Protein 7L3L (pdb70)

InterPro domains:
  IPR001293 Zinc finger, TRAF-type [PF02176] (183-241)
  IPR001293 Zinc finger, TRAF-type [PS50145] (128-181)
  IPR001293 Zinc finger, TRAF-type [PS50145] (183-239)
  IPR001841 Zinc finger, RING-type [PS50089] (45-85)
  IPR001841 Zinc finger, RING-type [SM00184] (45-84)
  IPR002083 MATH/TRAF domain [PS50144] (403-549)
  IPR002083 MATH/TRAF domain [SM00061] (408-530)
  IPR008974 TRAF-like [G3DSA:2.60.210.10] (358-551)
  IPR012227 TNF receptor-associated factor TRAF, metazoa [PIRSF015614] (14-555)
  IPR013083 Zinc finger, RING/FYVE/PHD-type [G3DSA:3.30.40.10] (27-131)
  IPR013083 Zinc finger, RING/FYVE/PHD-type [G3DSA:3.30.40.10] (132-187)
  IPR013083 Zinc finger, RING/FYVE/PHD-type [G3DSA:3.30.40.10] (188-248)
  IPR017907 Zinc finger, RING-type, conserved site [PS00518] (60-69)
  IPR027130 TNF receptor-associated factor 5, C3HC3D-type RING-HC finger [cd16642] (39-94)
  IPR049342 TRAF1-6, MATH domain [PF21355] (426-546)
  IPR049440 TNF receptor-associated factor 3/5, RING domain [PF21363] (45-72)

Organism: Homo sapiens (NCBI:txid9606)

CATH classification: 3.30.40.10

Radius of gyration: 29.02 Å; Cα contacts (8 Å, |Δi|>4): 834; chains: 4; bounding box: 65×57×94 Å

Secondary structure (DSSP, 8-state):
-----TTS---BSS---GGGB-TTT-SB-SS-EE-TTS-EE-HHHHHHHHHSSSS-B-TTT--B--GGG-EE-HHHHHHHHT-EEE-SSTTT---EEEGGGHHHHHTT-TTSB---SSSS-----BHHHHTTIIIIISS--/----B-S-BSSPPPGGGB-TTTSSB-SSEEE-TTS-EEEHHHHHHHHHHT-SB-TTT--B--GGG-EE-HHHHHHHHHSEEE--STT---EEEGGGHHHHHTT-S--/------TTS----SSPPPGGGB-TTT-SBPSS-EE-TTS-EE-HHHHHHHHHHSSS-B-TTT--B--GGG-EE-HHHHHHHHTSEEE-TTTTTS--EEEGGGHHHHHTT-TTSEE----S-EESTTSHHHHHSS--/--B-S--SSPPPGGGB-TTTSSB-SSEEE-TTS-EEEHHHHHHHHHHTBSS-TTT-----GGG-EE-HHHHHHHHSS--------GGGHHHH------

B-factor: mean 64.5, std 19.5, range [37.4, 172.4]

GO terms:
  GO:0061630 ubiquitin protein ligase activity (F, IDA)
  GO:0005737 cytoplasm (C, IDA)
  GO:0023035 CD40 signaling pathway (P, IDA)
  GO:0005813 centrosome (C, IDA)
  GO:0005829 cytosol (C, IDA)
  GO:0005515 protein binding (F, IPI)
  GO:0007165 signal transduction (P, TAS)
  GO:0042802 identical protein binding (F, IPI)
  GO:0043123 positive regulation of canonical NF-kappaB signal transduction (P, IMP)
  GO:0033209 tumor necrosis factor-mediated signaling pathway (P, IMP)
  GO:0043123 positive regulation of canonical NF-kappaB signal transduction (P, IEP)
  GO:0031625 ubiquitin protein ligase binding (F, IPI)
  GO:0031996 thioesterase binding (F, IPI)

Nearest PDB structures (foldseek):
  3hcs-assembly1_A  TM=9.985E-01  e=5.874E-21  Homo sapiens
  3hcu-assembly1_A  TM=9.598E-01  e=1.662E-19  Homo sapiens
  5vnz-assembly2_D  TM=9.870E-01  e=4.743E-19  Danio rerio
  5vo0-assembly1_A  TM=9.943E-01  e=4.702E-18  Danio rerio
  5vo0-assembly1_D  TM=9.909E-01  e=9.055E-18  Danio rerio

Structure (mmCIF, N/CA/C/O backbone):
data_7L3L
#
_entry.id   7L3L
#
_cell.length_a   41.597
_cell.length_b   106.062
_cell.length_c   94.427
_cell.angle_alpha   90.00
_cell.angle_beta   102.64
_cell.angle_gamma   90.00
#
_symmetry.space_group_name_H-M   'P 1 21 1'
#
loop_
_entity.id
_entity.type
_entity.pdbx_description
1 polymer 'TNF receptor-associated factor 5'
2 polymer 'TNF receptor-associated factor 6'
3 non-polymer 'ZINC ION'
#
loop_
_atom_site.group_PDB
_atom_site.id
_atom_site.type_symbol
_atom_site.label_atom_id
_atom_site.label_alt_id
_atom_site.label_comp_id
_atom_site.label_asym_id
_atom_site.label_entity_id
_atom_site.label_seq_id
_atom_site.pdbx_PDB_ins_code
_atom_site.Cartn_x
_atom_site.Cartn_y
_atom_site.Cartn_z
_atom_site.occupancy
_atom_site.B_iso_or_equiv
_atom_site.auth_seq_id
_atom_site.auth_comp_id
_atom_site.auth_asym_id
_atom_site.auth_atom_id
_atom_site.pdbx_PDB_model_num
ATOM 1 N N . SER A 1 2 ? -1.955 13.738 -70.582 1.00 68.42 24 SER A N 1
ATOM 2 C CA . SER A 1 2 ? -2.066 14.956 -71.373 1.00 69.92 24 SER A CA 1
ATOM 3 C C . SER A 1 2 ? -2.404 16.139 -70.477 1.00 67.92 24 SER A C 1
ATOM 4 O O . SER A 1 2 ? -1.707 16.404 -69.495 1.00 67.81 24 SER A O 1
ATOM 7 N N . LEU A 1 3 ? -3.471 16.854 -70.833 1.00 70.74 25 LEU A N 1
ATOM 8 C CA . LEU A 1 3 ? -4.022 17.927 -70.010 1.00 68.13 25 LEU A CA 1
ATOM 9 C C . LEU A 1 3 ? -2.955 18.988 -69.713 1.00 62.70 25 LEU A C 1
ATOM 10 O O . LEU A 1 3 ? -2.462 19.143 -68.597 1.00 58.48 25 LEU A O 1
ATOM 15 N N . ASP A 1 4 ? -2.571 19.674 -70.785 1.00 67.00 26 ASP A N 1
ATOM 16 C CA . ASP A 1 4 ? -1.677 20.817 -70.722 1.00 64.02 26 ASP A CA 1
ATOM 17 C C . ASP A 1 4 ? -2.341 21.986 -71.437 1.00 62.91 26 ASP A C 1
ATOM 18 O O . ASP A 1 4 ? -3.312 21.814 -72.178 1.00 59.09 26 ASP A O 1
ATOM 23 N N . PHE A 1 5 ? -1.820 23.188 -71.201 1.00 63.67 27 PHE A N 1
ATOM 24 C CA . PHE A 1 5 ? -2.328 24.371 -71.879 1.00 64.00 27 PHE A CA 1
ATOM 25 C C . PHE A 1 5 ? -1.174 25.300 -72.219 1.00 66.63 27 PHE A C 1
ATOM 26 O O . PHE A 1 5 ? -0.073 25.189 -71.673 1.00 68.73 27 PHE A O 1
ATOM 34 N N . GLU A 1 6 ? -1.440 26.219 -73.149 1.00 71.43 28 GLU A N 1
ATOM 35 C CA . GLU A 1 6 ? -0.447 27.198 -73.566 1.00 72.18 28 GLU A CA 1
ATOM 36 C C . GLU A 1 6 ? -0.635 28.461 -72.738 1.00 73.66 28 GLU A C 1
ATOM 37 O O . GLU A 1 6 ? -1.654 29.150 -72.904 1.00 72.71 28 GLU A O 1
ATOM 43 N N . PRO A 1 7 ? 0.305 28.813 -71.856 1.00 74.81 29 PRO A N 1
ATOM 44 C CA . PRO A 1 7 ? 0.051 29.899 -70.895 1.00 73.24 29 PRO A CA 1
ATOM 45 C C . PRO A 1 7 ? 0.015 31.286 -71.516 1.00 73.21 29 PRO A C 1
ATOM 46 O O . PRO A 1 7 ? -0.448 32.225 -70.853 1.00 70.82 29 PRO A O 1
ATOM 50 N N . SER A 1 8 ? 0.478 31.447 -72.758 1.00 76.26 30 SER A N 1
ATOM 51 C CA . SER A 1 8 ? 0.509 32.772 -73.368 1.00 76.88 30 SER A CA 1
ATOM 52 C C . SER A 1 8 ? -0.892 33.292 -73.672 1.00 77.25 30 SER A C 1
ATOM 53 O O . SER A 1 8 ? -1.111 34.508 -73.682 1.00 80.19 30 SER A O 1
ATOM 56 N N . ILE A 1 9 ? -1.847 32.394 -73.917 1.00 77.37 31 ILE A N 1
ATOM 57 C CA . ILE A 1 9 ? -3.185 32.808 -74.321 1.00 77.90 31 ILE A CA 1
ATOM 58 C C . ILE A 1 9 ? -3.950 33.350 -73.120 1.00 77.04 31 ILE A C 1
ATOM 59 O O . ILE A 1 9 ? -3.797 32.868 -71.988 1.00 77.84 31 ILE A O 1
ATOM 64 N N . GLU A 1 10 ? -4.760 34.381 -73.355 1.00 80.10 32 GLU A N 1
ATOM 65 C CA . GLU A 1 10 ? -5.694 34.882 -72.355 1.00 79.69 32 GLU A CA 1
ATOM 66 C C . GLU A 1 10 ? -7.028 34.179 -72.571 1.00 76.97 32 GLU A C 1
ATOM 67 O O . GLU A 1 10 ? -7.695 34.394 -73.588 1.00 77.91 32 GLU A O 1
ATOM 73 N N . TYR A 1 11 ? -7.412 33.336 -71.616 1.00 73.68 33 TYR A N 1
ATOM 74 C CA . TYR A 1 11 ? -8.652 32.575 -71.673 1.00 71.60 33 TYR A CA 1
ATOM 75 C C . TYR A 1 11 ? -9.773 33.321 -70.953 1.00 69.97 33 TYR A C 1
ATOM 76 O O . TYR A 1 11 ? -9.532 34.118 -70.041 1.00 70.42 33 TYR A O 1
ATOM 85 N N . GLN A 1 12 ? -11.008 33.059 -71.386 1.00 66.13 34 GLN A N 1
ATOM 86 C CA . GLN A 1 12 ? -12.220 33.612 -70.771 1.00 66.32 34 GLN A CA 1
ATOM 87 C C . GLN A 1 12 ? -12.925 32.493 -70.012 1.00 66.35 34 GLN A C 1
ATOM 88 O O . GLN A 1 12 ? -13.535 31.609 -70.616 1.00 72.58 34 GLN A O 1
ATOM 94 N N . PHE A 1 13 ? -12.842 32.543 -68.682 1.00 67.18 35 PHE A N 1
ATOM 95 C CA . PHE A 1 13 ? -13.291 31.435 -67.842 1.00 66.15 35 PHE A CA 1
ATOM 96 C C . PHE A 1 13 ? -14.798 31.486 -67.623 1.00 63.66 35 PHE A C 1
ATOM 97 O O . PHE A 1 13 ? -15.380 32.562 -67.470 1.00 63.86 35 PHE A O 1
ATOM 105 N N . VAL A 1 14 ? -15.422 30.308 -67.598 1.00 58.19 36 VAL A N 1
ATOM 106 C CA . VAL A 1 14 ? -16.863 30.221 -67.370 1.00 60.21 36 VAL A CA 1
ATOM 107 C C . VAL A 1 14 ? -17.223 30.882 -66.046 1.00 61.89 36 VAL A C 1
ATOM 108 O O . VAL A 1 14 ? -18.010 31.834 -65.997 1.00 64.02 36 VAL A O 1
ATOM 112 N N . GLU A 1 15 ? -16.657 30.385 -64.953 1.00 57.77 37 GLU A N 1
ATOM 113 C CA . GLU A 1 15 ? -16.754 31.041 -63.661 1.00 61.97 37 GLU A CA 1
ATOM 114 C C . GLU A 1 15 ? -15.498 31.865 -63.431 1.00 63.76 37 GLU A C 1
ATOM 115 O O . GLU A 1 15 ? -14.425 31.544 -63.946 1.00 64.57 37 GLU A O 1
ATOM 121 N N . ARG A 1 16 ? -15.637 32.941 -62.662 1.00 67.48 38 ARG A N 1
ATOM 122 C CA . ARG A 1 16 ? -14.518 33.856 -62.487 1.00 67.34 38 ARG A CA 1
ATOM 123 C C . ARG A 1 16 ? -13.376 33.172 -61.752 1.00 63.24 38 ARG A C 1
ATOM 124 O O . ARG A 1 16 ? -13.585 32.479 -60.753 1.00 59.38 38 ARG A O 1
ATOM 132 N N . LEU A 1 17 ? -12.160 33.396 -62.246 1.00 62.87 39 LEU A N 1
ATOM 133 C CA . LEU A 1 17 ? -10.964 32.725 -61.746 1.00 61.35 39 LEU A CA 1
ATOM 134 C C . LEU A 1 17 ? -10.693 33.051 -60.281 1.00 62.22 39 LEU A C 1
ATOM 135 O O . LEU A 1 17 ? -10.299 34.175 -59.956 1.00 64.89 39 LEU A O 1
ATOM 140 N N . GLU A 1 18 ? -10.901 32.078 -59.393 1.00 59.10 40 GLU A N 1
ATOM 141 C CA . GLU A 1 18 ? -10.604 32.281 -57.980 1.00 58.64 40 GLU A CA 1
ATOM 142 C C . GLU A 1 18 ? -9.116 32.545 -57.793 1.00 55.25 40 GLU A C 1
ATOM 143 O O . GLU A 1 18 ? -8.272 31.904 -58.425 1.00 51.11 40 GLU A O 1
ATOM 149 N N . GLU A 1 19 ? -8.795 33.498 -56.915 1.00 58.26 41 GLU A N 1
ATOM 150 C CA . GLU A 1 19 ? -7.409 33.909 -56.735 1.00 58.42 41 GLU A CA 1
ATOM 151 C C . GLU A 1 19 ? -6.528 32.785 -56.201 1.00 54.42 41 GLU A C 1
ATOM 152 O O . GLU A 1 19 ? -5.302 32.863 -56.336 1.00 52.18 41 GLU A O 1
ATOM 158 N N . ARG A 1 20 ? -7.116 31.735 -55.617 1.00 48.96 42 ARG A N 1
ATOM 159 C CA . ARG A 1 20 ? -6.308 30.615 -55.142 1.00 50.08 42 ARG A CA 1
ATOM 160 C C . ARG A 1 20 ? -5.645 29.853 -56.282 1.00 47.75 42 ARG A C 1
ATOM 161 O O . ARG A 1 20 ? -4.689 29.110 -56.039 1.00 48.88 42 ARG A O 1
ATOM 169 N N . TYR A 1 21 ? -6.121 30.025 -57.513 1.00 53.51 43 TYR A N 1
ATOM 170 C CA . TYR A 1 21 ? -5.537 29.384 -58.683 1.00 52.78 43 TYR A CA 1
ATOM 171 C C . TYR A 1 21 ? -4.627 30.317 -59.472 1.00 53.22 43 TYR A C 1
ATOM 172 O O . TYR A 1 21 ? -4.137 29.936 -60.540 1.00 54.94 43 TYR A O 1
ATOM 181 N N . LYS A 1 22 ? -4.391 31.525 -58.973 1.00 51.57 44 LYS A N 1
ATOM 182 C CA . LYS A 1 22 ? -3.492 32.473 -59.606 1.00 54.23 44 LYS A CA 1
ATOM 183 C C . LYS A 1 22 ? -2.126 32.419 -58.933 1.00 55.07 44 LYS A C 1
ATOM 184 O O . LYS A 1 22 ? -2.017 32.200 -57.725 1.00 60.54 44 LYS A O 1
ATOM 190 N N . CYS A 1 23 ? -1.082 32.618 -59.734 1.00 51.76 45 CYS A N 1
ATOM 191 C CA . CYS A 1 23 ? 0.284 32.607 -59.228 1.00 51.36 45 CYS A CA 1
ATOM 192 C C . CYS A 1 23 ? 0.532 33.809 -58.319 1.00 52.02 45 CYS A C 1
ATOM 193 O O . CYS A 1 23 ? 0.000 34.902 -58.535 1.00 54.27 45 CYS A O 1
ATOM 196 N N . ALA A 1 24 ? 1.350 33.600 -57.288 1.00 50.83 46 ALA A N 1
ATOM 197 C CA . ALA A 1 24 ? 1.632 34.663 -56.327 1.00 49.37 46 ALA A CA 1
ATOM 198 C C . ALA A 1 24 ? 2.647 35.678 -56.836 1.00 48.78 46 ALA A C 1
ATOM 199 O O . ALA A 1 24 ? 2.912 36.664 -56.139 1.00 51.45 46 ALA A O 1
ATOM 201 N N . PHE A 1 25 ? 3.230 35.457 -58.015 1.00 52.72 47 PHE A N 1
ATOM 202 C CA . PHE A 1 25 ? 4.185 36.391 -58.599 1.00 53.08 47 PHE A CA 1
ATOM 203 C C . PHE A 1 25 ? 3.719 36.961 -59.929 1.00 54.01 47 PHE A C 1
ATOM 204 O O . PHE A 1 25 ? 3.678 38.185 -60.093 1.00 54.97 47 PHE A O 1
ATOM 212 N N . CYS A 1 26 ? 3.369 36.109 -60.891 1.00 52.70 48 CYS A N 1
ATOM 213 C CA . CYS A 1 26 ? 2.940 36.575 -62.203 1.00 51.13 48 CYS A CA 1
ATOM 214 C C . CYS A 1 26 ? 1.460 36.915 -62.256 1.00 51.14 48 CYS A C 1
ATOM 215 O O . CYS A 1 26 ? 1.028 37.597 -63.191 1.00 52.00 48 CYS A O 1
ATOM 218 N N . HIS A 1 27 ? 0.679 36.431 -61.291 1.00 56.04 49 HIS A N 1
ATOM 219 C CA . HIS A 1 27 ? -0.753 36.666 -61.124 1.00 56.74 49 HIS A CA 1
ATOM 220 C C . HIS A 1 27 ? -1.594 36.013 -62.215 1.00 55.00 49 HIS A C 1
ATOM 221 O O . HIS A 1 27 ? -2.827 36.084 -62.146 1.00 56.51 49 HIS A O 1
ATOM 228 N N . SER A 1 28 ? -0.983 35.377 -63.211 1.00 51.31 50 SER A N 1
ATOM 229 C CA . SER A 1 28 ? -1.747 34.649 -64.209 1.00 52.53 50 SER A CA 1
ATOM 230 C C . SER A 1 28 ? -2.219 33.324 -63.622 1.00 53.64 50 SER A C 1
ATOM 231 O O . SER A 1 28 ? -1.945 32.992 -62.464 1.00 54.25 50 SER A O 1
ATOM 234 N N . VAL A 1 29 ? -2.938 32.546 -64.433 1.00 52.84 51 VAL A N 1
ATOM 235 C CA . VAL A 1 29 ? -3.359 31.226 -63.991 1.00 52.99 51 VAL A CA 1
ATOM 236 C C . VAL A 1 29 ? -2.145 30.310 -63.924 1.00 53.82 51 VAL A C 1
ATOM 237 O O . VAL A 1 29 ? -1.239 30.376 -64.769 1.00 52.15 51 VAL A O 1
ATOM 241 N N . LEU A 1 30 ? -2.109 29.468 -62.894 1.00 49.17 52 LEU A N 1
ATOM 242 C CA . LEU A 1 30 ? -0.931 28.655 -62.634 1.00 49.43 52 LEU A CA 1
ATOM 243 C C . LEU A 1 30 ? -0.668 27.707 -63.793 1.00 48.94 52 LEU A C 1
ATOM 244 O O . LEU A 1 30 ? -1.564 26.984 -64.238 1.00 54.97 52 LEU A O 1
ATOM 249 N N . HIS A 1 31 ? 0.563 27.723 -64.294 1.00 54.41 53 HIS A N 1
ATOM 250 C CA . HIS A 1 31 ? 1.019 26.745 -65.272 1.00 53.26 53 HIS A CA 1
ATOM 251 C C . HIS A 1 31 ? 2.119 25.911 -64.637 1.00 51.70 53 HIS A C 1
ATOM 252 O O . HIS A 1 31 ? 3.165 26.449 -64.254 1.00 49.83 53 HIS A O 1
ATOM 259 N N . ASN A 1 32 ? 1.886 24.604 -64.539 1.00 47.37 54 ASN A N 1
ATOM 260 C CA . ASN A 1 32 ? 2.757 23.692 -63.809 1.00 47.38 54 ASN A CA 1
ATOM 261 C C . ASN A 1 32 ? 3.022 24.230 -62.399 1.00 49.21 54 ASN A C 1
ATOM 262 O O . ASN A 1 32 ? 4.162 24.546 -62.053 1.00 47.13 54 ASN A O 1
ATOM 267 N N . PRO A 1 33 ? 1.986 24.346 -61.568 1.00 44.20 55 PRO A N 1
ATOM 268 C CA . PRO A 1 33 ? 2.157 25.020 -60.279 1.00 44.07 55 PRO A CA 1
ATOM 269 C C . PRO A 1 33 ? 3.097 24.254 -59.368 1.00 43.85 55 PRO A C 1
ATOM 270 O O . PRO A 1 33 ? 3.111 23.023 -59.348 1.00 50.50 55 PRO A O 1
ATOM 274 N N . HIS A 1 34 ? 3.902 25.003 -58.626 1.00 46.40 56 HIS A N 1
ATOM 275 C CA . HIS A 1 34 ? 4.691 24.468 -57.531 1.00 44.93 56 HIS A CA 1
ATOM 276 C C . HIS A 1 34 ? 4.298 25.196 -56.261 1.00 44.06 56 HIS A C 1
ATOM 277 O O . HIS A 1 34 ? 4.091 26.412 -56.272 1.00 46.25 56 HIS A O 1
ATOM 284 N N . GLN A 1 35 ? 4.191 24.453 -55.173 1.00 42.88 57 GLN A N 1
ATOM 285 C CA . GLN A 1 35 ? 3.977 25.051 -53.870 1.00 42.32 57 GLN A CA 1
ATOM 286 C C . GLN A 1 35 ? 5.298 25.104 -53.117 1.00 43.50 57 GLN A C 1
ATOM 287 O O . GLN A 1 35 ? 6.163 24.238 -53.276 1.00 43.45 57 GLN A O 1
ATOM 293 N N . THR A 1 36 ? 5.449 26.143 -52.310 1.00 43.74 58 THR A N 1
ATOM 294 C CA . THR A 1 36 ? 6.624 26.349 -51.486 1.00 44.26 58 THR A CA 1
ATOM 295 C C . THR A 1 36 ? 6.286 26.038 -50.034 1.00 46.61 58 THR A C 1
ATOM 296 O O . THR A 1 36 ? 5.123 25.848 -49.670 1.00 51.75 58 THR A O 1
ATOM 300 N N . GLY A 1 37 ? 7.324 25.981 -49.200 1.00 49.90 59 GLY A N 1
ATOM 301 C CA . GLY A 1 37 ? 7.118 25.717 -47.787 1.00 47.85 59 GLY A CA 1
ATOM 302 C C . GLY A 1 37 ? 6.267 26.757 -47.088 1.00 47.34 59 GLY A C 1
ATOM 303 O O . GLY A 1 37 ? 5.692 26.471 -46.033 1.00 49.65 59 GLY A O 1
ATOM 304 N N . CYS A 1 38 ? 6.172 27.960 -47.650 1.00 49.53 60 CYS A N 1
ATOM 305 C CA . CYS A 1 38 ? 5.340 29.001 -47.065 1.00 50.20 60 CYS A CA 1
ATOM 306 C C . CYS A 1 38 ? 3.859 28.810 -47.362 1.00 51.70 60 CYS A C 1
ATOM 307 O O . CYS A 1 38 ? 3.029 29.483 -46.743 1.00 53.53 60 CYS A O 1
ATOM 310 N N . GLY A 1 39 ? 3.511 27.911 -48.276 1.00 46.71 61 GLY A N 1
ATOM 311 C CA . GLY A 1 39 ? 2.123 27.683 -48.615 1.00 49.10 61 GLY A CA 1
ATOM 312 C C . GLY A 1 39 ? 1.639 28.573 -49.738 1.00 49.33 61 GLY A C 1
ATOM 313 O O . GLY A 1 39 ? 0.504 29.057 -49.712 1.00 46.02 61 GLY A O 1
ATOM 314 N N . HIS A 1 40 ? 2.489 28.801 -50.734 1.00 45.74 62 HIS A N 1
ATOM 315 C CA . HIS A 1 40 ? 2.153 29.669 -51.850 1.00 45.13 62 HIS A CA 1
ATOM 316 C C . HIS A 1 40 ? 2.534 28.996 -53.157 1.00 44.58 62 HIS A C 1
ATOM 317 O O . HIS A 1 40 ? 3.511 28.246 -53.228 1.00 42.80 62 HIS A O 1
ATOM 324 N N . ARG A 1 41 ? 1.744 29.276 -54.191 1.00 48.42 63 ARG A N 1
ATOM 325 C CA . ARG A 1 41 ? 1.847 28.608 -55.480 1.00 46.85 63 ARG A CA 1
ATOM 326 C C . ARG A 1 41 ? 2.401 29.560 -56.531 1.00 44.31 63 ARG A C 1
ATOM 327 O O . ARG A 1 41 ? 2.067 30.749 -56.549 1.00 42.11 63 ARG A O 1
ATOM 335 N N . PHE A 1 42 ? 3.250 29.031 -57.406 1.00 41.67 64 PHE A N 1
ATOM 336 C CA . PHE A 1 42 ? 3.834 29.804 -58.489 1.00 44.56 64 PHE A CA 1
ATOM 337 C C . PHE A 1 42 ? 3.892 28.935 -59.732 1.00 43.49 64 PHE A C 1
ATOM 338 O O . PHE A 1 42 ? 3.968 27.708 -59.640 1.00 44.36 64 PHE A O 1
ATOM 346 N N . CYS A 1 43 ? 3.855 29.579 -60.896 1.00 47.14 65 CYS A N 1
ATOM 347 C CA . CYS A 1 43 ? 4.198 28.878 -62.122 1.00 49.67 65 CYS A CA 1
ATOM 348 C C . CYS A 1 43 ? 5.602 28.296 -61.997 1.00 50.76 65 CYS A C 1
ATOM 349 O O . CYS A 1 43 ? 6.406 28.721 -61.165 1.00 51.99 65 CYS A O 1
ATOM 352 N N . GLN A 1 44 ? 5.901 27.305 -62.833 1.00 51.11 66 GLN A N 1
ATOM 353 C CA . GLN A 1 44 ? 7.226 26.702 -62.756 1.00 52.77 66 GLN A CA 1
ATOM 354 C C . GLN A 1 44 ? 8.302 27.664 -63.241 1.00 54.55 66 GLN A C 1
ATOM 355 O O . GLN A 1 44 ? 9.375 27.763 -62.635 1.00 54.23 66 GLN A O 1
ATOM 361 N N . HIS A 1 45 ? 8.036 28.380 -64.332 1.00 54.84 67 HIS A N 1
ATOM 362 C CA . HIS A 1 45 ? 8.999 29.335 -64.859 1.00 56.59 67 HIS A CA 1
ATOM 363 C C . HIS A 1 45 ? 9.115 30.585 -63.999 1.00 57.29 67 HIS A C 1
ATOM 364 O O . HIS A 1 45 ? 10.066 31.352 -64.183 1.00 58.52 67 HIS A O 1
ATOM 371 N N . CYS A 1 46 ? 8.173 30.807 -63.077 1.00 58.04 68 CYS A N 1
ATOM 372 C CA . CYS A 1 46 ? 8.234 31.930 -62.149 1.00 58.40 68 CYS A CA 1
ATOM 373 C C . CYS A 1 46 ? 8.972 31.597 -60.862 1.00 58.54 68 CYS A C 1
ATOM 374 O O . CYS A 1 46 ? 9.439 32.514 -60.179 1.00 58.79 68 CYS A O 1
ATOM 377 N N . ILE A 1 47 ? 9.076 30.317 -60.501 1.00 59.24 69 ILE A N 1
ATOM 378 C CA . ILE A 1 47 ? 9.917 29.943 -59.369 1.00 57.60 69 ILE A CA 1
ATOM 379 C C . ILE A 1 47 ? 11.382 30.063 -59.748 1.00 57.41 69 ILE A C 1
ATOM 380 O O . ILE A 1 47 ? 12.188 30.636 -59.007 1.00 54.61 69 ILE A O 1
ATOM 385 N N . LEU A 1 48 ? 11.753 29.511 -60.905 1.00 66.45 70 LEU A N 1
ATOM 386 C CA . LEU A 1 48 ? 13.125 29.663 -61.368 1.00 68.44 70 LEU A CA 1
ATOM 387 C C . LEU A 1 48 ? 13.461 31.133 -61.569 1.00 67.01 70 LEU A C 1
ATOM 388 O O . LEU A 1 48 ? 14.525 31.592 -61.145 1.00 65.80 70 LEU A O 1
ATOM 393 N N . SER A 1 49 ? 12.550 31.895 -62.177 1.00 71.57 71 SER A N 1
ATOM 394 C CA . SER A 1 49 ? 12.783 33.327 -62.349 1.00 71.06 71 SER A CA 1
ATOM 395 C C . SER A 1 49 ? 13.083 33.999 -61.012 1.00 70.43 71 SER A C 1
ATOM 396 O O . SER A 1 49 ? 14.023 34.794 -60.904 1.00 69.21 71 SER A O 1
ATOM 399 N N . LEU A 1 50 ? 12.303 33.673 -59.974 1.00 64.84 72 LEU A N 1
ATOM 400 C CA . LEU A 1 50 ? 12.611 34.157 -58.630 1.00 64.46 72 LEU A CA 1
ATOM 401 C C . LEU A 1 50 ? 13.963 33.646 -58.146 1.00 66.81 72 LEU A C 1
ATOM 402 O O . LEU A 1 50 ? 14.646 34.328 -57.374 1.00 66.37 72 LEU A O 1
ATOM 407 N N . ARG A 1 51 ? 14.355 32.445 -58.578 1.00 69.29 73 ARG A N 1
ATOM 408 C CA . ARG A 1 51 ? 15.612 31.854 -58.134 1.00 71.42 73 ARG A CA 1
ATOM 409 C C . ARG A 1 51 ? 16.811 32.574 -58.737 1.00 73.31 73 ARG A C 1
ATOM 410 O O . ARG A 1 51 ? 17.860 32.683 -58.089 1.00 74.18 73 ARG A O 1
ATOM 418 N N . GLU A 1 52 ? 16.671 33.082 -59.965 1.00 75.82 74 GLU A N 1
ATOM 419 C CA . GLU A 1 52 ? 17.741 33.843 -60.595 1.00 80.09 74 GLU A CA 1
ATOM 420 C C . GLU A 1 52 ? 18.022 35.161 -59.884 1.00 80.36 74 GLU A C 1
ATOM 421 O O . GLU A 1 52 ? 19.098 35.732 -60.083 1.00 80.67 74 GLU A O 1
ATOM 427 N N . LEU A 1 53 ? 17.108 35.642 -59.045 1.00 76.05 75 LEU A N 1
ATOM 428 C CA . LEU A 1 53 ? 17.212 36.977 -58.476 1.00 76.05 75 LEU A CA 1
ATOM 429 C C . LEU A 1 53 ? 17.353 36.934 -56.965 1.00 76.05 75 LEU A C 1
ATOM 430 O O . LEU A 1 53 ? 16.808 36.044 -56.299 1.00 76.05 75 LEU A O 1
ATOM 435 N N . ASN A 1 54 ? 18.057 37.956 -56.459 1.00 73.12 76 ASN A N 1
ATOM 436 C CA . ASN A 1 54 ? 18.316 38.206 -55.016 1.00 73.12 76 ASN A CA 1
ATOM 437 C C . ASN A 1 54 ? 18.931 36.972 -54.351 1.00 73.12 76 ASN A C 1
ATOM 438 O O . ASN A 1 54 ? 18.902 36.926 -53.109 1.00 73.12 76 ASN A O 1
ATOM 443 N N . THR A 1 55 ? 19.495 36.054 -55.147 1.00 74.93 77 THR A N 1
ATOM 444 C CA . THR A 1 55 ? 20.092 34.788 -54.634 1.00 74.93 77 THR A CA 1
ATOM 445 C C . THR A 1 55 ? 19.002 34.010 -53.885 1.00 74.93 77 THR A C 1
ATOM 446 O O . THR A 1 55 ? 18.468 33.045 -54.466 1.00 74.93 77 THR A O 1
ATOM 450 N N . VAL A 1 56 ? 18.689 34.417 -52.650 1.00 71.02 78 VAL A N 1
ATOM 451 C CA . VAL A 1 56 ? 17.623 33.777 -51.893 1.00 69.19 78 VAL A CA 1
ATOM 452 C C . VAL A 1 56 ? 16.271 34.098 -52.520 1.00 69.27 78 VAL A C 1
ATOM 453 O O . VAL A 1 56 ? 15.755 35.210 -52.308 1.00 72.59 78 VAL A O 1
ATOM 457 N N . PRO A 1 57 ? 15.629 33.184 -53.244 1.00 67.86 79 PRO A N 1
ATOM 458 C CA . PRO A 1 57 ? 14.329 33.573 -53.788 1.00 68.26 79 PRO A CA 1
ATOM 459 C C . PRO A 1 57 ? 13.321 33.687 -52.659 1.00 68.04 79 PRO A C 1
ATOM 460 O O . PRO A 1 57 ? 12.874 32.675 -52.119 1.00 67.43 79 PRO A O 1
ATOM 464 N N . ILE A 1 58 ? 13.013 34.913 -52.241 1.00 60.26 80 ILE A N 1
ATOM 465 C CA . ILE A 1 58 ? 12.031 35.121 -51.184 1.00 58.93 80 ILE A CA 1
ATOM 466 C C . ILE A 1 58 ? 10.635 35.101 -51.792 1.00 59.08 80 ILE A C 1
ATOM 467 O O . ILE A 1 58 ? 10.435 35.429 -52.967 1.00 60.54 80 ILE A O 1
ATOM 472 N N . CYS A 1 59 ? 9.659 34.719 -50.979 1.00 55.16 81 CYS A N 1
ATOM 473 C CA . CYS A 1 59 ? 8.266 34.657 -51.416 1.00 53.40 81 CYS A CA 1
ATOM 474 C C . CYS A 1 59 ? 7.689 36.065 -51.523 1.00 51.96 81 CYS A C 1
ATOM 475 O O . CYS A 1 59 ? 7.828 36.855 -50.587 1.00 53.20 81 CYS A O 1
ATOM 478 N N . PRO A 1 60 ? 7.033 36.413 -52.633 1.00 52.14 82 PRO A N 1
ATOM 479 C CA . PRO A 1 60 ? 6.494 37.777 -52.766 1.00 50.17 82 PRO A CA 1
ATOM 480 C C . PRO A 1 60 ? 5.454 38.146 -51.717 1.00 50.22 82 PRO A C 1
ATOM 481 O O . PRO A 1 60 ? 5.173 39.338 -51.546 1.00 49.46 82 PRO A O 1
ATOM 485 N N . VAL A 1 61 ? 4.876 37.178 -51.006 1.00 46.50 83 VAL A N 1
ATOM 486 C CA . VAL A 1 61 ? 3.793 37.486 -50.079 1.00 48.08 83 VAL A CA 1
ATOM 487 C C . VAL A 1 61 ? 4.303 37.492 -48.640 1.00 49.72 83 VAL A C 1
ATOM 488 O O . VAL A 1 61 ? 4.216 38.513 -47.951 1.00 52.20 83 VAL A O 1
ATOM 492 N N . ASP A 1 62 ? 4.836 36.362 -48.168 1.00 50.21 84 ASP A N 1
ATOM 493 C CA . ASP A 1 62 ? 5.365 36.327 -46.806 1.00 51.72 84 ASP A CA 1
ATOM 494 C C . ASP A 1 62 ? 6.663 37.105 -46.687 1.00 49.45 84 ASP A C 1
ATOM 495 O O . ASP A 1 62 ? 7.020 37.544 -45.588 1.00 47.39 84 ASP A O 1
ATOM 500 N N . LYS A 1 63 ? 7.393 37.248 -47.791 1.00 53.56 85 LYS A N 1
ATOM 501 C CA . LYS A 1 63 ? 8.819 37.557 -47.804 1.00 53.64 85 LYS A CA 1
ATOM 502 C C . LYS A 1 63 ? 9.638 36.485 -47.090 1.00 54.18 85 LYS A C 1
ATOM 503 O O . LYS A 1 63 ? 10.823 36.705 -46.800 1.00 52.73 85 LYS A O 1
ATOM 509 N N . GLU A 1 64 ? 9.035 35.323 -46.816 1.00 57.61 86 GLU A N 1
ATOM 510 C CA . GLU A 1 64 ? 9.747 34.188 -46.241 1.00 57.22 86 GLU A CA 1
ATOM 511 C C . GLU A 1 64 ? 10.715 33.597 -47.260 1.00 57.88 86 GLU A C 1
ATOM 512 O O . GLU A 1 64 ? 10.398 33.477 -48.447 1.00 61.93 86 GLU A O 1
ATOM 518 N N . VAL A 1 65 ? 11.914 33.239 -46.799 1.00 62.03 87 VAL A N 1
ATOM 519 C CA . VAL A 1 65 ? 12.928 32.732 -47.717 1.00 61.57 87 VAL A CA 1
ATOM 520 C C . VAL A 1 65 ? 12.520 31.343 -48.187 1.00 62.86 87 VAL A C 1
ATOM 521 O O . VAL A 1 65 ? 12.114 30.486 -47.390 1.00 61.19 87 VAL A O 1
ATOM 525 N N . ILE A 1 66 ? 12.584 31.125 -49.496 1.00 59.71 88 ILE A N 1
ATOM 526 C CA . ILE A 1 66 ? 12.102 29.879 -50.090 1.00 59.03 88 ILE A CA 1
ATOM 527 C C . ILE A 1 66 ? 13.232 28.856 -50.011 1.00 58.43 88 ILE A C 1
ATOM 528 O O . ILE A 1 66 ? 14.233 28.959 -50.724 1.00 60.98 88 ILE A O 1
ATOM 533 N N . LYS A 1 67 ? 13.089 27.884 -49.116 1.00 55.45 89 LYS A N 1
ATOM 534 C CA . LYS A 1 67 ? 14.074 26.823 -48.954 1.00 55.61 89 LYS A CA 1
ATOM 535 C C . LYS A 1 67 ? 13.766 25.733 -49.974 1.00 55.16 89 LYS A C 1
ATOM 536 O O . LYS A 1 67 ? 12.749 25.039 -49.867 1.00 55.23 89 LYS A O 1
ATOM 542 N N . SER A 1 68 ? 14.661 25.576 -50.956 1.00 54.44 90 SER A N 1
ATOM 543 C CA . SER A 1 68 ? 14.382 24.740 -52.122 1.00 55.47 90 SER A CA 1
ATOM 544 C C . SER A 1 68 ? 14.129 23.281 -51.763 1.00 56.89 90 SER A C 1
ATOM 545 O O . SER A 1 68 ? 13.549 22.550 -52.572 1.00 57.58 90 SER A O 1
ATOM 548 N N . GLN A 1 69 ? 14.550 22.837 -50.578 1.00 53.99 91 GLN A N 1
ATOM 549 C CA . GLN A 1 69 ? 14.216 21.486 -50.150 1.00 53.71 91 GLN A CA 1
ATOM 550 C C . GLN A 1 69 ? 12.723 21.319 -49.894 1.00 50.90 91 GLN A C 1
ATOM 551 O O . GLN A 1 69 ? 12.215 20.197 -49.981 1.00 48.90 91 GLN A O 1
ATOM 557 N N . GLU A 1 70 ? 12.010 22.406 -49.598 1.00 51.78 92 GLU A N 1
ATOM 558 C CA . GLU A 1 70 ? 10.603 22.347 -49.231 1.00 52.28 92 GLU A CA 1
ATOM 559 C C . GLU A 1 70 ? 9.673 22.748 -50.371 1.00 49.67 92 GLU A C 1
ATOM 560 O O . GLU A 1 70 ? 8.461 22.849 -50.158 1.00 47.59 92 GLU A O 1
ATOM 566 N N . VAL A 1 71 ? 10.207 22.972 -51.564 1.00 47.80 93 VAL A N 1
ATOM 567 C CA . VAL A 1 71 ? 9.413 23.276 -52.749 1.00 46.14 93 VAL A CA 1
ATOM 568 C C . VAL A 1 71 ? 9.001 21.969 -53.409 1.00 45.45 93 VAL A C 1
ATOM 569 O O . VAL A 1 71 ? 9.815 21.046 -53.531 1.00 44.37 93 VAL A O 1
ATOM 573 N N . PHE A 1 72 ? 7.742 21.876 -53.839 1.00 45.21 94 PHE A N 1
ATOM 574 C CA . PHE A 1 72 ? 7.293 20.669 -54.521 1.00 44.61 94 PHE A CA 1
ATOM 575 C C . PHE A 1 72 ? 6.281 21.017 -55.600 1.00 44.84 94 PHE A C 1
ATOM 576 O O . PHE A 1 72 ? 5.647 22.075 -55.572 1.00 50.20 94 PHE A O 1
ATOM 584 N N . LYS A 1 73 ? 6.148 20.105 -56.563 1.00 43.87 95 LYS A N 1
ATOM 585 C CA . LYS A 1 73 ? 5.160 20.254 -57.624 1.00 44.19 95 LYS A CA 1
ATOM 586 C C . LYS A 1 73 ? 3.757 20.077 -57.058 1.00 43.25 95 LYS A C 1
ATOM 587 O O . LYS A 1 73 ? 3.459 19.065 -56.416 1.00 42.81 95 LYS A O 1
ATOM 593 N N . ASP A 1 74 ? 2.894 21.065 -57.290 1.00 40.94 96 ASP A N 1
ATOM 594 C CA . ASP A 1 74 ? 1.506 20.982 -56.837 1.00 43.67 96 ASP A CA 1
ATOM 595 C C . ASP A 1 74 ? 0.668 20.307 -57.922 1.00 43.87 96 ASP A C 1
ATOM 596 O O . ASP A 1 74 ? -0.120 20.927 -58.637 1.00 44.10 96 ASP A O 1
ATOM 601 N N . ASN A 1 75 ? 0.869 18.989 -58.031 1.00 44.62 97 ASN A N 1
ATOM 602 C CA . ASN A 1 75 ? 0.202 18.205 -59.065 1.00 42.48 97 ASN A CA 1
ATOM 603 C C . ASN A 1 75 ? -1.301 18.114 -58.825 1.00 44.34 97 ASN A C 1
ATOM 604 O O . ASN A 1 75 ? -2.067 17.905 -59.775 1.00 45.44 97 ASN A O 1
ATOM 609 N N . CYS A 1 76 ? -1.737 18.252 -57.569 1.00 43.07 98 CYS A N 1
ATOM 610 C CA . CYS A 1 76 ? -3.165 18.279 -57.273 1.00 43.93 98 CYS A CA 1
ATOM 611 C C . CYS A 1 76 ? -3.778 19.610 -57.682 1.00 45.96 98 CYS A C 1
ATOM 612 O O . CYS A 1 76 ? -4.832 19.652 -58.327 1.00 49.40 98 CYS A O 1
ATOM 615 N N . CYS A 1 77 ? -3.135 20.713 -57.305 1.00 45.77 99 CYS A N 1
ATOM 616 C CA . CYS A 1 77 ? -3.560 22.014 -57.798 1.00 45.04 99 CYS A CA 1
ATOM 617 C C . CYS A 1 77 ? -3.444 22.090 -59.309 1.00 44.87 99 CYS A C 1
ATOM 618 O O . CYS A 1 77 ? -4.255 22.757 -59.960 1.00 47.81 99 CYS A O 1
ATOM 621 N N . LYS A 1 78 ? -2.450 21.411 -59.885 1.00 44.55 100 LYS A N 1
ATOM 622 C CA . LYS A 1 78 ? -2.331 21.376 -61.339 1.00 44.04 100 LYS A CA 1
ATOM 623 C C . LYS A 1 78 ? -3.569 20.761 -61.974 1.00 45.41 100 LYS A C 1
ATOM 624 O O . LYS A 1 78 ? -4.017 21.208 -63.034 1.00 45.59 100 LYS A O 1
ATOM 630 N N . ARG A 1 79 ? -4.150 19.748 -61.329 1.00 46.50 101 ARG A N 1
ATOM 631 C CA . ARG A 1 79 ? -5.321 19.095 -61.903 1.00 46.64 101 ARG A CA 1
ATOM 632 C C . ARG A 1 79 ? -6.575 19.943 -61.746 1.00 47.78 101 ARG A C 1
ATOM 633 O O . ARG A 1 79 ? -7.398 20.010 -62.665 1.00 46.26 101 ARG A O 1
ATOM 641 N N . GLU A 1 80 ? -6.742 20.593 -60.593 1.00 45.60 102 GLU A N 1
ATOM 642 C CA . GLU A 1 80 ? -7.909 21.448 -60.401 1.00 46.05 102 GLU A CA 1
ATOM 643 C C . GLU A 1 80 ? -7.928 22.587 -61.412 1.00 46.01 102 GLU A C 1
ATOM 644 O O . GLU A 1 80 ? -8.993 22.970 -61.910 1.00 43.09 102 GLU A O 1
ATOM 650 N N . VAL A 1 81 ? -6.753 23.129 -61.738 1.00 46.97 103 VAL A N 1
ATOM 651 C CA . VAL A 1 81 ? -6.672 24.205 -62.720 1.00 49.06 103 VAL A CA 1
ATOM 652 C C . VAL A 1 81 ? -7.049 23.693 -64.106 1.00 51.94 103 VAL A C 1
ATOM 653 O O . VAL A 1 81 ? -7.916 24.260 -64.782 1.00 49.80 103 VAL A O 1
ATOM 657 N N . LEU A 1 82 ? -6.410 22.611 -64.551 1.00 53.66 104 LEU A N 1
ATOM 658 C CA . LEU A 1 82 ? -6.674 22.094 -65.889 1.00 53.01 104 LEU A CA 1
ATOM 659 C C . LEU A 1 82 ? -8.100 21.580 -66.058 1.00 54.31 104 LEU A C 1
ATOM 660 O O . LEU A 1 82 ? -8.510 21.307 -67.192 1.00 53.29 104 LEU A O 1
ATOM 665 N N . ASN A 1 83 ? -8.860 21.448 -64.973 1.00 56.37 105 ASN A N 1
ATOM 666 C CA . ASN A 1 83 ? -10.267 21.082 -65.040 1.00 52.09 105 ASN A CA 1
ATOM 667 C C . ASN A 1 83 ? -11.190 22.293 -64.995 1.00 50.70 105 ASN A C 1
ATOM 668 O O . ASN A 1 83 ? -12.412 22.123 -64.942 1.00 49.32 105 ASN A O 1
ATOM 673 N N . LEU A 1 84 ? -10.637 23.503 -65.007 1.00 52.19 106 LEU A N 1
ATOM 674 C CA . LEU A 1 84 ? -11.460 24.702 -65.070 1.00 51.89 106 LEU A CA 1
ATOM 675 C C . LEU A 1 84 ? -12.035 24.880 -66.471 1.00 53.76 106 LEU A C 1
ATOM 676 O O . LEU A 1 84 ? -11.363 24.624 -67.476 1.00 58.87 106 LEU A O 1
ATOM 681 N N . TYR A 1 85 ? -13.286 25.330 -66.535 1.00 58.05 107 TYR A N 1
ATOM 682 C CA . TYR A 1 85 ? -13.988 25.481 -67.801 1.00 57.44 107 TYR A CA 1
ATOM 683 C C . TYR A 1 85 ? -13.799 26.882 -68.367 1.00 58.82 107 TYR A C 1
ATOM 684 O O . TYR A 1 85 ? -13.885 27.877 -67.642 1.00 58.28 107 TYR A O 1
ATOM 693 N N . VAL A 1 86 ? -13.541 26.951 -69.671 1.00 60.01 108 VAL A N 1
ATOM 694 C CA . VAL A 1 86 ? -13.364 28.212 -70.377 1.00 61.62 108 VAL A CA 1
ATOM 695 C C . VAL A 1 86 ? -14.236 28.206 -71.624 1.00 63.84 108 VAL A C 1
ATOM 696 O O . VAL A 1 86 ? -14.551 27.150 -72.183 1.00 65.90 108 VAL A O 1
ATOM 700 N N . TYR A 1 87 ? -14.625 29.400 -72.062 1.00 66.58 109 TYR A N 1
ATOM 701 C CA . TYR A 1 87 ? -15.388 29.524 -73.291 1.00 66.77 109 TYR A CA 1
ATOM 702 C C . TYR A 1 87 ? -14.474 29.356 -74.502 1.00 69.93 109 TYR A C 1
ATOM 703 O O . TYR A 1 87 ? -13.264 29.592 -74.439 1.00 70.67 109 TYR A O 1
ATOM 712 N N . CYS A 1 88 ? -15.072 28.946 -75.619 1.00 70.69 110 CYS A N 1
ATOM 713 C CA . CYS A 1 88 ? -14.301 28.640 -76.815 1.00 72.51 110 CYS A CA 1
ATOM 714 C C . CYS A 1 88 ? -13.819 29.909 -77.506 1.00 73.56 110 CYS A C 1
ATOM 715 O O . CYS A 1 88 ? -14.425 30.977 -77.393 1.00 74.50 110 CYS A O 1
ATOM 718 N N . SER A 1 89 ? -12.717 29.770 -78.247 1.00 78.83 111 SER A N 1
ATOM 719 C CA . SER A 1 89 ? -12.106 30.903 -78.934 1.00 77.34 111 SER A CA 1
ATOM 720 C C . SER A 1 89 ? -12.956 31.429 -80.085 1.00 77.22 111 SER A C 1
ATOM 721 O O . SER A 1 89 ? -12.721 32.553 -80.543 1.00 76.31 111 SER A O 1
ATOM 724 N N . ASN A 1 90 ? -13.922 30.650 -80.565 1.00 80.76 112 ASN A N 1
ATOM 725 C CA . ASN A 1 90 ? -14.781 31.048 -81.683 1.00 80.57 112 ASN A CA 1
ATOM 726 C C . ASN A 1 90 ? -15.950 31.891 -81.198 1.00 80.96 112 ASN A C 1
ATOM 727 O O . ASN A 1 90 ? -17.106 31.581 -81.471 1.00 80.34 112 ASN A O 1
ATOM 732 N N . ALA A 1 91 ? -15.638 33.017 -80.542 1.00 84.29 113 ALA A N 1
ATOM 733 C CA . ALA A 1 91 ? -16.375 33.462 -79.360 1.00 84.29 113 ALA A CA 1
ATOM 734 C C . ALA A 1 91 ? -17.891 33.273 -79.444 1.00 84.29 113 ALA A C 1
ATOM 735 O O . ALA A 1 91 ? -18.420 32.466 -78.674 1.00 84.29 113 ALA A O 1
ATOM 737 N N . PRO A 1 92 ? -18.644 33.937 -80.361 1.00 87.75 114 PRO A N 1
ATOM 738 C CA . PRO A 1 92 ? -20.108 33.801 -80.282 1.00 86.86 114 PRO A CA 1
ATOM 739 C C . PRO A 1 92 ? -20.651 32.523 -80.908 1.00 83.69 114 PRO A C 1
ATOM 740 O O . PRO A 1 92 ? -21.582 31.911 -80.371 1.00 81.62 114 PRO A O 1
ATOM 744 N N . GLY A 1 93 ? -20.075 32.111 -82.036 1.00 85.77 115 GLY A N 1
ATOM 745 C CA . GLY A 1 93 ? -20.575 30.971 -82.776 1.00 84.74 115 GLY A CA 1
ATOM 746 C C . GLY A 1 93 ? -20.615 29.701 -81.956 1.00 83.04 115 GLY A C 1
ATOM 747 O O . GLY A 1 93 ? -21.675 29.088 -81.796 1.00 83.65 115 GLY A O 1
ATOM 748 N N . CYS A 1 94 ? -19.460 29.288 -81.444 1.00 81.51 116 CYS A N 1
ATOM 749 C CA . CYS A 1 94 ? -19.366 28.045 -80.694 1.00 79.79 116 CYS A CA 1
ATOM 750 C C . CYS A 1 94 ? -19.861 28.248 -79.269 1.00 78.72 116 CYS A C 1
ATOM 751 O O . CYS A 1 94 ? -19.462 29.200 -78.591 1.00 80.77 116 CYS A O 1
ATOM 754 N N . ASN A 1 95 ? -20.729 27.346 -78.816 1.00 76.95 117 ASN A N 1
ATOM 755 C CA . ASN A 1 95 ? -21.292 27.400 -77.476 1.00 76.11 117 ASN A CA 1
ATOM 756 C C . ASN A 1 95 ? -20.592 26.455 -76.506 1.00 76.59 117 ASN A C 1
ATOM 757 O O . ASN A 1 95 ? -21.098 26.231 -75.402 1.00 75.21 117 ASN A O 1
ATOM 762 N N . ALA A 1 96 ? -19.438 25.910 -76.884 1.00 68.03 118 ALA A N 1
ATOM 763 C CA . ALA A 1 96 ? -18.806 24.857 -76.102 1.00 66.52 118 ALA A CA 1
ATOM 764 C C . ALA A 1 96 ? -18.099 25.425 -74.878 1.00 66.67 118 ALA A C 1
ATOM 765 O O . ALA A 1 96 ? -17.335 26.390 -74.980 1.00 70.29 118 ALA A O 1
ATOM 767 N N . LYS A 1 97 ? -18.360 24.817 -73.720 1.00 65.86 119 LYS A N 1
ATOM 768 C CA . LYS A 1 97 ? -17.613 25.071 -72.489 1.00 64.97 119 LYS A CA 1
ATOM 769 C C . LYS A 1 97 ? -16.643 23.908 -72.308 1.00 63.84 119 LYS A C 1
ATOM 770 O O . LYS A 1 97 ? -17.036 22.817 -71.889 1.00 65.03 119 LYS A O 1
ATOM 776 N N . VAL A 1 98 ? -15.376 24.141 -72.628 1.00 60.85 120 VAL A N 1
ATOM 777 C CA . VAL A 1 98 ? -14.363 23.103 -72.586 1.00 60.62 120 VAL A CA 1
ATOM 778 C C . VAL A 1 98 ? -13.511 23.292 -71.339 1.00 59.65 120 VAL A C 1
ATOM 779 O O . VAL A 1 98 ? -13.463 24.370 -70.744 1.00 59.45 120 VAL A O 1
ATOM 783 N N . ILE A 1 99 ? -12.826 22.225 -70.929 1.00 60.32 121 ILE A N 1
ATOM 784 C CA . ILE A 1 99 ? -11.864 22.336 -69.838 1.00 57.72 121 ILE A CA 1
ATOM 785 C C . ILE A 1 99 ? -10.546 22.850 -70.398 1.00 58.54 121 ILE A C 1
ATOM 786 O O . ILE A 1 99 ? -10.212 22.626 -71.569 1.00 57.28 121 ILE A O 1
ATOM 791 N N . LEU A 1 100 ? -9.787 23.553 -69.551 1.00 58.32 122 LEU A N 1
ATOM 792 C CA . LEU A 1 100 ? -8.571 24.212 -70.017 1.00 59.50 122 LEU A CA 1
ATOM 793 C C . LEU A 1 100 ? -7.516 23.209 -70.467 1.00 60.03 122 LEU A C 1
ATOM 794 O O . LEU A 1 100 ? -6.749 23.495 -71.395 1.00 57.88 122 LEU A O 1
ATOM 799 N N . GLY A 1 101 ? -7.467 22.034 -69.836 1.00 57.85 123 GLY A N 1
ATOM 800 C CA . GLY A 1 101 ? -6.472 21.035 -70.190 1.00 58.89 123 GLY A CA 1
ATOM 801 C C . GLY A 1 101 ? -6.651 20.437 -71.570 1.00 59.33 123 GLY A C 1
ATOM 802 O O . GLY A 1 101 ? -5.698 19.872 -72.115 1.00 62.79 123 GLY A O 1
ATOM 803 N N . ARG A 1 102 ? -7.851 20.540 -72.143 1.00 63.54 124 ARG A N 1
ATOM 804 C CA . ARG A 1 102 ? -8.123 20.055 -73.491 1.00 63.60 124 ARG A CA 1
ATOM 805 C C . ARG A 1 102 ? -8.650 21.166 -74.392 1.00 61.46 124 ARG A C 1
ATOM 806 O O . ARG A 1 102 ? -9.348 20.892 -75.372 1.00 58.87 124 ARG A O 1
ATOM 814 N N . TYR A 1 103 ? -8.328 22.419 -74.067 1.00 68.11 125 TYR A N 1
ATOM 815 C CA . TYR A 1 103 ? -8.726 23.545 -74.904 1.00 68.71 125 TYR A CA 1
ATOM 816 C C . TYR A 1 103 ? -8.155 23.410 -76.310 1.00 70.20 125 TYR A C 1
ATOM 817 O O . TYR A 1 103 ? -8.868 23.591 -77.304 1.00 75.49 125 TYR A O 1
ATOM 826 N N . GLN A 1 104 ? -6.863 23.092 -76.413 1.00 72.77 126 GLN A N 1
ATOM 827 C CA . GLN A 1 104 ? -6.230 22.991 -77.723 1.00 74.39 126 GLN A CA 1
ATOM 828 C C . GLN A 1 104 ? -6.764 21.806 -78.517 1.00 74.01 126 GLN A C 1
ATOM 829 O O . GLN A 1 104 ? -6.754 21.838 -79.754 1.00 74.70 126 GLN A O 1
ATOM 835 N N . ASP A 1 105 ? -7.239 20.761 -77.836 1.00 69.10 127 ASP A N 1
ATOM 836 C CA . ASP A 1 105 ? -7.810 19.624 -78.549 1.00 69.91 127 ASP A CA 1
ATOM 837 C C . ASP A 1 105 ? -9.209 19.924 -79.071 1.00 70.39 127 ASP A C 1
ATOM 838 O O . ASP A 1 105 ? -9.639 19.316 -80.056 1.00 74.84 127 ASP A O 1
ATOM 843 N N . HIS A 1 106 ? -9.930 20.850 -78.435 1.00 71.06 128 HIS A N 1
ATOM 844 C CA . HIS A 1 106 ? -11.260 21.197 -78.925 1.00 71.50 128 HIS A CA 1
ATOM 845 C C . HIS A 1 106 ? -11.183 21.965 -80.236 1.00 74.07 128 HIS A C 1
ATOM 846 O O . HIS A 1 106 ? -11.951 21.694 -81.164 1.00 75.45 128 HIS A O 1
ATOM 853 N N . LEU A 1 107 ? -10.271 22.938 -80.323 1.00 74.82 129 LEU A N 1
ATOM 854 C CA . LEU A 1 107 ? -10.139 23.723 -81.547 1.00 73.90 129 LEU A CA 1
ATOM 855 C C . LEU A 1 107 ? -9.777 22.848 -82.737 1.00 74.30 129 LEU A C 1
ATOM 856 O O . LEU A 1 107 ? -10.146 23.163 -83.874 1.00 76.38 129 LEU A O 1
ATOM 861 N N . GLN A 1 108 ? -9.063 21.745 -82.499 1.00 75.79 130 GLN A N 1
ATOM 862 C CA . GLN A 1 108 ? -8.723 20.826 -83.579 1.00 77.71 130 GLN A CA 1
ATOM 863 C C . GLN A 1 108 ? -9.950 20.146 -84.172 1.00 78.02 130 GLN A C 1
ATOM 864 O O . GLN A 1 108 ? -9.861 19.576 -85.265 1.00 76.16 130 GLN A O 1
ATOM 870 N N . GLN A 1 109 ? -11.091 20.195 -83.484 1.00 77.30 131 GLN A N 1
ATOM 871 C CA . GLN A 1 109 ? -12.329 19.621 -83.988 1.00 80.19 131 GLN A CA 1
ATOM 872 C C . GLN A 1 109 ? -13.486 20.613 -84.009 1.00 80.05 131 GLN A C 1
ATOM 873 O O . GLN A 1 109 ? -14.561 20.272 -84.516 1.00 78.85 131 GLN A O 1
ATOM 879 N N . CYS A 1 110 ? -13.299 21.823 -83.486 1.00 82.40 132 CYS A N 1
ATOM 880 C CA . CYS A 1 110 ? -14.415 22.744 -83.325 1.00 80.47 132 CYS A CA 1
ATOM 881 C C . CYS A 1 110 ? -14.899 23.257 -84.671 1.00 82.00 132 CYS A C 1
ATOM 882 O O . CYS A 1 110 ? -14.101 23.713 -85.494 1.00 82.44 132 CYS A O 1
ATOM 885 N N . LEU A 1 111 ? -16.222 23.221 -84.867 1.00 88.56 133 LEU A N 1
ATOM 886 C CA . LEU A 1 111 ? -16.813 23.523 -86.169 1.00 86.90 133 LEU A CA 1
ATOM 887 C C . LEU A 1 111 ? -16.419 24.904 -86.669 1.00 86.62 133 LEU A C 1
ATOM 888 O O . LEU A 1 111 ? -16.178 25.093 -87.867 1.00 89.26 133 LEU A O 1
ATOM 893 N N . PHE A 1 112 ? -16.363 25.885 -85.772 1.00 83.62 134 PHE A N 1
ATOM 894 C CA . PHE A 1 112 ? -16.366 27.283 -86.175 1.00 85.58 134 PHE A CA 1
ATOM 895 C C . PHE A 1 112 ? -14.977 27.903 -86.174 1.00 85.92 134 PHE A C 1
ATOM 896 O O . PHE A 1 112 ? -14.852 29.117 -86.364 1.00 85.83 134 PHE A O 1
ATOM 904 N N . GLN A 1 113 ? -13.941 27.108 -85.985 1.00 88.04 135 GLN A N 1
ATOM 905 C CA . GLN A 1 113 ? -12.604 27.674 -86.107 1.00 89.75 135 GLN A CA 1
ATOM 906 C C . GLN A 1 113 ? -12.161 27.624 -87.563 1.00 90.47 135 GLN A C 1
ATOM 907 O O . GLN A 1 113 ? -12.266 26.567 -88.200 1.00 90.29 135 GLN A O 1
ATOM 913 N N . PRO A 1 114 ? -11.685 28.739 -88.116 1.00 91.33 136 PRO A N 1
ATOM 914 C CA . PRO A 1 114 ? -11.423 28.808 -89.561 1.00 91.98 136 PRO A CA 1
ATOM 915 C C . PRO A 1 114 ? -10.406 27.776 -90.021 1.00 94.21 136 PRO A C 1
ATOM 916 O O . PRO A 1 114 ? -9.256 27.767 -89.581 1.00 95.42 136 PRO A O 1
ATOM 920 N N . VAL A 1 115 ? -10.845 26.899 -90.915 1.00 95.80 137 VAL A N 1
ATOM 921 C CA . VAL A 1 115 ? -9.971 25.950 -91.590 1.00 98.48 137 VAL A CA 1
ATOM 922 C C . VAL A 1 115 ? -9.711 26.493 -92.985 1.00 100.79 137 VAL A C 1
ATOM 923 O O . VAL A 1 115 ? -10.609 26.511 -93.835 1.00 102.55 137 VAL A O 1
ATOM 927 N N . GLN A 1 116 ? -8.491 26.964 -93.221 1.00 105.16 138 GLN A N 1
ATOM 928 C CA . GLN A 1 116 ? -8.115 27.367 -94.566 1.00 107.54 138 GLN A CA 1
ATOM 929 C C . GLN A 1 116 ? -8.149 26.156 -95.491 1.00 107.01 138 GLN A C 1
ATOM 930 O O . GLN A 1 116 ? -7.907 25.019 -95.076 1.00 105.67 138 GLN A O 1
ATOM 936 N N . CYS A 1 117 ? -8.448 26.412 -96.757 1.00 111.40 139 CYS A N 1
ATOM 937 C CA . CYS A 1 117 ? -9.040 25.400 -97.617 1.00 111.54 139 CYS A CA 1
ATOM 938 C C . CYS A 1 117 ? -8.030 24.354 -98.067 1.00 110.76 139 CYS A C 1
ATOM 939 O O . CYS A 1 117 ? -6.847 24.639 -98.268 1.00 108.17 139 CYS A O 1
ATOM 942 N N . SER A 1 118 ? -8.532 23.132 -98.251 1.00 112.39 140 SER A N 1
ATOM 943 C CA . SER A 1 118 ? -7.760 22.027 -98.815 1.00 114.23 140 SER A CA 1
ATOM 944 C C . SER A 1 118 ? -7.680 22.201 -100.330 1.00 114.64 140 SER A C 1
ATOM 945 O O . SER A 1 118 ? -8.276 21.463 -101.118 1.00 113.41 140 SER A O 1
ATOM 948 N N . ASN A 1 119 ? -6.926 23.216 -100.733 1.00 119.62 141 ASN A N 1
ATOM 949 C CA . ASN A 1 119 ? -6.792 23.542 -102.140 1.00 116.24 141 ASN A CA 1
ATOM 950 C C . ASN A 1 119 ? -5.361 23.945 -102.438 1.00 112.87 141 ASN A C 1
ATOM 951 O O . ASN A 1 119 ? -4.541 24.162 -101.541 1.00 108.57 141 ASN A O 1
ATOM 956 N N . GLU A 1 120 ? -5.080 24.013 -103.737 1.00 120.27 142 GLU A N 1
ATOM 957 C CA . GLU A 1 120 ? -3.909 24.715 -104.234 1.00 118.41 142 GLU A CA 1
ATOM 958 C C . GLU A 1 120 ? -3.768 26.075 -103.561 1.00 118.24 142 GLU A C 1
ATOM 959 O O . GLU A 1 120 ? -2.822 26.325 -102.813 1.00 115.81 142 GLU A O 1
ATOM 965 N N . LYS A 1 121 ? -4.730 26.962 -103.814 1.00 121.09 143 LYS A N 1
ATOM 966 C CA . LYS A 1 121 ? -4.615 28.369 -103.440 1.00 118.85 143 LYS A CA 1
ATOM 967 C C . LYS A 1 121 ? -5.685 28.828 -102.456 1.00 120.18 143 LYS A C 1
ATOM 968 O O . LYS A 1 121 ? -5.368 29.094 -101.289 1.00 119.80 143 LYS A O 1
ATOM 974 N N . CYS A 1 122 ? -6.942 28.931 -102.901 1.00 125.56 144 CYS A N 1
ATOM 975 C CA . CYS A 1 122 ? -8.135 29.210 -102.103 1.00 126.19 144 CYS A CA 1
ATOM 976 C C . CYS A 1 122 ? -7.929 30.130 -100.905 1.00 126.34 144 CYS A C 1
ATOM 977 O O . CYS A 1 122 ? -8.033 29.693 -99.757 1.00 123.93 144 CYS A O 1
ATOM 980 N N . ARG A 1 123 ? -7.611 31.400 -101.148 1.00 172.40 145 ARG A N 1
ATOM 981 C CA . ARG A 1 123 ? -7.498 32.351 -100.044 1.00 171.91 145 ARG A CA 1
ATOM 982 C C . ARG A 1 123 ? -8.882 32.699 -99.503 1.00 171.75 145 ARG A C 1
ATOM 983 O O . ARG A 1 123 ? -9.066 33.727 -98.844 1.00 172.40 145 ARG A O 1
ATOM 991 N N . GLU A 1 124 ? -9.860 31.852 -99.818 1.00 131.54 146 GLU A N 1
ATOM 992 C CA . GLU A 1 124 ? -11.186 31.945 -99.237 1.00 132.54 146 GLU A CA 1
ATOM 993 C C . GLU A 1 124 ? -11.133 31.724 -97.727 1.00 135.08 146 GLU A C 1
ATOM 994 O O . GLU A 1 124 ? -10.446 30.814 -97.253 1.00 133.18 146 GLU A O 1
ATOM 1000 N N . PRO A 1 125 ? -11.850 32.537 -96.947 1.00 126.85 147 PRO A N 1
ATOM 1001 C CA . PRO A 1 125 ? -11.983 32.289 -95.502 1.00 127.59 147 PRO A CA 1
ATOM 1002 C C . PRO A 1 125 ? -13.110 31.301 -95.235 1.00 126.98 147 PRO A C 1
ATOM 1003 O O . PRO A 1 125 ? -14.271 31.565 -95.555 1.00 124.03 147 PRO A O 1
ATOM 1007 N N . VAL A 1 126 ? -12.767 30.155 -94.652 1.00 107.52 148 VAL A N 1
ATOM 1008 C CA . VAL A 1 126 ? -13.714 29.063 -94.479 1.00 107.05 148 VAL A CA 1
ATOM 1009 C C . VAL A 1 126 ? -13.735 28.612 -93.027 1.00 108.05 148 VAL A C 1
ATOM 1010 O O . VAL A 1 126 ? -12.733 28.691 -92.311 1.00 113.10 148 VAL A O 1
ATOM 1014 N N . LEU A 1 127 ? -14.897 28.142 -92.596 1.00 101.39 149 LEU A N 1
ATOM 1015 C CA . LEU A 1 127 ? -15.061 27.471 -91.319 1.00 96.06 149 LEU A CA 1
ATOM 1016 C C . LEU A 1 127 ? -14.976 25.958 -91.515 1.00 94.60 149 LEU A C 1
ATOM 1017 O O . LEU A 1 127 ? -15.163 25.436 -92.618 1.00 95.52 149 LEU A O 1
ATOM 1022 N N . ARG A 1 128 ? -14.676 25.250 -90.423 1.00 91.63 150 ARG A N 1
ATOM 1023 C CA . ARG A 1 128 ? -14.585 23.794 -90.502 1.00 90.66 150 ARG A CA 1
ATOM 1024 C C . ARG A 1 128 ? -15.918 23.184 -90.908 1.00 88.46 150 ARG A C 1
ATOM 1025 O O . ARG A 1 128 ? -15.963 22.232 -91.696 1.00 86.60 150 ARG A O 1
ATOM 1033 N N . LYS A 1 129 ? -17.014 23.728 -90.383 1.00 91.00 151 LYS A N 1
ATOM 1034 C CA . LYS A 1 129 ? -18.337 23.210 -90.704 1.00 90.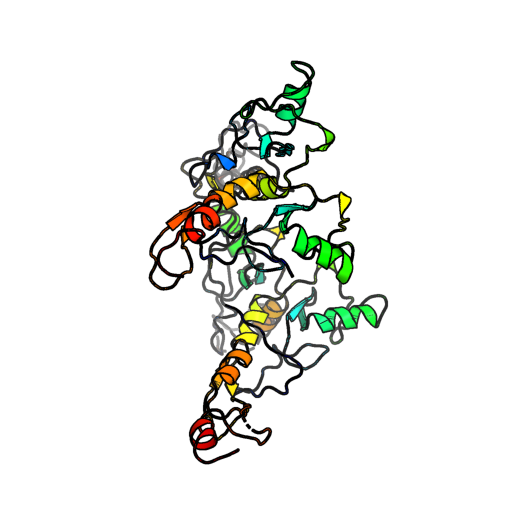70 151 LYS A CA 1
ATOM 1035 C C . LYS A 1 129 ? -18.601 23.251 -92.204 1.00 91.32 151 LYS A C 1
ATOM 1036 O O . LYS A 1 129 ? -19.223 22.338 -92.759 1.00 93.24 151 LYS A O 1
ATOM 1042 N N . ASP A 1 130 ? -18.112 24.289 -92.881 1.00 92.78 152 ASP A N 1
ATOM 1043 C CA . ASP A 1 130 ? -18.509 24.580 -94.248 1.00 94.27 152 ASP A CA 1
ATOM 1044 C C . ASP A 1 130 ? -17.449 24.252 -95.286 1.00 94.79 152 ASP A C 1
ATOM 1045 O O . ASP A 1 130 ? -17.665 24.540 -96.465 1.00 97.38 152 ASP A O 1
ATOM 1050 N N . LEU A 1 131 ? -16.308 23.677 -94.900 1.00 101.61 153 LEU A N 1
ATOM 1051 C CA . LEU A 1 131 ? -15.288 23.422 -95.915 1.00 102.50 153 LEU A CA 1
ATOM 1052 C C . LEU A 1 131 ? -15.657 22.238 -96.802 1.00 105.01 153 LEU A C 1
ATOM 1053 O O . LEU A 1 131 ? -15.398 22.267 -98.013 1.00 105.54 153 LEU A O 1
ATOM 1058 N N . LYS A 1 132 ? -16.257 21.190 -96.224 1.00 107.27 154 LYS A N 1
ATOM 1059 C CA . LYS A 1 132 ? -16.884 20.176 -97.062 1.00 107.19 154 LYS A CA 1
ATOM 1060 C C . LYS A 1 132 ? -17.959 20.809 -97.936 1.00 107.52 154 LYS A C 1
ATOM 1061 O O . LYS A 1 132 ? -18.252 20.317 -99.032 1.00 108.82 154 LYS A O 1
ATOM 1067 N N . GLU A 1 133 ? -18.542 21.910 -97.473 1.00 106.63 155 GLU A N 1
ATOM 1068 C CA . GLU A 1 133 ? -19.488 22.696 -98.250 1.00 107.13 155 GLU A CA 1
ATOM 1069 C C . GLU A 1 133 ? -18.811 23.740 -99.131 1.00 107.64 155 GLU A C 1
ATOM 1070 O O . GLU A 1 133 ? -19.505 24.569 -99.726 1.00 104.46 155 GLU A O 1
ATOM 1076 N N . HIS A 1 134 ? -17.481 23.744 -99.208 1.00 109.20 156 HIS A N 1
ATOM 1077 C CA . HIS A 1 134 ? -16.797 24.463 -100.276 1.00 108.59 156 HIS A CA 1
ATOM 1078 C C . HIS A 1 134 ? -16.270 23.520 -101.342 1.00 107.77 156 HIS A C 1
ATOM 1079 O O . HIS A 1 134 ? -16.428 23.790 -102.534 1.00 111.06 156 HIS A O 1
ATOM 1086 N N . LEU A 1 135 ? -15.718 22.379 -100.943 1.00 111.06 157 LEU A N 1
ATOM 1087 C CA . LEU A 1 135 ? -15.647 21.261 -101.864 1.00 108.38 157 LEU A CA 1
ATOM 1088 C C . LEU A 1 135 ? -17.009 20.945 -102.479 1.00 106.79 157 LEU A C 1
ATOM 1089 O O . LEU A 1 135 ? -17.077 20.232 -103.483 1.00 107.17 157 LEU A O 1
ATOM 1094 N N . SER A 1 136 ? -18.102 21.420 -101.886 1.00 109.83 158 SER A N 1
ATOM 1095 C CA . SER A 1 136 ? -19.454 21.142 -102.375 1.00 108.69 158 SER A CA 1
ATOM 1096 C C . SER A 1 136 ? -19.813 21.694 -103.733 1.00 105.57 158 SER A C 1
ATOM 1097 O O . SER A 1 136 ? -19.856 20.951 -104.707 1.00 103.94 158 SER A O 1
ATOM 1100 N N . ALA A 1 137 ? -20.053 23.001 -103.789 1.00 105.91 159 ALA A N 1
ATOM 1101 C CA . ALA A 1 137 ? -20.124 23.755 -105.044 1.00 105.87 159 ALA A CA 1
ATOM 1102 C C . ALA A 1 137 ? -19.539 25.140 -104.914 1.00 105.28 159 ALA A C 1
ATOM 1103 O O . ALA A 1 137 ? -19.302 25.794 -105.933 1.00 105.92 159 ALA A O 1
ATOM 1105 N N . SER A 1 138 ? -19.302 25.611 -103.692 1.00 109.28 160 SER A N 1
ATOM 1106 C CA . SER A 1 138 ? -19.008 27.020 -103.454 1.00 109.18 160 SER A CA 1
ATOM 1107 C C . SER A 1 138 ? -17.540 27.368 -103.690 1.00 108.61 160 SER A C 1
ATOM 1108 O O . SER A 1 138 ? -17.236 28.502 -104.086 1.00 108.04 160 SER A O 1
ATOM 1111 N N . CYS A 1 139 ? -16.622 26.434 -103.453 1.00 108.80 161 CYS A N 1
ATOM 1112 C CA . CYS A 1 139 ? -15.256 26.674 -103.882 1.00 109.66 161 CYS A CA 1
ATOM 1113 C C . CYS A 1 139 ? -15.161 26.512 -105.399 1.00 106.96 161 CYS A C 1
ATOM 1114 O O . CYS A 1 139 ? -16.065 25.985 -106.055 1.00 106.85 161 CYS A O 1
ATOM 1117 N N . GLN A 1 140 ? -14.045 26.973 -105.958 1.00 111.63 162 GLN A N 1
ATOM 1118 C CA . GLN A 1 140 ? -13.891 27.086 -107.399 1.00 110.02 162 GLN A CA 1
ATOM 1119 C C . GLN A 1 140 ? -13.431 25.787 -108.046 1.00 110.66 162 GLN A C 1
ATOM 1120 O O . GLN A 1 140 ? -12.868 25.817 -109.147 1.00 110.43 162 GLN A O 1
ATOM 1126 N N . PHE A 1 141 ? -13.648 24.651 -107.388 1.00 112.60 163 PHE A N 1
ATOM 1127 C CA . PHE A 1 141 ? -13.353 23.344 -107.966 1.00 113.78 163 PHE A CA 1
ATOM 1128 C C . PHE A 1 141 ? -14.539 22.435 -107.678 1.00 114.42 163 PHE A C 1
ATOM 1129 O O . PHE A 1 141 ? -14.578 21.756 -106.645 1.00 116.27 163 PHE A O 1
ATOM 1137 N N . ARG A 1 142 ? -15.487 22.438 -108.613 1.00 110.52 164 ARG A N 1
ATOM 1138 C CA . ARG A 1 142 ? -16.698 21.637 -108.536 1.00 110.51 164 ARG A CA 1
ATOM 1139 C C . ARG A 1 142 ? -17.522 22.025 -107.315 1.00 108.87 164 ARG A C 1
ATOM 1140 O O . ARG A 1 142 ? -17.876 23.193 -107.143 1.00 106.79 164 ARG A O 1
ATOM 1148 N N . GLU B 2 1 ? -7.412 6.624 -32.763 1.00 84.76 52 GLU B N 1
ATOM 1149 C CA . GLU B 2 1 ? -6.310 7.280 -33.455 1.00 85.19 52 GLU B CA 1
ATOM 1150 C C . GLU B 2 1 ? -6.732 8.689 -33.847 1.00 84.45 52 GLU B C 1
ATOM 1151 O O . GLU B 2 1 ? -7.784 9.168 -33.428 1.00 90.39 52 GLU B O 1
ATOM 1157 N N . ILE B 2 2 ? -5.914 9.333 -34.673 1.00 81.23 53 ILE B N 1
ATOM 1158 C CA . ILE B 2 2 ? -6.126 10.709 -35.103 1.00 77.15 53 ILE B CA 1
ATOM 1159 C C . ILE B 2 2 ? -6.472 10.680 -36.584 1.00 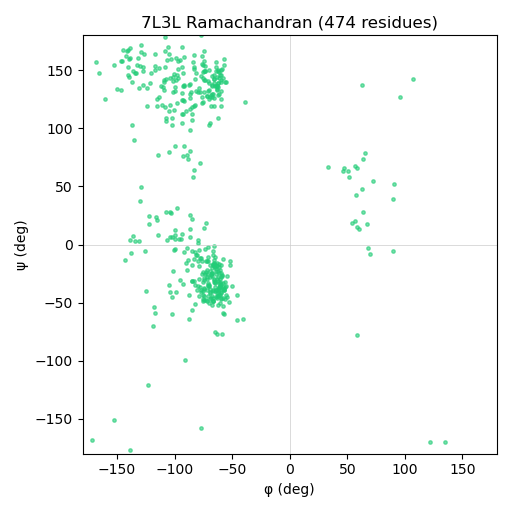73.62 53 ILE B C 1
ATOM 1160 O O . ILE B 2 2 ? -5.685 10.185 -37.399 1.00 65.18 53 ILE B O 1
ATOM 1165 N N . GLN B 2 3 ? -7.656 11.182 -36.935 1.00 65.23 54 GLN B N 1
ATOM 1166 C CA . GLN B 2 3 ? -8.130 11.084 -38.310 1.00 65.47 54 GLN B CA 1
ATOM 1167 C C . GLN B 2 3 ? -8.327 12.437 -38.983 1.00 65.51 54 GLN B C 1
ATOM 1168 O O . GLN B 2 3 ? -7.679 12.703 -39.997 1.00 72.85 54 GLN B O 1
ATOM 1174 N N . GLY B 2 4 ? -9.172 13.307 -38.447 1.00 63.32 55 GLY B N 1
ATOM 1175 C CA . GLY B 2 4 ? -9.494 14.534 -39.146 1.00 56.71 55 GLY B CA 1
ATOM 1176 C C . GLY B 2 4 ? -10.312 15.457 -38.273 1.00 51.83 55 GLY B C 1
ATOM 1177 O O . GLY B 2 4 ? -10.441 15.246 -37.066 1.00 50.75 55 GLY B O 1
ATOM 1178 N N . TYR B 2 5 ? -10.868 16.493 -38.899 1.00 52.58 56 TYR B N 1
ATOM 1179 C CA . TYR B 2 5 ? -11.676 17.477 -38.184 1.00 50.81 56 TYR B CA 1
ATOM 1180 C C . TYR B 2 5 ? -13.151 17.078 -38.204 1.00 51.45 56 TYR B C 1
ATOM 1181 O O . TYR B 2 5 ? -13.735 16.884 -39.275 1.00 49.55 56 TYR B O 1
ATOM 1190 N N . ASP B 2 6 ? -13.744 16.960 -37.016 1.00 56.27 57 ASP B N 1
ATOM 1191 C CA . ASP B 2 6 ? -15.149 16.585 -36.832 1.00 59.45 57 ASP B CA 1
ATOM 1192 C C . ASP B 2 6 ? -15.905 17.765 -36.219 1.00 59.26 57 ASP B C 1
ATOM 1193 O O . ASP B 2 6 ? -16.225 17.760 -35.032 1.00 58.80 57 ASP B O 1
ATOM 1198 N N . VAL B 2 7 ? -16.228 18.771 -37.039 1.00 58.19 58 VAL B N 1
ATOM 1199 C CA . VAL B 2 7 ? -16.737 20.032 -36.486 1.00 60.99 58 VAL B CA 1
ATOM 1200 C C . VAL B 2 7 ? -17.905 20.688 -37.224 1.00 63.19 58 VAL B C 1
ATOM 1201 O O . VAL B 2 7 ? -18.421 21.699 -36.740 1.00 71.84 58 VAL B O 1
ATOM 1205 N N . GLU B 2 8 ? -18.301 20.180 -38.396 1.00 68.16 59 GLU B N 1
ATOM 1206 C CA . GLU B 2 8 ? -19.425 20.759 -39.144 1.00 68.65 59 GLU B CA 1
ATOM 1207 C C . GLU B 2 8 ? -19.199 22.184 -39.669 1.00 68.06 59 GLU B C 1
ATOM 1208 O O . GLU B 2 8 ? -19.631 23.163 -39.050 1.00 66.36 59 GLU B O 1
ATOM 1214 N N . PHE B 2 9 ? -18.453 22.303 -40.772 1.00 65.24 60 PHE B N 1
ATOM 1215 C CA . PHE B 2 9 ? -18.100 23.593 -41.370 1.00 62.49 60 PHE B CA 1
ATOM 1216 C C . PHE B 2 9 ? -19.309 24.435 -41.788 1.00 62.02 60 PHE B C 1
ATOM 1217 O O . PHE B 2 9 ? -20.291 23.925 -42.335 1.00 61.36 60 PHE B O 1
ATOM 1225 N N . ASP B 2 10 ? -19.190 25.758 -41.574 1.00 70.76 61 ASP B N 1
ATOM 1226 C CA . ASP B 2 10 ? -20.321 26.679 -41.718 1.00 69.71 61 ASP B CA 1
ATOM 1227 C C . ASP B 2 10 ? -20.944 26.652 -43.110 1.00 68.48 61 ASP B C 1
ATOM 1228 O O . ASP B 2 10 ? -22.175 26.498 -43.201 1.00 69.29 61 ASP B O 1
ATOM 1233 N N . PRO B 2 11 ? -20.207 26.813 -44.209 1.00 62.96 62 PRO B N 1
ATOM 1234 C CA . PRO B 2 11 ? -20.657 26.221 -45.465 1.00 63.15 62 PRO B CA 1
ATOM 1235 C C . PRO B 2 11 ? -20.052 24.837 -45.612 1.00 62.78 62 PRO B C 1
ATOM 1236 O O . PRO B 2 11 ? -19.082 24.508 -44.912 1.00 61.08 62 PRO B O 1
ATOM 1240 N N . PRO B 2 12 ? -20.608 23.982 -46.469 1.00 60.62 63 PRO B N 1
ATOM 1241 C CA . PRO B 2 12 ? -20.066 22.624 -46.588 1.00 60.46 63 PRO B CA 1
ATOM 1242 C C . PRO B 2 12 ? -18.608 22.653 -47.013 1.00 61.68 63 PRO B C 1
ATOM 1243 O O . PRO B 2 12 ? -18.197 23.471 -47.839 1.00 63.00 63 PRO B O 1
ATOM 1247 N N . LEU B 2 13 ? -17.821 21.763 -46.417 1.00 52.10 64 LEU B N 1
ATOM 1248 C CA . LEU B 2 13 ? -16.447 21.572 -46.852 1.00 52.77 64 LEU B CA 1
ATOM 1249 C C . LEU B 2 13 ? -16.428 21.062 -48.288 1.00 51.98 64 LEU B C 1
ATOM 1250 O O . LEU B 2 13 ? -17.183 20.153 -48.647 1.00 51.15 64 LEU B O 1
ATOM 1255 N N . GLU B 2 14 ? -15.580 21.666 -49.116 1.00 54.02 65 GLU B N 1
ATOM 1256 C CA . GLU B 2 14 ? -15.465 21.227 -50.499 1.00 54.75 65 GLU B CA 1
ATOM 1257 C C . GLU B 2 14 ? -14.725 19.896 -50.576 1.00 54.83 65 GLU B C 1
ATOM 1258 O O . GLU B 2 14 ? -13.911 19.564 -49.711 1.00 53.17 65 GLU B O 1
ATOM 1264 N N . SER B 2 15 ? -15.021 19.132 -51.634 1.00 51.97 66 SER B N 1
ATOM 1265 C CA . SER B 2 15 ? -14.418 17.810 -51.791 1.00 54.00 66 SER B CA 1
ATOM 1266 C C . SER B 2 15 ? -12.899 17.882 -51.752 1.00 52.24 66 SER B C 1
ATOM 1267 O O . SER B 2 15 ? -12.250 17.067 -51.088 1.00 51.79 66 SER B O 1
ATOM 1270 N N . LYS B 2 16 ? -12.317 18.866 -52.442 1.00 50.80 67 LYS B N 1
ATOM 1271 C CA . LYS B 2 16 ? -10.869 18.988 -52.570 1.00 50.63 67 LYS B CA 1
ATOM 1272 C C . LYS B 2 16 ? -10.146 19.104 -51.232 1.00 50.65 67 LYS B C 1
ATOM 1273 O O . LYS B 2 16 ? -8.915 18.976 -51.206 1.00 48.83 67 LYS B O 1
ATOM 1279 N N . TYR B 2 17 ? -10.863 19.343 -50.129 1.00 49.05 68 TYR B N 1
ATOM 1280 C CA . TYR B 2 17 ? -10.254 19.428 -48.807 1.00 47.72 68 TYR B CA 1
ATOM 1281 C C . TYR B 2 17 ? -10.744 18.321 -47.880 1.00 46.24 68 TYR B C 1
ATOM 1282 O O . TYR B 2 17 ? -10.698 18.472 -46.655 1.00 46.15 68 TYR B O 1
ATOM 1291 N N . GLU B 2 18 ? -11.208 17.211 -48.442 1.00 48.61 69 GLU B N 1
ATOM 1292 C CA . GLU B 2 18 ? -11.685 16.070 -47.675 1.00 49.25 69 GLU B CA 1
ATOM 1293 C C . GLU B 2 18 ? -10.698 14.921 -47.820 1.00 48.44 69 GLU B C 1
ATOM 1294 O O . GLU B 2 18 ? -10.276 14.599 -48.935 1.00 47.76 69 GLU B O 1
ATOM 1300 N N . CYS B 2 19 ? -10.338 14.308 -46.698 1.00 43.93 70 CYS B N 1
ATOM 1301 C CA . CYS B 2 19 ? -9.379 13.210 -46.715 1.00 45.10 70 CYS B CA 1
ATOM 1302 C C . CYS B 2 19 ? -10.040 11.945 -47.247 1.00 44.11 70 CYS B C 1
ATOM 1303 O O . CYS B 2 19 ? -11.049 11.505 -46.688 1.00 44.01 70 CYS B O 1
ATOM 1306 N N . PRO B 2 20 ? -9.515 11.333 -48.312 1.00 46.10 71 PRO B N 1
ATOM 1307 C CA . PRO B 2 20 ? -10.125 10.099 -48.826 1.00 46.58 71 PRO B CA 1
ATOM 1308 C C . PRO B 2 20 ? -10.035 8.918 -47.873 1.00 46.98 71 PRO B C 1
ATOM 1309 O O . PRO B 2 20 ? -10.725 7.916 -48.106 1.00 50.89 71 PRO B O 1
ATOM 1313 N N . ILE B 2 21 ? -9.222 8.986 -46.819 1.00 47.48 72 ILE B N 1
ATOM 1314 C CA . ILE B 2 21 ? -9.121 7.870 -45.884 1.00 47.26 72 ILE B CA 1
ATOM 1315 C C . ILE B 2 21 ? -10.183 8.005 -44.803 1.00 47.31 72 ILE B C 1
ATOM 1316 O O . ILE B 2 21 ? -11.098 7.179 -44.711 1.00 47.40 72 ILE B O 1
ATOM 1321 N N . CYS B 2 22 ? -10.087 9.057 -43.994 1.00 49.35 73 CYS B N 1
ATOM 1322 C CA . CYS B 2 22 ? -10.966 9.225 -42.845 1.00 50.24 73 CYS B CA 1
ATOM 1323 C C . CYS B 2 22 ? -12.244 9.979 -43.179 1.00 50.10 73 CYS B C 1
ATOM 1324 O O . CYS B 2 22 ? -13.097 10.135 -42.300 1.00 53.22 73 CYS B O 1
ATOM 1327 N N . LEU B 2 23 ? -12.391 10.447 -44.419 1.00 51.52 74 LEU B N 1
ATOM 1328 C CA . LEU B 2 23 ? -13.592 11.152 -44.867 1.00 51.07 74 LEU B CA 1
ATOM 1329 C C . LEU B 2 23 ? -13.871 12.388 -44.012 1.00 50.86 74 LEU B C 1
ATOM 1330 O O . LEU B 2 23 ? -15.014 12.665 -43.640 1.00 51.92 74 LEU B O 1
ATOM 1335 N N . MET B 2 24 ? -12.818 13.140 -43.703 1.00 47.92 75 MET B N 1
ATOM 1336 C CA . MET B 2 24 ? -12.940 14.343 -42.895 1.00 49.02 75 MET B CA 1
ATOM 1337 C C . MET B 2 24 ? -11.941 15.378 -43.393 1.00 46.57 75 MET B C 1
ATOM 1338 O O . MET B 2 24 ? -11.053 15.079 -44.196 1.00 46.23 75 MET B O 1
ATOM 1343 N N . ALA B 2 25 ? -12.108 16.613 -42.922 1.00 45.38 76 ALA B N 1
ATOM 1344 C CA . ALA B 2 25 ? -11.238 17.698 -43.352 1.00 45.88 76 ALA B CA 1
ATOM 1345 C C . ALA B 2 25 ? -9.802 17.417 -42.937 1.00 45.55 76 ALA B C 1
ATOM 1346 O O . ALA B 2 25 ? -9.534 17.003 -41.805 1.00 48.20 76 ALA B O 1
ATOM 1348 N N . LEU B 2 26 ? -8.879 17.655 -43.867 1.00 42.02 77 LEU B N 1
ATOM 1349 C CA . LEU B 2 26 ? -7.496 17.234 -43.694 1.00 42.32 77 LEU B CA 1
ATOM 1350 C C . LEU B 2 26 ? -6.877 17.872 -42.459 1.00 44.04 77 LEU B C 1
ATOM 1351 O O . LEU B 2 26 ? -6.995 19.082 -42.241 1.00 44.19 77 LEU B O 1
ATOM 1356 N N . ARG B 2 27 ? -6.214 17.052 -41.650 1.00 47.01 78 ARG B N 1
ATOM 1357 C CA . ARG B 2 27 ? -5.504 17.511 -40.465 1.00 48.09 78 ARG B CA 1
ATOM 1358 C C . ARG B 2 27 ? -4.009 17.406 -40.731 1.00 48.92 78 ARG B C 1
ATOM 1359 O O . ARG B 2 27 ? -3.493 16.305 -40.954 1.00 54.40 78 ARG B O 1
ATOM 1367 N N . GLU B 2 28 ? -3.319 18.546 -40.694 1.00 44.96 79 GLU B N 1
ATOM 1368 C CA . GLU B 2 28 ? -1.929 18.650 -41.135 1.00 46.33 79 GLU B CA 1
ATOM 1369 C C . GLU B 2 28 ? -1.761 17.967 -42.496 1.00 45.09 79 GLU B C 1
ATOM 1370 O O . GLU B 2 28 ? -1.103 16.939 -42.648 1.00 46.51 79 GLU B O 1
ATOM 1376 N N . ALA B 2 29 ? -2.424 18.570 -43.478 1.00 40.92 80 ALA B N 1
ATOM 1377 C CA . ALA B 2 29 ? -2.552 17.966 -44.796 1.00 41.86 80 ALA B CA 1
ATOM 1378 C C . ALA B 2 29 ? -1.198 17.792 -45.473 1.00 43.01 80 ALA B C 1
ATOM 1379 O O . ALA B 2 29 ? -0.294 18.619 -45.326 1.00 44.19 80 ALA B O 1
ATOM 1381 N N . VAL B 2 30 ? -1.073 16.698 -46.224 1.00 39.85 81 VAL B N 1
ATOM 1382 C CA . VAL B 2 30 ? 0.096 16.403 -47.040 1.00 39.97 81 VAL B CA 1
ATOM 1383 C C . VAL B 2 30 ? -0.383 15.992 -48.425 1.00 39.68 81 VAL B C 1
ATOM 1384 O O . VAL B 2 30 ? -1.503 15.504 -48.594 1.00 37.94 81 VAL B O 1
ATOM 1388 N N . GLN B 2 31 ? 0.473 16.193 -49.423 1.00 41.23 82 GLN B N 1
ATOM 1389 C CA . GLN B 2 31 ? 0.148 15.887 -50.808 1.00 40.63 82 GLN B CA 1
ATOM 1390 C C . GLN B 2 31 ? 1.131 14.862 -51.356 1.00 43.14 82 GLN B C 1
ATOM 1391 O O . GLN B 2 31 ? 2.304 14.837 -50.972 1.00 44.91 82 GLN B O 1
ATOM 1397 N N . THR B 2 32 ? 0.643 14.010 -52.261 1.00 44.61 83 THR B N 1
ATOM 1398 C CA . THR B 2 32 ? 1.443 12.960 -52.870 1.00 42.45 83 THR B CA 1
ATOM 1399 C C . THR B 2 32 ? 1.933 13.384 -54.246 1.00 40.99 83 THR B C 1
ATOM 1400 O O . THR B 2 32 ? 1.389 14.309 -54.856 1.00 41.56 83 THR B O 1
ATOM 1404 N N . PRO B 2 33 ? 2.983 12.737 -54.762 1.00 40.87 84 PRO B N 1
ATOM 1405 C CA . PRO B 2 33 ? 3.434 13.052 -56.127 1.00 41.65 84 PRO B CA 1
ATOM 1406 C C . PRO B 2 33 ? 2.378 12.842 -57.200 1.00 43.44 84 PRO B C 1
ATOM 1407 O O . PRO B 2 33 ? 2.452 13.495 -58.247 1.00 47.05 84 PRO B O 1
ATOM 1411 N N . CYS B 2 34 ? 1.404 11.950 -56.988 1.00 44.31 85 CYS B N 1
ATOM 1412 C CA . CYS B 2 34 ? 0.328 11.790 -57.961 1.00 44.43 85 CYS B CA 1
ATOM 1413 C C . CYS B 2 34 ? -0.774 12.828 -57.787 1.00 45.60 85 CYS B C 1
ATOM 1414 O O . CYS B 2 34 ? -1.692 12.880 -58.612 1.00 49.94 85 CYS B O 1
ATOM 1417 N N . GLY B 2 35 ? -0.712 13.651 -56.742 1.00 41.36 86 GLY B N 1
ATOM 1418 C CA . GLY B 2 35 ? -1.624 14.772 -56.615 1.00 43.76 86 GLY B CA 1
ATOM 1419 C C . GLY B 2 35 ? -2.894 14.452 -55.860 1.00 45.38 86 GLY B C 1
ATOM 1420 O O . GLY B 2 35 ? -3.992 14.719 -56.352 1.00 46.95 86 GLY B O 1
ATOM 1421 N N . HIS B 2 36 ? -2.760 13.883 -54.665 1.00 40.50 87 HIS B N 1
ATOM 1422 C CA . HIS B 2 36 ? -3.900 13.595 -53.810 1.00 39.84 87 HIS B CA 1
ATOM 1423 C C . HIS B 2 36 ? -3.539 13.989 -52.390 1.00 38.41 87 HIS B C 1
ATOM 1424 O O . HIS B 2 36 ? -2.404 13.782 -51.956 1.00 43.35 87 HIS B O 1
ATOM 1431 N N . ARG B 2 37 ? -4.493 14.577 -51.680 1.00 40.28 88 ARG B N 1
ATOM 1432 C CA . ARG B 2 37 ? -4.265 15.085 -50.336 1.00 40.56 88 ARG B CA 1
ATOM 1433 C C . ARG B 2 37 ? -4.819 14.110 -49.306 1.00 40.58 88 ARG B C 1
ATOM 1434 O O . ARG B 2 37 ? -5.883 13.522 -49.504 1.00 41.54 88 ARG B O 1
ATOM 1442 N N . PHE B 2 38 ? -4.082 13.936 -48.211 1.00 41.28 89 PHE B N 1
ATOM 1443 C CA . PHE B 2 38 ? -4.511 13.123 -47.083 1.00 42.06 89 PHE B CA 1
ATOM 1444 C C . PHE B 2 38 ? -4.136 13.855 -45.804 1.00 44.29 89 PHE B C 1
ATOM 1445 O O . PHE B 2 38 ? -3.409 14.849 -45.825 1.00 45.62 89 PHE B O 1
ATOM 1453 N N . CYS B 2 39 ? -4.643 13.363 -44.680 1.00 49.76 90 CYS B N 1
ATOM 1454 C CA . CYS B 2 39 ? -4.081 13.766 -43.402 1.00 47.47 90 CYS B CA 1
ATOM 1455 C C . CYS B 2 39 ? -2.729 13.094 -43.217 1.00 49.02 90 CYS B C 1
ATOM 1456 O O . CYS B 2 39 ? -2.491 11.995 -43.719 1.00 47.75 90 CYS B O 1
ATOM 1459 N N . LYS B 2 40 ? -1.832 13.769 -42.497 1.00 50.89 91 LYS B N 1
ATOM 1460 C CA . LYS B 2 40 ? -0.514 13.187 -42.269 1.00 49.66 91 LYS B CA 1
ATOM 1461 C C . LYS B 2 40 ? -0.622 11.871 -41.512 1.00 46.23 91 LYS B C 1
ATOM 1462 O O . LYS B 2 40 ? 0.042 10.889 -41.863 1.00 45.43 91 LYS B O 1
ATOM 1468 N N . ALA B 2 41 ? -1.468 11.827 -40.480 1.00 46.54 92 ALA B N 1
ATOM 1469 C CA . ALA B 2 41 ? -1.612 10.606 -39.694 1.00 47.44 92 ALA B CA 1
ATOM 1470 C C . ALA B 2 41 ? -2.261 9.492 -40.507 1.00 49.44 92 ALA B C 1
ATOM 1471 O O . ALA B 2 41 ? -1.806 8.344 -40.467 1.00 51.95 92 ALA B O 1
ATOM 1473 N N . CYS B 2 42 ? -3.321 9.811 -41.253 1.00 47.19 93 CYS B N 1
ATOM 1474 C CA . CYS B 2 42 ? -4.058 8.780 -41.977 1.00 48.08 93 CYS B CA 1
ATOM 1475 C C . CYS B 2 42 ? -3.182 8.094 -43.017 1.00 46.24 93 CYS B C 1
ATOM 1476 O O . CYS B 2 42 ? -3.190 6.863 -43.136 1.00 48.71 93 CYS B O 1
ATOM 1479 N N . ILE B 2 43 ? -2.414 8.874 -43.779 1.00 44.07 94 ILE B N 1
ATOM 1480 C CA . ILE B 2 43 ? -1.706 8.302 -44.921 1.00 44.00 94 ILE B CA 1
ATOM 1481 C C . ILE B 2 43 ? -0.515 7.468 -44.462 1.00 44.71 94 ILE B C 1
ATOM 1482 O O . ILE B 2 43 ? -0.231 6.412 -45.035 1.00 48.16 94 ILE B O 1
ATOM 1487 N N . ILE B 2 44 ? 0.194 7.904 -43.418 1.00 46.19 95 ILE B N 1
ATOM 1488 C CA . ILE B 2 44 ? 1.339 7.106 -42.998 1.00 46.15 95 ILE B CA 1
ATOM 1489 C C . ILE B 2 44 ? 0.875 5.816 -42.324 1.00 46.88 95 ILE B C 1
ATOM 1490 O O . ILE B 2 44 ? 1.557 4.790 -42.405 1.00 49.18 95 ILE B O 1
ATOM 1495 N N . LYS B 2 45 ? -0.293 5.822 -41.673 1.00 47.08 96 LYS B N 1
ATOM 1496 C CA . LYS B 2 45 ? -0.836 4.567 -41.160 1.00 45.58 96 LYS B CA 1
ATOM 1497 C C . LYS B 2 45 ? -1.138 3.604 -42.298 1.00 46.27 96 LYS B C 1
ATOM 1498 O O . LYS B 2 45 ? -0.870 2.403 -42.191 1.00 45.94 96 LYS B O 1
ATOM 1504 N N . SER B 2 46 ? -1.699 4.114 -43.397 1.00 46.19 97 SER B N 1
ATOM 1505 C CA . SER B 2 46 ? -1.974 3.261 -44.548 1.00 46.30 97 SER B CA 1
ATOM 1506 C C . SER B 2 46 ? -0.684 2.770 -45.190 1.00 45.86 97 SER B C 1
ATOM 1507 O O . SER B 2 46 ? -0.605 1.617 -45.626 1.00 44.17 97 SER B O 1
ATOM 1510 N N . ILE B 2 47 ? 0.331 3.633 -45.272 1.00 47.77 98 ILE B N 1
ATOM 1511 C CA . ILE B 2 47 ? 1.639 3.196 -45.761 1.00 48.53 98 ILE B CA 1
ATOM 1512 C C . ILE B 2 47 ? 2.155 2.039 -44.915 1.00 48.13 98 ILE B C 1
ATOM 1513 O O . ILE B 2 47 ? 2.743 1.078 -45.431 1.00 47.75 98 ILE B O 1
ATOM 1518 N N . ARG B 2 48 ? 1.926 2.108 -43.602 1.00 48.97 99 ARG B N 1
ATOM 1519 C CA . ARG B 2 48 ? 2.401 1.077 -42.689 1.00 49.31 99 ARG B CA 1
ATOM 1520 C C . ARG B 2 48 ? 1.560 -0.193 -42.761 1.00 48.76 99 ARG B C 1
ATOM 1521 O O . ARG B 2 48 ? 2.094 -1.295 -42.581 1.00 48.48 99 ARG B O 1
ATOM 1529 N N . ASP B 2 49 ? 0.259 -0.066 -43.030 1.00 47.39 100 ASP B N 1
ATOM 1530 C CA . ASP B 2 49 ? -0.663 -1.197 -43.029 1.00 46.86 100 ASP B CA 1
ATOM 1531 C C . ASP B 2 49 ? -0.945 -1.747 -44.419 1.00 47.06 100 ASP B C 1
ATOM 1532 O O . ASP B 2 49 ? -1.012 -2.968 -44.593 1.00 47.42 100 ASP B O 1
ATOM 1537 N N . ALA B 2 50 ? -1.118 -0.878 -45.413 1.00 45.66 101 ALA B N 1
ATOM 1538 C CA . ALA B 2 50 ? -1.448 -1.322 -46.761 1.00 46.54 101 ALA B CA 1
ATOM 1539 C C . ALA B 2 50 ? -0.226 -1.458 -47.657 1.00 46.44 101 ALA B C 1
ATOM 1540 O O . ALA B 2 50 ? -0.222 -2.305 -48.558 1.00 47.89 101 ALA B O 1
ATOM 1542 N N . GLY B 2 51 ? 0.802 -0.650 -47.438 1.00 46.84 102 GLY B N 1
ATOM 1543 C CA . GLY B 2 51 ? 2.018 -0.705 -48.223 1.00 47.09 102 GLY B CA 1
ATOM 1544 C C . GLY B 2 51 ? 2.318 0.620 -48.894 1.00 47.75 102 GLY B C 1
ATOM 1545 O O . GLY B 2 51 ? 1.693 1.650 -48.622 1.00 48.92 102 GLY B O 1
ATOM 1546 N N . HIS B 2 52 ? 3.295 0.580 -49.800 1.00 42.02 103 HIS B N 1
ATOM 1547 C CA . HIS B 2 52 ? 3.814 1.785 -50.445 1.00 42.98 103 HIS B CA 1
ATOM 1548 C C . HIS B 2 52 ? 2.995 2.073 -51.699 1.00 45.61 103 HIS B C 1
ATOM 1549 O O . HIS B 2 52 ? 3.417 1.824 -52.830 1.00 48.17 103 HIS B O 1
ATOM 1556 N N . LYS B 2 53 ? 1.796 2.612 -51.486 1.00 43.50 104 LYS B N 1
ATOM 1557 C CA . LYS B 2 53 ? 0.910 2.944 -52.591 1.00 45.78 104 LYS B CA 1
ATOM 1558 C C . LYS B 2 53 ? -0.002 4.091 -52.183 1.00 44.61 104 LYS B C 1
ATOM 1559 O O . LYS B 2 53 ? -0.277 4.302 -50.999 1.00 42.11 104 LYS B O 1
ATOM 1565 N N . CYS B 2 54 ? -0.472 4.829 -53.188 1.00 42.84 105 CYS B N 1
ATOM 1566 C CA . CYS B 2 54 ? -1.497 5.839 -52.970 1.00 43.17 105 CYS B CA 1
ATOM 1567 C C . CYS B 2 54 ? -2.866 5.180 -53.056 1.00 42.48 105 CYS B C 1
ATOM 1568 O O . CYS B 2 54 ? -3.221 4.657 -54.121 1.00 42.78 105 CYS B O 1
ATOM 1571 N N . PRO B 2 55 ? -3.655 5.171 -51.977 1.00 42.35 106 PRO B N 1
ATOM 1572 C CA . PRO B 2 55 ? -4.894 4.375 -51.981 1.00 41.81 106 PRO B CA 1
ATOM 1573 C C . PRO B 2 55 ? -5.916 4.827 -53.011 1.00 42.47 106 PRO B C 1
ATOM 1574 O O . PRO B 2 55 ? -6.843 4.066 -53.314 1.00 43.89 106 PRO B O 1
ATOM 1578 N N . VAL B 2 56 ? -5.774 6.025 -53.568 1.00 40.14 107 VAL B N 1
ATOM 1579 C CA . VAL B 2 56 ? -6.737 6.501 -54.550 1.00 40.08 107 VAL B CA 1
ATOM 1580 C C . VAL B 2 56 ? -6.407 6.014 -55.962 1.00 40.10 107 VAL B C 1
ATOM 1581 O O . VAL B 2 56 ? -7.319 5.789 -56.764 1.00 43.74 107 VAL B O 1
ATOM 1585 N N . ASP B 2 57 ? -5.124 5.820 -56.289 1.00 37.85 108 ASP B N 1
ATOM 1586 C CA . ASP B 2 57 ? -4.744 5.412 -57.637 1.00 40.44 108 ASP B CA 1
ATOM 1587 C C . ASP B 2 57 ? -3.693 4.306 -57.672 1.00 41.01 108 ASP B C 1
ATOM 1588 O O . ASP B 2 57 ? -3.200 3.979 -58.758 1.00 44.22 108 ASP B O 1
ATOM 1593 N N . ASN B 2 58 ? -3.333 3.726 -56.529 1.00 44.04 109 ASN B N 1
ATOM 1594 C CA . ASN B 2 58 ? -2.355 2.637 -56.451 1.00 45.03 109 ASN B CA 1
ATOM 1595 C C . ASN B 2 58 ? -1.007 3.008 -57.065 1.00 44.57 109 ASN B C 1
ATOM 1596 O O . ASN B 2 58 ? -0.225 2.123 -57.433 1.00 46.81 109 ASN B O 1
ATOM 1601 N N . GLU B 2 59 ? -0.720 4.300 -57.195 1.00 44.50 110 GLU B N 1
ATOM 1602 C CA . GLU B 2 59 ? 0.599 4.722 -57.633 1.00 43.93 110 GLU B CA 1
ATOM 1603 C C . GLU B 2 59 ? 1.607 4.530 -56.505 1.00 42.55 110 GLU B C 1
ATOM 1604 O O . GLU B 2 59 ? 1.267 4.609 -55.322 1.00 40.37 110 GLU B O 1
ATOM 1610 N N . ILE B 2 60 ? 2.860 4.262 -56.886 1.00 42.32 111 ILE B N 1
ATOM 1611 C CA . ILE B 2 60 ? 3.912 4.064 -55.897 1.00 41.80 111 ILE B CA 1
ATOM 1612 C C . ILE B 2 60 ? 4.017 5.299 -55.013 1.00 43.73 111 ILE B C 1
ATOM 1613 O O . ILE B 2 60 ? 3.848 6.435 -55.475 1.00 41.48 111 ILE B O 1
ATOM 1618 N N . LEU B 2 61 ? 4.285 5.084 -53.727 1.00 42.24 112 LEU B N 1
ATOM 1619 C CA . LEU B 2 61 ? 4.308 6.190 -52.775 1.00 41.94 112 LEU B CA 1
ATOM 1620 C C . LEU B 2 61 ? 5.094 5.777 -51.542 1.00 42.32 112 LEU B C 1
ATOM 1621 O O . LEU B 2 61 ? 4.766 4.768 -50.914 1.00 41.40 112 LEU B O 1
ATOM 1626 N N . LEU B 2 62 ? 6.111 6.562 -51.190 1.00 45.33 113 LEU B N 1
ATOM 1627 C CA . LEU B 2 62 ? 6.910 6.350 -49.993 1.00 43.87 113 LEU B CA 1
ATOM 1628 C C . LEU B 2 62 ? 6.755 7.541 -49.056 1.00 45.40 113 LEU B C 1
ATOM 1629 O O . LEU B 2 62 ? 6.484 8.663 -49.496 1.00 47.41 113 LEU B O 1
ATOM 1634 N N . GLU B 2 63 ? 6.951 7.285 -47.759 1.00 43.35 114 GLU B N 1
ATOM 1635 C CA . GLU B 2 63 ? 6.651 8.285 -46.736 1.00 45.92 114 GLU B CA 1
ATOM 1636 C C . GLU B 2 63 ? 7.419 9.583 -46.964 1.00 44.98 114 GLU B C 1
ATOM 1637 O O . GLU B 2 63 ? 6.883 10.676 -46.744 1.00 48.37 114 GLU B O 1
ATOM 1643 N N . ASN B 2 64 ? 8.674 9.488 -47.404 1.00 45.98 115 ASN B N 1
ATOM 1644 C CA . ASN B 2 64 ? 9.480 10.687 -47.599 1.00 48.70 115 ASN B CA 1
ATOM 1645 C C . ASN B 2 64 ? 8.994 11.539 -48.764 1.00 49.03 115 ASN B C 1
ATOM 1646 O O . ASN B 2 64 ? 9.292 12.738 -48.799 1.00 52.88 115 ASN B O 1
ATOM 1651 N N . GLN B 2 65 ? 8.267 10.951 -49.720 1.00 46.57 116 GLN B N 1
ATOM 1652 C CA . GLN B 2 65 ? 7.795 11.709 -50.875 1.00 44.34 116 GLN B CA 1
ATOM 1653 C C . GLN B 2 65 ? 6.674 12.676 -50.516 1.00 44.27 116 GLN B C 1
ATOM 1654 O O . GLN B 2 65 ? 6.354 13.560 -51.317 1.00 48.57 116 GLN B O 1
ATOM 1660 N N . LEU B 2 66 ? 6.071 12.525 -49.342 1.00 46.79 117 LEU B N 1
ATOM 1661 C CA . LEU B 2 66 ? 4.981 13.400 -48.939 1.00 43.26 117 LEU B CA 1
ATOM 1662 C C . LEU B 2 66 ? 5.506 14.789 -48.604 1.00 43.68 117 LEU B C 1
ATOM 1663 O O . LEU B 2 66 ? 6.440 14.942 -47.812 1.00 49.78 117 LEU B O 1
ATOM 1668 N N . PHE B 2 67 ? 4.913 15.791 -49.214 1.00 47.44 118 PHE B N 1
ATOM 1669 C CA . PHE B 2 67 ? 5.194 17.159 -48.841 1.00 46.02 118 PHE B CA 1
ATOM 1670 C C . PHE B 2 67 ? 4.006 17.744 -48.092 1.00 45.95 118 PHE B C 1
ATOM 1671 O O . PHE B 2 67 ? 2.858 17.429 -48.422 1.00 45.84 118 PHE B O 1
ATOM 1679 N N . PRO B 2 68 ? 4.235 18.572 -47.077 1.00 44.45 119 PRO B N 1
ATOM 1680 C CA . PRO B 2 68 ? 3.105 19.221 -46.405 1.00 44.54 119 PRO B CA 1
ATOM 1681 C C . PRO B 2 68 ? 2.426 20.208 -47.340 1.00 45.20 119 PRO B C 1
ATOM 1682 O O . PRO B 2 68 ? 3.084 20.961 -48.063 1.00 44.44 119 PRO B O 1
ATOM 1686 N N . ASP B 2 69 ? 1.094 20.181 -47.341 1.00 43.81 120 ASP B N 1
ATOM 1687 C CA . ASP B 2 69 ? 0.302 21.069 -48.191 1.00 44.80 120 ASP B CA 1
ATOM 1688 C C . ASP B 2 69 ? -0.178 22.227 -47.324 1.00 42.86 120 ASP B C 1
ATOM 1689 O O . ASP B 2 69 ? -1.286 22.228 -46.787 1.00 41.55 120 ASP B O 1
ATOM 1694 N N . ASN B 2 70 ? 0.685 23.231 -47.188 1.00 47.30 121 ASN B N 1
ATOM 1695 C CA . ASN B 2 70 ? 0.383 24.354 -46.315 1.00 46.07 121 ASN B CA 1
ATOM 1696 C C . ASN B 2 70 ? -0.546 25.375 -46.958 1.00 45.70 121 ASN B C 1
ATOM 1697 O O . ASN B 2 70 ? -1.008 26.286 -46.262 1.00 47.94 121 ASN B O 1
ATOM 1702 N N . PHE B 2 71 ? -0.836 25.248 -48.255 1.00 47.28 122 PHE B N 1
ATOM 1703 C CA . PHE B 2 71 ? -1.863 26.086 -48.865 1.00 48.03 122 PHE B CA 1
ATOM 1704 C C . PHE B 2 71 ? -3.252 25.615 -48.465 1.00 46.49 122 PHE B C 1
ATOM 1705 O O . PHE B 2 71 ? -4.111 26.427 -48.107 1.00 45.38 122 PHE B O 1
ATOM 1713 N N . ALA B 2 72 ? -3.496 24.307 -48.543 1.00 44.84 123 ALA B N 1
ATOM 1714 C CA . ALA B 2 72 ? -4.773 23.770 -48.092 1.00 46.13 123 ALA B CA 1
ATOM 1715 C C . ALA B 2 72 ? -4.909 23.874 -46.578 1.00 48.46 123 ALA B C 1
ATOM 1716 O O . ALA B 2 72 ? -5.987 24.209 -46.071 1.00 50.11 123 ALA B O 1
ATOM 1718 N N . LYS B 2 73 ? -3.830 23.594 -45.839 1.00 45.29 124 LYS B N 1
ATOM 1719 C CA . LYS B 2 73 ? -3.885 23.690 -44.384 1.00 44.46 124 LYS B CA 1
ATOM 1720 C C . LYS B 2 73 ? -4.317 25.082 -43.939 1.00 44.74 124 LYS B C 1
ATOM 1721 O O . LYS B 2 73 ? -5.049 25.228 -42.953 1.00 44.59 124 LYS B O 1
ATOM 1727 N N . ARG B 2 74 ? -3.887 26.117 -44.661 1.00 44.12 125 ARG B N 1
ATOM 1728 C CA . ARG B 2 74 ? -4.321 27.469 -44.331 1.00 46.25 125 ARG B CA 1
ATOM 1729 C C . ARG B 2 74 ? -5.792 27.671 -44.670 1.00 47.19 125 ARG B C 1
ATOM 1730 O O . ARG B 2 74 ? -6.570 28.147 -43.836 1.00 49.24 125 ARG B O 1
ATOM 1738 N N . GLU B 2 75 ? -6.191 27.318 -45.895 1.00 49.10 126 GLU B N 1
ATOM 1739 C CA . GLU B 2 75 ? -7.581 27.502 -46.301 1.00 48.94 126 GLU B CA 1
ATOM 1740 C C . GLU B 2 75 ? -8.528 26.728 -45.394 1.00 49.17 126 GLU B C 1
ATOM 1741 O O . GLU B 2 75 ? -9.593 27.235 -45.027 1.00 51.49 126 GLU B O 1
ATOM 1747 N N . ILE B 2 76 ? -8.153 25.502 -45.018 1.00 47.87 127 ILE B N 1
ATOM 1748 C CA . ILE B 2 76 ? -9.002 24.693 -44.146 1.00 45.60 127 ILE B CA 1
ATOM 1749 C C . ILE B 2 76 ? -9.173 25.376 -42.796 1.00 45.44 127 ILE B C 1
ATOM 1750 O O . ILE B 2 76 ? -10.294 25.565 -42.312 1.00 44.04 127 ILE B O 1
ATOM 1755 N N . LEU B 2 77 ? -8.062 25.758 -42.167 1.00 48.41 128 LEU B N 1
ATOM 1756 C CA . LEU B 2 77 ? -8.145 26.456 -40.890 1.00 48.86 128 LEU B CA 1
ATOM 1757 C C . LEU B 2 77 ? -8.877 27.784 -41.011 1.00 48.79 128 LEU B C 1
ATOM 1758 O O . LEU B 2 77 ? -9.431 28.267 -40.018 1.00 48.34 128 LEU B O 1
ATOM 1763 N N . SER B 2 78 ? -8.893 28.381 -42.201 1.00 51.12 129 SER B N 1
ATOM 1764 C CA . SER B 2 78 ? -9.674 29.589 -42.418 1.00 53.25 129 SER B CA 1
ATOM 1765 C C . SER B 2 78 ? -11.153 29.294 -42.613 1.00 51.81 129 SER B C 1
ATOM 1766 O O . SER B 2 78 ? -11.975 30.205 -42.461 1.00 53.68 129 SER B O 1
ATOM 1769 N N . LEU B 2 79 ? -11.506 28.052 -42.945 1.00 54.29 130 LEU B N 1
ATOM 1770 C CA . LEU B 2 79 ? -12.908 27.689 -43.100 1.00 52.41 130 LEU B CA 1
ATOM 1771 C C . LEU B 2 79 ? -13.646 27.878 -41.784 1.00 52.93 130 LEU B C 1
ATOM 1772 O O . LEU B 2 79 ? -13.105 27.626 -40.705 1.00 50.52 130 LEU B O 1
ATOM 1777 N N . MET B 2 80 ? -14.890 28.327 -41.878 1.00 55.74 131 MET B N 1
ATOM 1778 C CA . MET B 2 80 ? -15.681 28.627 -40.698 1.00 57.64 131 MET B CA 1
ATOM 1779 C C . MET B 2 80 ? -16.483 27.406 -40.277 1.00 57.95 131 MET B C 1
ATOM 1780 O O . MET B 2 80 ? -17.047 26.696 -41.114 1.00 57.22 131 MET B O 1
ATOM 1785 N N . VAL B 2 81 ? -16.515 27.161 -38.968 1.00 59.81 132 VAL B N 1
ATOM 1786 C CA . VAL B 2 81 ? -17.137 25.979 -38.396 1.00 59.54 132 VAL B CA 1
ATOM 1787 C C . VAL B 2 81 ? -18.080 26.418 -37.285 1.00 59.54 132 VAL B C 1
ATOM 1788 O O . VAL B 2 81 ? -18.044 27.557 -36.819 1.00 57.34 132 VAL B O 1
ATOM 1792 N N . LYS B 2 82 ? -18.934 25.490 -36.866 1.00 64.48 133 LYS B N 1
ATOM 1793 C CA . LYS B 2 82 ? -19.802 25.680 -35.714 1.00 65.62 133 LYS B CA 1
ATOM 1794 C C . LYS B 2 82 ? -19.205 24.954 -34.517 1.00 66.79 133 LYS B C 1
ATOM 1795 O O . LYS B 2 82 ? -18.598 23.889 -34.664 1.00 69.44 133 LYS B O 1
ATOM 1801 N N . CYS B 2 83 ? -19.357 25.544 -33.340 1.00 70.16 134 CYS B N 1
ATOM 1802 C CA . CYS B 2 83 ? -18.929 24.887 -32.111 1.00 71.14 134 CYS B CA 1
ATOM 1803 C C . CYS B 2 83 ? -19.944 23.811 -31.746 1.00 72.38 134 CYS B C 1
ATOM 1804 O O . CYS B 2 83 ? -21.120 24.132 -31.538 1.00 71.95 134 CYS B O 1
ATOM 1807 N N . PRO B 2 84 ? -19.540 22.542 -31.631 1.00 74.33 135 PRO B N 1
ATOM 1808 C CA . PRO B 2 84 ? -20.524 21.450 -31.558 1.00 74.31 135 PRO B CA 1
ATOM 1809 C C . PRO B 2 84 ? -21.312 21.396 -30.261 1.00 75.91 135 PRO B C 1
ATOM 1810 O O . PRO B 2 84 ? -22.193 20.539 -30.139 1.00 76.12 135 PRO B O 1
ATOM 1814 N N . ASN B 2 85 ? -21.031 22.275 -29.302 1.00 74.73 136 ASN B N 1
ATOM 1815 C CA . ASN B 2 85 ? -21.680 22.209 -28.000 1.00 76.84 136 ASN B CA 1
ATOM 1816 C C . ASN B 2 85 ? -23.189 22.398 -28.128 1.00 78.46 136 ASN B C 1
ATOM 1817 O O . ASN B 2 85 ? -23.680 23.088 -29.025 1.00 81.48 136 ASN B O 1
ATOM 1822 N N . GLU B 2 86 ? -23.925 21.769 -27.211 1.00 81.38 137 GLU B N 1
ATOM 1823 C CA . GLU B 2 86 ? -25.382 21.804 -27.241 1.00 82.98 137 GLU B CA 1
ATOM 1824 C C . GLU B 2 86 ? -25.887 23.208 -26.928 1.00 81.12 137 GLU B C 1
ATOM 1825 O O . GLU B 2 86 ? -25.629 23.743 -25.844 1.00 80.61 137 GLU B O 1
ATOM 1831 N N . GLY B 2 87 ? -26.608 23.803 -27.876 1.00 82.60 138 GLY B N 1
ATOM 1832 C CA . GLY B 2 87 ? -27.236 25.089 -27.668 1.00 81.30 138 GLY B CA 1
ATOM 1833 C C . GLY B 2 87 ? -26.400 26.295 -28.037 1.00 80.50 138 GLY B C 1
ATOM 1834 O O . GLY B 2 87 ? -26.911 27.422 -27.975 1.00 79.36 138 GLY B O 1
ATOM 1835 N N . CYS B 2 88 ? -25.139 26.109 -28.417 1.00 75.41 139 CYS B N 1
ATOM 1836 C CA . CYS B 2 88 ? -24.286 27.226 -28.794 1.00 74.22 139 CYS B CA 1
ATOM 1837 C C . CYS B 2 88 ? -24.348 27.437 -30.297 1.00 73.62 139 CYS B C 1
ATOM 1838 O O . CYS B 2 88 ? -24.183 26.487 -31.072 1.00 71.83 139 CYS B O 1
ATOM 1841 N N . LEU B 2 89 ? -24.574 28.687 -30.701 1.00 74.00 140 LEU B N 1
ATOM 1842 C CA . LEU B 2 89 ? -24.686 29.055 -32.106 1.00 73.69 140 LEU B CA 1
ATOM 1843 C C . LEU B 2 89 ? -23.468 29.836 -32.586 1.00 72.44 140 LEU B C 1
ATOM 1844 O O . LEU B 2 89 ? -23.565 30.634 -33.520 1.00 72.38 140 LEU B O 1
ATOM 1849 N N . HIS B 2 90 ? -22.315 29.609 -31.965 1.00 68.93 141 HIS B N 1
ATOM 1850 C CA . HIS B 2 90 ? -21.113 30.357 -32.308 1.00 68.95 141 HIS B CA 1
ATOM 1851 C C . HIS B 2 90 ? -20.437 29.737 -33.522 1.00 70.57 141 HIS B C 1
ATOM 1852 O O . HIS B 2 90 ? -20.032 28.571 -33.492 1.00 70.76 141 HIS B O 1
ATOM 1859 N N . LYS B 2 91 ? -20.324 30.520 -34.587 1.00 67.75 142 LYS B N 1
ATOM 1860 C CA . LYS B 2 91 ? -19.525 30.162 -35.745 1.00 68.56 142 LYS B CA 1
ATOM 1861 C C . LYS B 2 91 ? -18.209 30.922 -35.675 1.00 67.17 142 LYS B C 1
ATOM 1862 O O . LYS B 2 91 ? -18.200 32.134 -35.433 1.00 65.19 142 LYS B O 1
ATOM 1868 N N . MET B 2 92 ? -17.101 30.207 -35.859 1.00 63.94 143 MET B N 1
ATOM 1869 C CA . MET B 2 92 ? -15.785 30.824 -35.912 1.00 62.85 143 MET B CA 1
ATOM 1870 C C . MET B 2 92 ? -14.953 30.120 -36.971 1.00 61.58 143 MET B C 1
ATOM 1871 O O . MET B 2 92 ? -15.319 29.057 -37.479 1.00 61.27 143 MET B O 1
ATOM 1876 N N . GLU B 2 93 ? -13.831 30.740 -37.322 1.00 59.15 144 GLU B N 1
ATOM 1877 C CA . GLU B 2 93 ? -12.863 30.064 -38.170 1.00 57.43 144 GLU B CA 1
ATOM 1878 C C . GLU B 2 93 ? -12.283 28.870 -37.424 1.00 56.25 144 GLU B C 1
ATOM 1879 O O . GLU B 2 93 ? -12.115 28.897 -36.201 1.00 57.24 144 GLU B O 1
ATOM 1885 N N . LEU B 2 94 ? -11.981 27.811 -38.180 1.00 55.60 145 LEU B N 1
ATOM 1886 C CA . LEU B 2 94 ? -11.584 26.546 -37.570 1.00 52.34 145 LEU B CA 1
ATOM 1887 C C . LEU B 2 94 ? -10.364 26.697 -36.671 1.00 52.55 145 LEU B C 1
ATOM 1888 O O . LEU B 2 94 ? -10.250 25.988 -35.664 1.00 52.16 145 LEU B O 1
ATOM 1893 N N . ARG B 2 95 ? -9.446 27.609 -37.005 1.00 51.42 146 ARG B N 1
ATOM 1894 C CA . ARG B 2 95 ? -8.257 27.784 -36.178 1.00 51.22 146 ARG B CA 1
ATOM 1895 C C . ARG B 2 95 ? -8.583 28.349 -34.800 1.00 51.99 146 ARG B C 1
ATOM 1896 O O . ARG B 2 95 ? -7.813 28.129 -33.858 1.00 51.26 146 ARG B O 1
ATOM 1904 N N . HIS B 2 96 ? -9.701 29.058 -34.656 1.00 54.02 147 HIS B N 1
ATOM 1905 C CA . HIS B 2 96 ? -10.097 29.641 -33.381 1.00 56.35 147 HIS B CA 1
ATOM 1906 C C . HIS B 2 96 ? -11.047 28.758 -32.588 1.00 57.26 147 HIS B C 1
ATOM 1907 O O . HIS B 2 96 ? -11.515 29.178 -31.525 1.00 57.86 147 HIS B O 1
ATOM 1914 N N . LEU B 2 97 ? -11.335 27.548 -33.072 1.00 62.54 148 LEU B N 1
ATOM 1915 C CA . LEU B 2 97 ? -12.364 26.722 -32.451 1.00 62.82 148 LEU B CA 1
ATOM 1916 C C . LEU B 2 97 ? -11.994 26.347 -31.019 1.00 61.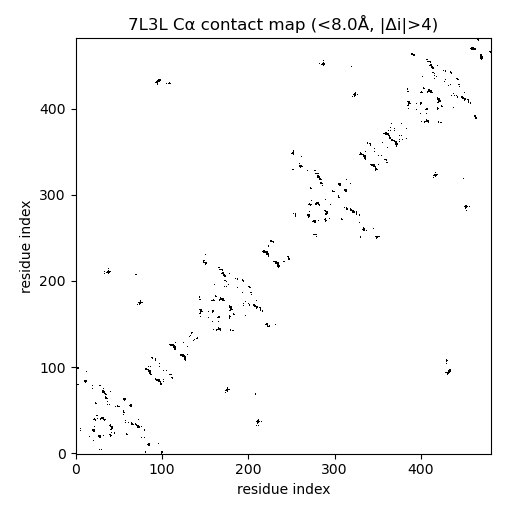99 148 LEU B C 1
ATOM 1917 O O . LEU B 2 97 ? -12.835 26.422 -30.117 1.00 60.62 148 LEU B O 1
ATOM 1922 N N . GLU B 2 98 ? -10.746 25.941 -30.780 1.00 66.93 149 GLU B N 1
ATOM 1923 C CA . GLU B 2 98 ? -10.388 25.627 -29.401 1.00 66.35 149 GLU B CA 1
ATOM 1924 C C . GLU B 2 98 ? -10.253 26.890 -28.557 1.00 65.20 149 GLU B C 1
ATOM 1925 O O . GLU B 2 98 ? -10.415 26.833 -27.335 1.00 62.92 149 GLU B O 1
ATOM 1931 N N . ASP B 2 99 ? -9.982 28.039 -29.182 1.00 62.25 150 ASP B N 1
ATOM 1932 C CA . ASP B 2 99 ? -9.994 29.297 -28.439 1.00 63.46 150 ASP B CA 1
ATOM 1933 C C . ASP B 2 99 ? -11.381 29.588 -27.887 1.00 63.03 150 ASP B C 1
ATOM 1934 O O . ASP B 2 99 ? -11.521 30.076 -26.760 1.00 63.88 150 ASP B O 1
ATOM 1939 N N . HIS B 2 100 ? -12.421 29.299 -28.671 1.00 65.48 151 HIS B N 1
ATOM 1940 C CA . HIS B 2 100 ? -13.782 29.551 -28.211 1.00 66.22 151 HIS B CA 1
ATOM 1941 C C . HIS B 2 100 ? -14.234 28.510 -27.193 1.00 67.06 151 HIS B C 1
ATOM 1942 O O . HIS B 2 100 ? -14.853 28.855 -26.180 1.00 67.80 151 HIS B O 1
ATOM 1949 N N . GLN B 2 101 ? -13.950 27.230 -27.453 1.00 68.37 152 GLN B N 1
ATOM 1950 C CA . GLN B 2 101 ? -14.412 26.171 -26.561 1.00 69.24 152 GLN B CA 1
ATOM 1951 C C . GLN B 2 101 ? -13.827 26.308 -25.161 1.00 67.04 152 GLN B C 1
ATOM 1952 O O . GLN B 2 101 ? -14.450 25.872 -24.185 1.00 67.27 152 GLN B O 1
ATOM 1958 N N . ALA B 2 102 ? -12.639 26.908 -25.041 1.00 66.61 153 ALA B N 1
ATOM 1959 C CA . ALA B 2 102 ? -12.005 27.038 -23.734 1.00 66.02 153 ALA B CA 1
ATOM 1960 C C . ALA B 2 102 ? -12.864 27.841 -22.770 1.00 65.13 153 ALA B C 1
ATOM 1961 O O . ALA B 2 102 ? -12.853 27.580 -21.562 1.00 65.59 153 ALA B O 1
ATOM 1963 N N . HIS B 2 103 ? -13.616 28.811 -23.278 1.00 65.45 154 HIS B N 1
ATOM 1964 C CA . HIS B 2 103 ? -14.520 29.606 -22.460 1.00 64.82 154 HIS B CA 1
ATOM 1965 C C . HIS B 2 103 ? -15.900 29.662 -23.093 1.00 65.41 154 HIS B C 1
ATOM 1966 O O . HIS B 2 103 ? -16.579 30.692 -23.058 1.00 65.70 154 HIS B O 1
ATOM 1973 N N . CYS B 2 104 ? -16.332 28.558 -23.696 1.00 66.39 155 CYS B N 1
ATOM 1974 C CA . CYS B 2 104 ? -17.680 28.483 -24.235 1.00 67.44 155 CYS B CA 1
ATOM 1975 C C . CYS B 2 104 ? -18.679 28.273 -23.108 1.00 66.79 155 CYS B C 1
ATOM 1976 O O . CYS B 2 104 ? -18.394 27.584 -22.123 1.00 67.08 155 CYS B O 1
ATOM 1979 N N . GLU B 2 105 ? -19.858 28.872 -23.262 1.00 76.27 156 GLU B N 1
ATOM 1980 C CA . GLU B 2 105 ? -20.838 28.866 -22.181 1.00 78.69 156 GLU B CA 1
ATOM 1981 C C . GLU B 2 105 ? -21.410 27.473 -21.957 1.00 79.22 156 GLU B C 1
ATOM 1982 O O . GLU B 2 105 ? -21.502 27.005 -20.816 1.00 78.93 156 GLU B O 1
ATOM 1988 N N . PHE B 2 106 ? -21.801 26.796 -23.033 1.00 79.20 157 PHE B N 1
ATOM 1989 C CA . PHE B 2 106 ? -22.467 25.501 -22.940 1.00 81.03 157 PHE B CA 1
ATOM 1990 C C . PHE B 2 106 ? -21.424 24.394 -23.050 1.00 81.62 157 PHE B C 1
ATOM 1991 O O . PHE B 2 106 ? -20.919 24.114 -24.139 1.00 82.11 157 PHE B O 1
ATOM 1999 N N . ALA B 2 107 ? -21.103 23.767 -21.924 1.00 84.24 158 ALA B N 1
ATOM 2000 C CA . ALA B 2 107 ? -20.135 22.677 -21.911 1.00 84.26 158 ALA B CA 1
ATOM 2001 C C . ALA B 2 107 ? -20.369 21.756 -20.715 1.00 84.84 158 ALA B C 1
ATOM 2002 O O . ALA B 2 107 ? -21.152 22.072 -19.818 1.00 84.08 158 ALA B O 1
ATOM 2004 N N . ILE C 1 1 ? -24.808 8.814 -51.436 1.00 58.89 23 ILE C N 1
ATOM 2005 C CA . ILE C 1 1 ? -25.701 7.668 -51.584 1.00 63.34 23 ILE C CA 1
ATOM 2006 C C . ILE C 1 1 ? -25.416 6.624 -50.512 1.00 58.08 23 ILE C C 1
ATOM 2007 O O . ILE C 1 1 ? -26.295 6.307 -49.716 1.00 56.69 23 ILE C O 1
ATOM 2012 N N . SER C 1 2 ? -24.174 6.126 -50.478 1.00 62.31 24 SER C N 1
ATOM 2013 C CA . SER C 1 2 ? -23.759 4.937 -49.722 1.00 63.58 24 SER C CA 1
ATOM 2014 C C . SER C 1 2 ? -24.564 3.701 -50.148 1.00 60.29 24 SER C C 1
ATOM 2015 O O . SER C 1 2 ? -25.344 3.112 -49.385 1.00 57.52 24 SER C O 1
ATOM 2018 N N . LEU C 1 3 ? -24.342 3.320 -51.407 1.00 56.08 25 LEU C N 1
ATOM 2019 C CA . LEU C 1 3 ? -24.911 2.109 -51.986 1.00 55.88 25 LEU C CA 1
ATOM 2020 C C . LEU C 1 3 ? -23.828 1.038 -52.074 1.00 57.00 25 LEU C C 1
ATOM 2021 O O . LEU C 1 3 ? -22.811 1.230 -52.756 1.00 58.76 25 LEU C O 1
ATOM 2026 N N . ASP C 1 4 ? -24.057 -0.085 -51.395 1.00 55.93 26 ASP C N 1
ATOM 2027 C CA . ASP C 1 4 ? -23.200 -1.262 -51.477 1.00 54.24 26 ASP C CA 1
ATOM 2028 C C . ASP C 1 4 ? -23.920 -2.431 -50.817 1.00 51.89 26 ASP C C 1
ATOM 2029 O O . ASP C 1 4 ? -24.805 -2.240 -49.979 1.00 54.79 26 ASP C O 1
ATOM 2034 N N . PHE C 1 5 ? -23.525 -3.648 -51.200 1.00 50.16 27 PHE C N 1
ATOM 2035 C CA . PHE C 1 5 ? -24.128 -4.852 -50.644 1.00 48.54 27 PHE C CA 1
ATOM 2036 C C . PHE C 1 5 ? -23.066 -5.912 -50.386 1.00 48.17 27 PHE C C 1
ATOM 2037 O O . PHE C 1 5 ? -21.974 -5.891 -50.960 1.00 47.34 27 PHE C O 1
ATOM 2045 N N . GLU C 1 6 ? -23.417 -6.852 -49.506 1.00 49.85 28 GLU C N 1
ATOM 2046 C CA . GLU C 1 6 ? -22.558 -7.982 -49.180 1.00 51.34 28 GLU C CA 1
ATOM 2047 C C . GLU C 1 6 ? -22.872 -9.142 -50.116 1.00 50.51 28 GLU C C 1
ATOM 2048 O O . GLU C 1 6 ? -23.980 -9.694 -50.049 1.00 46.91 28 GLU C O 1
ATOM 2054 N N . PRO C 1 7 ? -21.944 -9.558 -50.982 1.00 49.43 29 PRO C N 1
ATOM 2055 C CA . PRO C 1 7 ? -22.269 -10.591 -51.975 1.00 50.20 29 PRO C CA 1
ATOM 2056 C C . PRO C 1 7 ? -22.316 -12.008 -51.428 1.00 52.09 29 PRO C C 1
ATOM 2057 O O . PRO C 1 7 ? -22.791 -12.904 -52.139 1.00 55.22 29 PRO C O 1
ATOM 2061 N N . SER C 1 8 ? -21.843 -12.250 -50.204 1.00 55.12 30 SER C N 1
ATOM 2062 C CA . SER C 1 8 ? -21.882 -13.603 -49.661 1.00 52.89 30 SER C CA 1
ATOM 2063 C C . SER C 1 8 ? -23.289 -14.009 -49.246 1.00 53.47 30 SER C C 1
ATOM 2064 O O . SER C 1 8 ? -23.623 -15.198 -49.286 1.00 56.79 30 SER C O 1
ATOM 2067 N N . ILE C 1 9 ? -24.119 -13.039 -48.854 1.00 51.19 31 ILE C N 1
ATOM 2068 C CA . ILE C 1 9 ? -25.480 -13.325 -48.421 1.00 52.19 31 ILE C CA 1
ATOM 2069 C C . ILE C 1 9 ? -26.297 -13.869 -49.588 1.00 50.36 31 ILE C C 1
ATOM 2070 O O . ILE C 1 9 ? -26.044 -13.553 -50.759 1.00 50.19 31 ILE C O 1
ATOM 2075 N N . GLU C 1 10 ? -27.175 -14.841 -49.302 1.00 59.91 32 GLU C N 1
ATOM 2076 C CA . GLU C 1 10 ? -28.069 -15.424 -50.338 1.00 61.82 32 GLU C CA 1
ATOM 2077 C C . GLU C 1 10 ? -29.294 -14.511 -50.476 1.00 59.57 32 GLU C C 1
ATOM 2078 O O . GLU C 1 10 ? -30.413 -14.967 -50.168 1.00 59.37 32 GLU C O 1
ATOM 2084 N N . TYR C 1 11 ? -29.072 -13.270 -50.923 1.00 70.63 33 TYR C N 1
ATOM 2085 C CA . TYR C 1 11 ? -30.150 -12.257 -51.080 1.00 70.61 33 TYR C CA 1
ATOM 2086 C C . TYR C 1 11 ? -31.267 -12.786 -51.988 1.00 68.80 33 TYR C C 1
ATOM 2087 O O . TYR C 1 11 ? -30.968 -13.441 -53.007 1.00 66.27 33 TYR C O 1
ATOM 2096 N N . GLN C 1 12 ? -32.518 -12.490 -51.620 1.00 58.42 34 GLN C N 1
ATOM 2097 C CA . GLN C 1 12 ? -33.707 -12.909 -52.411 1.00 58.00 34 GLN C CA 1
ATOM 2098 C C . GLN C 1 12 ? -34.130 -11.740 -53.308 1.00 53.93 34 GLN C C 1
ATOM 2099 O O . GLN C 1 12 ? -33.774 -10.591 -52.981 1.00 54.43 34 GLN C O 1
ATOM 2105 N N . PHE C 1 13 ? -34.860 -12.026 -54.391 1.00 50.63 35 PHE C N 1
ATOM 2106 C CA . PHE C 1 13 ? -35.291 -10.984 -55.310 1.00 49.78 35 PHE C CA 1
ATOM 2107 C C . PHE C 1 13 ? -36.780 -11.105 -55.614 1.00 49.01 35 PHE C C 1
ATOM 2108 O O . PHE C 1 13 ? -37.292 -12.196 -55.875 1.00 50.36 35 PHE C O 1
ATOM 2116 N N . VAL C 1 14 ? -37.475 -9.965 -55.582 1.00 46.57 36 VAL C N 1
ATOM 2117 C CA . VAL C 1 14 ? -38.910 -9.965 -55.844 1.00 48.95 36 VAL C CA 1
ATOM 2118 C C . VAL C 1 14 ? -39.195 -10.357 -57.288 1.00 51.67 36 VAL C C 1
ATOM 2119 O O . VAL C 1 14 ? -40.241 -10.947 -57.584 1.00 50.67 36 VAL C O 1
ATOM 2123 N N . GLU C 1 15 ? -38.286 -10.042 -58.203 1.00 52.03 37 GLU C N 1
ATOM 2124 C CA . GLU C 1 15 ? -38.348 -10.505 -59.578 1.00 54.28 37 GLU C CA 1
ATOM 2125 C C . GLU C 1 15 ? -37.252 -11.536 -59.792 1.00 55.10 37 GLU C C 1
ATOM 2126 O O . GLU C 1 15 ? -36.224 -11.518 -59.110 1.00 55.45 37 GLU C O 1
ATOM 2132 N N . ARG C 1 16 ? -37.483 -12.448 -60.729 1.00 56.60 38 ARG C N 1
ATOM 2133 C CA . ARG C 1 16 ? -36.449 -13.411 -61.079 1.00 60.01 38 ARG C CA 1
ATOM 2134 C C . ARG C 1 16 ? -35.211 -12.673 -61.567 1.00 56.37 38 ARG C C 1
ATOM 2135 O O . ARG C 1 16 ? -35.285 -11.858 -62.492 1.00 59.86 38 ARG C O 1
ATOM 2143 N N . LEU C 1 17 ? -34.074 -12.950 -60.934 1.00 55.95 39 LEU C N 1
ATOM 2144 C CA . LEU C 1 17 ? -32.838 -12.257 -61.275 1.00 57.94 39 LEU C CA 1
ATOM 2145 C C . LEU C 1 17 ? -32.417 -12.611 -62.696 1.00 57.10 39 LEU C C 1
ATOM 2146 O O . LEU C 1 17 ? -32.172 -13.782 -63.007 1.00 60.17 39 LEU C O 1
ATOM 2151 N N . GLU C 1 18 ? -32.337 -11.598 -63.557 1.00 64.05 40 GLU C N 1
ATOM 2152 C CA . GLU C 1 18 ? -31.988 -11.829 -64.950 1.00 60.87 40 GLU C CA 1
ATOM 2153 C C . GLU C 1 18 ? -30.569 -12.371 -65.063 1.00 57.96 40 GLU C C 1
ATOM 2154 O O . GLU C 1 18 ? -29.714 -12.120 -64.210 1.00 58.54 40 GLU C O 1
ATOM 2160 N N . GLU C 1 19 ? -30.326 -13.131 -66.134 1.00 60.24 41 GLU C N 1
ATOM 2161 C CA . GLU C 1 19 ? -28.984 -13.643 -66.386 1.00 60.45 41 GLU C CA 1
ATOM 2162 C C . GLU C 1 19 ? -27.992 -12.513 -66.627 1.00 60.11 41 GLU C C 1
ATOM 2163 O O . GLU C 1 19 ? -26.805 -12.651 -66.309 1.00 60.52 41 GLU C O 1
ATOM 2169 N N . ARG C 1 20 ? -28.460 -11.384 -67.166 1.00 55.00 42 ARG C N 1
ATOM 2170 C CA . ARG C 1 20 ? -27.577 -10.269 -67.488 1.00 54.08 42 ARG C CA 1
ATOM 2171 C C . ARG C 1 20 ? -26.968 -9.611 -66.255 1.00 52.72 42 ARG C C 1
ATOM 2172 O O . ARG C 1 20 ? -26.124 -8.723 -66.406 1.00 53.11 42 ARG C O 1
ATOM 2180 N N . TYR C 1 21 ? -27.365 -10.019 -65.050 1.00 52.42 43 TYR C N 1
ATOM 2181 C CA . TYR C 1 21 ? -26.817 -9.474 -63.816 1.00 51.92 43 TYR C CA 1
ATOM 2182 C C . TYR C 1 21 ? -26.031 -10.508 -63.017 1.00 53.03 43 TYR C C 1
ATOM 2183 O O . TYR C 1 21 ? -25.651 -10.236 -61.873 1.00 51.46 43 TYR C O 1
ATOM 2192 N N . LYS C 1 22 ? -25.787 -11.685 -63.587 1.00 53.40 44 LYS C N 1
ATOM 2193 C CA . LYS C 1 22 ? -24.977 -12.718 -62.957 1.00 51.18 44 LYS C CA 1
ATOM 2194 C C . LYS C 1 22 ? -23.569 -12.681 -63.533 1.00 50.48 44 LYS C C 1
ATOM 2195 O O . LYS C 1 22 ? -23.386 -12.562 -64.747 1.00 51.33 44 LYS C O 1
ATOM 2201 N N . CYS C 1 23 ? -22.575 -12.774 -62.657 1.00 46.94 45 CYS C N 1
ATOM 2202 C CA . CYS C 1 23 ? -21.190 -12.730 -63.104 1.00 46.70 45 CYS C CA 1
ATOM 2203 C C . CYS C 1 23 ? -20.852 -13.971 -63.922 1.00 49.57 45 CYS C C 1
ATOM 2204 O O . CYS C 1 23 ? -21.098 -15.099 -63.483 1.00 50.73 45 CYS C O 1
ATOM 2207 N N . ALA C 1 24 ? -20.265 -13.760 -65.107 1.00 48.71 46 ALA C N 1
ATOM 2208 C CA . ALA C 1 24 ? -20.028 -14.830 -66.075 1.00 47.48 46 ALA C CA 1
ATOM 2209 C C . ALA C 1 24 ? -19.026 -15.867 -65.597 1.00 48.88 46 ALA C C 1
ATOM 2210 O O . ALA C 1 24 ? -18.752 -16.824 -66.332 1.00 54.83 46 ALA C O 1
ATOM 2212 N N . PHE C 1 25 ? -18.464 -15.693 -64.408 1.00 52.32 47 PHE C N 1
ATOM 2213 C CA . PHE C 1 25 ? -17.595 -16.652 -63.752 1.00 51.69 47 PHE C CA 1
ATOM 2214 C C . PHE C 1 25 ? -18.087 -17.019 -62.361 1.00 50.10 47 PHE C C 1
ATOM 2215 O O . PHE C 1 25 ? -18.018 -18.183 -61.957 1.00 48.44 47 PHE C O 1
ATOM 2223 N N . CYS C 1 26 ? -18.590 -16.049 -61.607 1.00 51.75 48 CYS C N 1
ATOM 2224 C CA . CYS C 1 26 ? -19.139 -16.295 -60.277 1.00 54.19 48 CYS C CA 1
ATOM 2225 C C . CYS C 1 26 ? -20.545 -16.863 -60.312 1.00 58.69 48 CYS C C 1
ATOM 2226 O O . CYS C 1 26 ? -20.895 -17.651 -59.430 1.00 62.81 48 CYS C O 1
ATOM 2229 N N . HIS C 1 27 ? -21.319 -16.522 -61.337 1.00 53.91 49 HIS C N 1
ATOM 2230 C CA . HIS C 1 27 ? -22.698 -16.968 -61.511 1.00 54.91 49 HIS C CA 1
ATOM 2231 C C . HIS C 1 27 ? -23.619 -16.326 -60.473 1.00 54.64 49 HIS C C 1
ATOM 2232 O O . HIS C 1 27 ? -24.849 -16.437 -60.564 1.00 56.41 49 HIS C O 1
ATOM 2239 N N . SER C 1 28 ? -23.039 -15.632 -59.500 1.00 55.78 50 SER C N 1
ATOM 2240 C CA . SER C 1 28 ? -23.824 -14.890 -58.531 1.00 54.14 50 SER C CA 1
ATOM 2241 C C . SER C 1 28 ? -23.989 -13.444 -58.987 1.00 50.90 50 SER C C 1
ATOM 2242 O O . SER C 1 28 ? -23.365 -12.989 -59.950 1.00 49.86 50 SER C O 1
ATOM 2245 N N . VAL C 1 29 ? -24.858 -12.718 -58.280 1.00 50.57 51 VAL C N 1
ATOM 2246 C CA . VAL C 1 29 ? -25.183 -11.355 -58.679 1.00 48.26 51 VAL C CA 1
ATOM 2247 C C . VAL C 1 29 ? -23.927 -10.497 -58.609 1.00 46.18 51 VAL C C 1
ATOM 2248 O O . VAL C 1 29 ? -23.109 -10.626 -57.688 1.00 50.24 51 VAL C O 1
ATOM 2252 N N . LEU C 1 30 ? -23.763 -9.626 -59.605 1.00 47.01 52 LEU C N 1
ATOM 2253 C CA . LEU C 1 30 ? -22.522 -8.880 -59.773 1.00 46.02 52 LEU C CA 1
ATOM 2254 C C . LEU C 1 30 ? -22.256 -7.962 -58.586 1.00 47.56 52 LEU C C 1
ATOM 2255 O O . LEU C 1 30 ? -23.155 -7.275 -58.094 1.00 50.25 52 LEU C O 1
ATOM 2260 N N . HIS C 1 31 ? -21.004 -7.956 -58.130 1.00 44.79 53 HIS C N 1
ATOM 2261 C CA . HIS C 1 31 ? -20.541 -7.065 -57.073 1.00 43.74 53 HIS C CA 1
ATOM 2262 C C . HIS C 1 31 ? -19.356 -6.276 -57.606 1.00 43.50 53 HIS C C 1
ATOM 2263 O O . HIS C 1 31 ? -18.325 -6.862 -57.951 1.00 44.74 53 HIS C O 1
ATOM 2270 N N . ASN C 1 32 ? -19.498 -4.953 -57.647 1.00 44.98 54 ASN C N 1
ATOM 2271 C CA . ASN C 1 32 ? -18.581 -4.074 -58.362 1.00 43.40 54 ASN C CA 1
ATOM 2272 C C . ASN C 1 32 ? -18.290 -4.635 -59.750 1.00 43.92 54 ASN C C 1
ATOM 2273 O O . ASN C 1 32 ? -17.138 -4.995 -60.055 1.00 47.83 54 ASN C O 1
ATOM 2278 N N . PRO C 1 33 ? -19.296 -4.749 -60.613 1.00 43.91 55 PRO C N 1
ATOM 2279 C CA . PRO C 1 33 ? -19.083 -5.389 -61.912 1.00 43.10 55 PRO C CA 1
ATOM 2280 C C . PRO C 1 33 ? -18.036 -4.660 -62.737 1.00 42.27 55 PRO C C 1
ATOM 2281 O O . PRO C 1 33 ? -17.894 -3.437 -62.666 1.00 41.92 55 PRO C O 1
ATOM 2285 N N . HIS C 1 34 ? -17.282 -5.442 -63.504 1.00 45.14 56 HIS C N 1
ATOM 2286 C CA . HIS C 1 34 ? -16.373 -4.944 -64.525 1.00 45.93 56 HIS C CA 1
ATOM 2287 C C . HIS C 1 34 ? -16.743 -5.591 -65.847 1.00 46.71 56 HIS C C 1
ATOM 2288 O O . HIS C 1 34 ? -16.976 -6.802 -65.906 1.00 48.12 56 HIS C O 1
ATOM 2295 N N . GLN C 1 35 ? -16.801 -4.790 -66.903 1.00 48.49 57 GLN C N 1
ATOM 2296 C CA . GLN C 1 35 ? -17.040 -5.310 -68.238 1.00 48.76 57 GLN C CA 1
ATOM 2297 C C . GLN C 1 35 ? -15.736 -5.312 -69.020 1.00 49.66 57 GLN C C 1
ATOM 2298 O O . GLN C 1 35 ? -14.912 -4.402 -68.875 1.00 52.53 57 GLN C O 1
ATOM 2304 N N . THR C 1 36 ? -15.550 -6.336 -69.845 1.00 49.03 58 THR C N 1
ATOM 2305 C CA . THR C 1 36 ? -14.326 -6.520 -70.605 1.00 52.36 58 THR C CA 1
ATOM 2306 C C . THR C 1 36 ? -14.573 -6.242 -72.085 1.00 51.85 58 THR C C 1
ATOM 2307 O O . THR C 1 36 ? -15.690 -5.943 -72.513 1.00 51.81 58 THR C O 1
ATOM 2311 N N . GLY C 1 37 ? -13.500 -6.349 -72.872 1.00 57.06 59 GLY C N 1
ATOM 2312 C CA . GLY C 1 37 ? -13.552 -6.027 -74.287 1.00 57.25 59 GLY C CA 1
ATOM 2313 C C . GLY C 1 37 ? -14.469 -6.915 -75.101 1.00 57.67 59 GLY C C 1
ATOM 2314 O O . GLY C 1 37 ? -14.950 -6.486 -76.154 1.00 59.29 59 GLY C O 1
ATOM 2315 N N . CYS C 1 38 ? -14.716 -8.143 -74.647 1.00 57.56 60 CYS C N 1
ATOM 2316 C CA . CYS C 1 38 ? -15.699 -9.016 -75.270 1.00 57.25 60 CYS C CA 1
ATOM 2317 C C . CYS C 1 38 ? -17.098 -8.780 -74.726 1.00 57.94 60 CYS C C 1
ATOM 2318 O O . CYS C 1 38 ? -17.993 -9.600 -74.959 1.00 58.32 60 CYS C O 1
ATOM 2321 N N . GLY C 1 39 ? -17.299 -7.682 -74.003 1.00 56.85 61 GLY C N 1
ATOM 2322 C CA . GLY C 1 39 ? -18.607 -7.308 -73.508 1.00 57.84 61 GLY C CA 1
ATOM 2323 C C . GLY C 1 39 ? -19.220 -8.286 -72.530 1.00 56.73 61 GLY C C 1
ATOM 2324 O O . GLY C 1 39 ? -20.390 -8.653 -72.671 1.00 57.41 61 GLY C O 1
ATOM 2325 N N . HIS C 1 40 ? -18.452 -8.720 -71.537 1.00 52.92 62 HIS C N 1
ATOM 2326 C CA . HIS C 1 40 ? -18.954 -9.626 -70.519 1.00 52.95 62 HIS C CA 1
ATOM 2327 C C . HIS C 1 40 ? -18.657 -9.038 -69.151 1.00 49.85 62 HIS C C 1
ATOM 2328 O O . HIS C 1 40 ? -17.706 -8.273 -68.986 1.00 46.01 62 HIS C O 1
ATOM 2335 N N . ARG C 1 41 ? -19.484 -9.397 -68.173 1.00 47.53 63 ARG C N 1
ATOM 2336 C CA . ARG C 1 41 ? -19.467 -8.771 -66.859 1.00 48.29 63 ARG C CA 1
ATOM 2337 C C . ARG C 1 41 ? -18.983 -9.745 -65.793 1.00 46.26 63 ARG C C 1
ATOM 2338 O O . ARG C 1 41 ? -19.394 -10.910 -65.763 1.00 45.77 63 ARG C O 1
ATOM 2346 N N . PHE C 1 42 ? -18.111 -9.251 -64.915 1.00 47.77 64 PHE C N 1
ATOM 2347 C CA . PHE C 1 42 ? -17.552 -10.031 -63.823 1.00 47.66 64 PHE C CA 1
ATOM 2348 C C . PHE C 1 42 ? -17.488 -9.157 -62.580 1.00 48.14 64 PHE C C 1
ATOM 2349 O O . PHE C 1 42 ? -17.243 -7.952 -62.678 1.00 46.85 64 PHE C O 1
ATOM 2357 N N . CYS C 1 43 ? -17.724 -9.760 -61.417 1.00 49.07 65 CYS C N 1
ATOM 2358 C CA . CYS C 1 43 ? -17.459 -9.057 -60.171 1.00 48.91 65 CYS C CA 1
ATOM 2359 C C . CYS C 1 43 ? -16.001 -8.624 -60.129 1.00 48.38 65 CYS C C 1
ATOM 2360 O O . CYS C 1 43 ? -15.133 -9.228 -60.764 1.00 48.49 65 CYS C O 1
ATOM 2363 N N . GLN C 1 44 ? -15.733 -7.570 -59.359 1.00 49.21 66 GLN C N 1
ATOM 2364 C CA . GLN C 1 44 ? -14.376 -7.042 -59.272 1.00 49.25 66 GLN C CA 1
ATOM 2365 C C . GLN C 1 44 ? -13.395 -8.108 -58.797 1.00 50.81 66 GLN C C 1
ATOM 2366 O O . GLN C 1 44 ? -12.310 -8.268 -59.365 1.00 53.57 66 GLN C O 1
ATOM 2372 N N . HIS C 1 45 ? -13.764 -8.850 -57.754 1.00 53.86 67 HIS C N 1
ATOM 2373 C CA . HIS C 1 45 ? -12.887 -9.877 -57.210 1.00 54.70 67 HIS C CA 1
ATOM 2374 C C . HIS C 1 45 ? -12.850 -11.138 -58.063 1.00 55.50 67 HIS C C 1
ATOM 2375 O O . HIS C 1 45 ? -11.969 -11.978 -57.853 1.00 60.19 67 HIS C O 1
ATOM 2382 N N . CYS C 1 46 ? -13.782 -11.303 -59.003 1.00 53.72 68 CYS C N 1
ATOM 2383 C CA . CYS C 1 46 ? -13.675 -12.404 -59.957 1.00 53.04 68 CYS C CA 1
ATOM 2384 C C . CYS C 1 46 ? -12.671 -12.085 -61.052 1.00 53.83 68 CYS C C 1
ATOM 2385 O O . CYS C 1 46 ? -11.862 -12.945 -61.424 1.00 55.01 68 CYS C O 1
ATOM 2388 N N . ILE C 1 47 ? -12.729 -10.860 -61.575 1.00 56.78 69 ILE C N 1
ATOM 2389 C CA . ILE C 1 47 ? -11.720 -10.314 -62.471 1.00 54.13 69 ILE C CA 1
ATOM 2390 C C . ILE C 1 47 ? -10.330 -10.604 -61.919 1.00 51.56 69 ILE C C 1
ATOM 2391 O O . ILE C 1 47 ? -9.430 -11.010 -62.660 1.00 50.68 69 ILE C O 1
ATOM 2396 N N . LEU C 1 48 ? -10.158 -10.418 -60.608 1.00 56.84 70 LEU C N 1
ATOM 2397 C CA . LEU C 1 48 ? -8.857 -10.643 -59.986 1.00 57.34 70 LEU C CA 1
ATOM 2398 C C . LEU C 1 48 ? -8.527 -12.130 -59.908 1.00 58.25 70 LEU C C 1
ATOM 2399 O O . LEU C 1 48 ? -7.424 -12.553 -60.279 1.00 55.61 70 LEU C O 1
ATOM 2404 N N . SER C 1 49 ? -9.469 -12.940 -59.418 1.00 56.09 71 SER C N 1
ATOM 2405 C CA . SER C 1 49 ? -9.221 -14.374 -59.331 1.00 57.41 71 SER C CA 1
ATOM 2406 C C . SER C 1 49 ? -8.974 -14.969 -60.710 1.00 59.10 71 SER C C 1
ATOM 2407 O O . SER C 1 49 ? -8.137 -15.864 -60.862 1.00 60.52 71 SER C O 1
ATOM 2410 N N . LEU C 1 50 ? -9.681 -14.473 -61.730 1.00 55.40 72 LEU C N 1
ATOM 2411 C CA . LEU C 1 50 ? -9.435 -14.932 -63.095 1.00 55.37 72 LEU C CA 1
ATOM 2412 C C . LEU C 1 50 ? -8.006 -14.637 -63.525 1.00 55.43 72 LEU C C 1
ATOM 2413 O O . LEU C 1 50 ? -7.397 -15.421 -64.262 1.00 52.73 72 LEU C O 1
ATOM 2418 N N . ARG C 1 51 ? -7.456 -13.503 -63.081 1.00 59.05 73 ARG C N 1
ATOM 2419 C CA . ARG C 1 51 ? -6.070 -13.186 -63.402 1.00 59.25 73 ARG C CA 1
ATOM 2420 C C . ARG C 1 51 ? -5.106 -14.089 -62.643 1.00 56.42 73 ARG C C 1
ATOM 2421 O O . ARG C 1 51 ? -4.059 -14.465 -63.179 1.00 54.56 73 ARG C O 1
ATOM 2429 N N . GLU C 1 52 ? -5.453 -14.469 -61.412 1.00 56.02 74 GLU C N 1
ATOM 2430 C CA . GLU C 1 52 ? -4.569 -15.291 -60.595 1.00 58.13 74 GLU C CA 1
ATOM 2431 C C . GLU C 1 52 ? -4.539 -16.757 -61.023 1.00 58.02 74 GLU C C 1
ATOM 2432 O O . GLU C 1 52 ? -3.551 -17.446 -60.744 1.00 57.12 74 GLU C O 1
ATOM 2438 N N . LEU C 1 53 ? -5.581 -17.246 -61.698 1.00 59.28 75 LEU C N 1
ATOM 2439 C CA . LEU C 1 53 ? -5.697 -18.680 -61.949 1.00 60.31 75 LEU C CA 1
ATOM 2440 C C . LEU C 1 53 ? -4.924 -19.127 -63.186 1.00 61.53 75 LEU C C 1
ATOM 2441 O O . LEU C 1 53 ? -4.453 -20.270 -63.233 1.00 60.68 75 LEU C O 1
ATOM 2446 N N . ASN C 1 54 ? -4.806 -18.268 -64.197 1.00 65.56 76 ASN C N 1
ATOM 2447 C CA . ASN C 1 54 ? -4.056 -18.578 -65.405 1.00 65.56 76 ASN C CA 1
ATOM 2448 C C . ASN C 1 54 ? -3.184 -17.384 -65.765 1.00 65.56 76 ASN C C 1
ATOM 2449 O O . ASN C 1 54 ? -3.561 -16.232 -65.534 1.00 65.56 76 ASN C O 1
ATOM 2454 N N . THR C 1 55 ? -2.015 -17.672 -66.347 1.00 68.49 77 THR C N 1
ATOM 2455 C CA . THR C 1 55 ? -0.992 -16.641 -66.515 1.00 68.49 77 THR C CA 1
ATOM 2456 C C . THR C 1 55 ? -1.499 -15.475 -67.354 1.00 68.49 77 THR C C 1
ATOM 2457 O O . THR C 1 55 ? -1.231 -14.311 -67.033 1.00 68.49 77 THR C O 1
ATOM 2461 N N . VAL C 1 56 ? -2.223 -15.759 -68.430 1.00 68.64 78 VAL C N 1
ATOM 2462 C CA . VAL C 1 56 ? -2.970 -14.744 -69.160 1.00 68.64 78 VAL C CA 1
ATOM 2463 C C . VAL C 1 56 ? -4.451 -15.083 -69.012 1.00 68.64 78 VAL C C 1
ATOM 2464 O O . VAL C 1 56 ? -4.850 -16.227 -69.246 1.00 68.64 78 VAL C O 1
ATOM 2468 N N . PRO C 1 57 ? -5.287 -14.158 -68.543 1.00 65.28 79 PRO C N 1
ATOM 2469 C CA . PRO C 1 57 ? -6.678 -14.511 -68.230 1.00 65.72 79 PRO C CA 1
ATOM 2470 C C . PRO C 1 57 ? -7.510 -14.797 -69.472 1.00 64.47 79 PRO C C 1
ATOM 2471 O O . PRO C 1 57 ? -7.284 -14.245 -70.553 1.00 66.49 79 PRO C O 1
ATOM 2475 N N . ILE C 1 58 ? -8.494 -15.679 -69.295 1.00 62.00 80 ILE C N 1
ATOM 2476 C CA . ILE C 1 58 ? -9.350 -16.158 -70.372 1.00 62.42 80 ILE C CA 1
ATOM 2477 C C . ILE C 1 58 ? -10.804 -15.967 -69.964 1.00 61.05 80 ILE C C 1
ATOM 2478 O O . ILE C 1 58 ? -11.174 -16.241 -68.816 1.00 59.92 80 ILE C O 1
ATOM 2483 N N . CYS C 1 59 ? -11.627 -15.500 -70.900 1.00 56.54 81 CYS C N 1
ATOM 2484 C CA . CYS C 1 59 ? -13.048 -15.317 -70.619 1.00 57.02 81 CYS C CA 1
ATOM 2485 C C . CYS C 1 59 ? -13.758 -16.668 -70.618 1.00 54.71 81 CYS C C 1
ATOM 2486 O O . CYS C 1 59 ? -13.648 -17.420 -71.590 1.00 54.87 81 CYS C O 1
ATOM 2489 N N . PRO C 1 60 ? -14.503 -17.007 -69.564 1.00 55.53 82 PRO C N 1
ATOM 2490 C CA . PRO C 1 60 ? -15.030 -18.376 -69.448 1.00 55.70 82 PRO C CA 1
ATOM 2491 C C . PRO C 1 60 ? -16.038 -18.762 -70.518 1.00 56.81 82 PRO C C 1
ATOM 2492 O O . PRO C 1 60 ? -16.261 -19.962 -70.714 1.00 56.11 82 PRO C O 1
ATOM 2496 N N . VAL C 1 61 ? -16.657 -17.814 -71.214 1.00 55.02 83 VAL C N 1
ATOM 2497 C CA . VAL C 1 61 ? -17.732 -18.140 -72.142 1.00 56.61 83 VAL C CA 1
ATOM 2498 C C . VAL C 1 61 ? -17.264 -18.117 -73.595 1.00 57.50 83 VAL C C 1
ATOM 2499 O O . VAL C 1 61 ? -17.570 -19.039 -74.350 1.00 58.09 83 VAL C O 1
ATOM 2503 N N . ASP C 1 62 ? -16.501 -17.108 -74.017 1.00 58.22 84 ASP C N 1
ATOM 2504 C CA . ASP C 1 62 ? -15.972 -17.094 -75.375 1.00 57.79 84 ASP C CA 1
ATOM 2505 C C . ASP C 1 62 ? -14.525 -17.553 -75.438 1.00 57.91 84 ASP C C 1
ATOM 2506 O O . ASP C 1 62 ? -13.971 -17.664 -76.538 1.00 57.14 84 ASP C O 1
ATOM 2511 N N . LYS C 1 63 ? -13.906 -17.824 -74.291 1.00 57.67 85 LYS C N 1
ATOM 2512 C CA . LYS C 1 63 ? -12.533 -18.309 -74.180 1.00 58.32 85 LYS C CA 1
ATOM 2513 C C . LYS C 1 63 ? -11.518 -17.364 -74.814 1.00 58.78 85 LYS C C 1
ATOM 2514 O O . LYS C 1 63 ? -10.365 -17.755 -75.029 1.00 58.01 85 LYS C O 1
ATOM 2520 N N . GLU C 1 64 ? -11.910 -16.126 -75.103 1.00 57.48 86 GLU C N 1
ATOM 2521 C CA . GLU C 1 64 ? -10.981 -15.135 -75.619 1.00 60.48 86 GLU C CA 1
ATOM 2522 C C . GLU C 1 64 ? -10.090 -14.604 -74.499 1.00 61.80 86 GLU C C 1
ATOM 2523 O O . GLU C 1 64 ? -10.383 -14.746 -73.307 1.00 64.03 86 GLU C O 1
ATOM 2529 N N . VAL C 1 65 ? -8.983 -13.989 -74.900 1.00 65.90 87 VAL C N 1
ATOM 2530 C CA . VAL C 1 65 ? -8.019 -13.452 -73.946 1.00 62.92 87 VAL C CA 1
ATOM 2531 C C . VAL C 1 65 ? -8.540 -12.123 -73.415 1.00 62.39 87 VAL C C 1
ATOM 2532 O O . VAL C 1 65 ? -9.017 -11.276 -74.181 1.00 61.84 87 VAL C O 1
ATOM 2536 N N . ILE C 1 66 ? -8.463 -11.941 -72.099 1.00 61.71 88 ILE C N 1
ATOM 2537 C CA . ILE C 1 66 ? -8.976 -10.741 -71.445 1.00 60.60 88 ILE C CA 1
ATOM 2538 C C . ILE C 1 66 ? -7.867 -9.692 -71.473 1.00 60.72 88 ILE C C 1
ATOM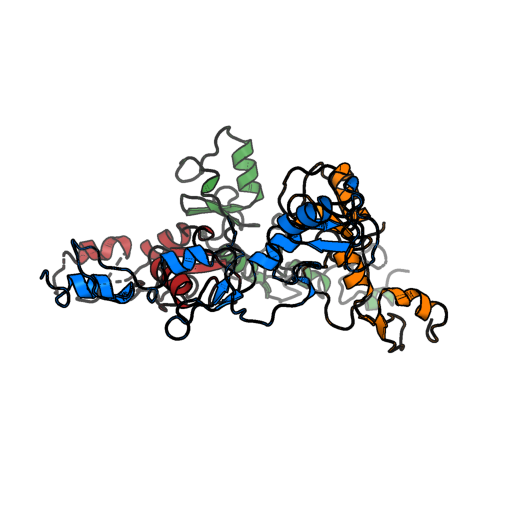 2539 O O . ILE C 1 66 ? -6.955 -9.703 -70.643 1.00 64.06 88 ILE C O 1
ATOM 2544 N N . LYS C 1 67 ? -7.949 -8.778 -72.439 1.00 60.35 89 LYS C N 1
ATOM 2545 C CA . LYS C 1 67 ? -6.956 -7.719 -72.562 1.00 60.24 89 LYS C CA 1
ATOM 2546 C C . LYS C 1 67 ? -7.139 -6.704 -71.441 1.00 61.16 89 LYS C C 1
ATOM 2547 O O . LYS C 1 67 ? -8.244 -6.198 -71.222 1.00 63.49 89 LYS C O 1
ATOM 2553 N N . SER C 1 68 ? -6.047 -6.414 -70.727 1.00 60.23 90 SER C N 1
ATOM 2554 C CA . SER C 1 68 ? -6.120 -5.557 -69.546 1.00 61.65 90 SER C CA 1
ATOM 2555 C C . SER C 1 68 ? -6.658 -4.172 -69.889 1.00 59.49 90 SER C C 1
ATOM 2556 O O . SER C 1 68 ? -7.367 -3.554 -69.084 1.00 54.86 90 SER C O 1
ATOM 2559 N N . GLN C 1 69 ? -6.333 -3.671 -71.082 1.00 60.80 91 GLN C N 1
ATOM 2560 C CA . GLN C 1 69 ? -6.656 -2.293 -71.437 1.00 60.10 91 GLN C CA 1
ATOM 2561 C C . GLN C 1 69 ? -8.141 -2.107 -71.722 1.00 57.55 91 GLN C C 1
ATOM 2562 O O . GLN C 1 69 ? -8.663 -0.996 -71.580 1.00 60.59 91 GLN C O 1
ATOM 2568 N N . GLU C 1 70 ? -8.834 -3.170 -72.127 1.00 57.43 92 GLU C N 1
ATOM 2569 C CA . GLU C 1 70 ? -10.233 -3.072 -72.517 1.00 56.29 92 GLU C CA 1
ATOM 2570 C C . GLU C 1 70 ? -11.194 -3.321 -71.366 1.00 55.12 92 GLU C C 1
ATOM 2571 O O . GLU C 1 70 ? -12.405 -3.143 -71.543 1.00 60.52 92 GLU C O 1
ATOM 2577 N N . VAL C 1 71 ? -10.690 -3.723 -70.205 1.00 52.81 93 VAL C N 1
ATOM 2578 C CA . VAL C 1 71 ? -11.532 -3.969 -69.040 1.00 51.64 93 VAL C CA 1
ATOM 2579 C C . VAL C 1 71 ? -11.822 -2.643 -68.356 1.00 52.37 93 VAL C C 1
ATOM 2580 O O . VAL C 1 71 ? -10.910 -1.841 -68.124 1.00 50.79 93 VAL C O 1
ATOM 2584 N N . PHE C 1 72 ? -13.090 -2.403 -68.033 1.00 44.93 94 PHE C N 1
ATOM 2585 C CA . PHE C 1 72 ? -13.472 -1.141 -67.415 1.00 47.69 94 PHE C CA 1
ATOM 2586 C C . PHE C 1 72 ? -14.617 -1.370 -66.440 1.00 48.96 94 PHE C C 1
ATOM 2587 O O . PHE C 1 72 ? -15.345 -2.363 -66.525 1.00 54.19 94 PHE C O 1
ATOM 2595 N N . LYS C 1 73 ? -14.756 -0.438 -65.499 1.00 47.86 95 LYS C N 1
ATOM 2596 C CA . LYS C 1 73 ? -15.839 -0.503 -64.527 1.00 49.41 95 LYS C CA 1
ATOM 2597 C C . LYS C 1 73 ? -17.179 -0.281 -65.216 1.00 47.40 95 LYS C C 1
ATOM 2598 O O . LYS C 1 73 ? -17.366 0.710 -65.930 1.00 45.07 95 LYS C O 1
ATOM 2604 N N . ASP C 1 74 ? -18.117 -1.205 -65.002 1.00 49.70 96 ASP C N 1
ATOM 2605 C CA . ASP C 1 74 ? -19.462 -1.076 -65.562 1.00 48.21 96 ASP C CA 1
ATOM 2606 C C . ASP C 1 74 ? -20.343 -0.388 -64.524 1.00 46.28 96 ASP C C 1
ATOM 2607 O O . ASP C 1 74 ? -21.163 -1.006 -63.841 1.00 45.27 96 ASP C O 1
ATOM 2612 N N . ASN C 1 75 ? -20.160 0.933 -64.414 1.00 44.57 97 ASN C N 1
ATOM 2613 C CA . ASN C 1 75 ? -20.859 1.707 -63.394 1.00 44.49 97 ASN C CA 1
ATOM 2614 C C . ASN C 1 75 ? -22.340 1.872 -63.700 1.00 44.96 97 ASN C C 1
ATOM 2615 O O . ASN C 1 75 ? -23.122 2.139 -62.780 1.00 45.73 97 ASN C O 1
ATOM 2620 N N . CYS C 1 76 ? -22.739 1.731 -64.968 1.00 49.05 98 CYS C N 1
ATOM 2621 C CA . CYS C 1 76 ? -24.157 1.752 -65.310 1.00 52.05 98 CYS C CA 1
ATOM 2622 C C . CYS C 1 76 ? -24.825 0.428 -64.964 1.00 51.51 98 CYS C C 1
ATOM 2623 O O . CYS C 1 76 ? -25.969 0.406 -64.497 1.00 50.83 98 CYS C O 1
ATOM 2626 N N . CYS C 1 77 ? -24.128 -0.685 -65.194 1.00 49.66 99 CYS C N 1
ATOM 2627 C CA . CYS C 1 77 ? -24.657 -1.978 -64.782 1.00 48.74 99 CYS C CA 1
ATOM 2628 C C . CYS C 1 77 ? -24.641 -2.117 -63.266 1.00 49.06 99 CYS C C 1
ATOM 2629 O O . CYS C 1 77 ? -25.548 -2.721 -62.685 1.00 48.59 99 CYS C O 1
ATOM 2632 N N . LYS C 1 78 ? -23.624 -1.561 -62.606 1.00 44.11 100 LYS C N 1
ATOM 2633 C CA . LYS C 1 78 ? -23.598 -1.580 -61.146 1.00 42.96 100 LYS C CA 1
ATOM 2634 C C . LYS C 1 78 ? -24.794 -0.837 -60.565 1.00 44.52 100 LYS C C 1
ATOM 2635 O O . LYS C 1 78 ? -25.355 -1.250 -59.543 1.00 44.53 100 LYS C O 1
ATOM 2641 N N . ARG C 1 79 ? -25.201 0.262 -61.205 1.00 42.50 101 ARG C N 1
ATOM 2642 C CA . ARG C 1 79 ? -26.351 1.019 -60.721 1.00 43.42 101 ARG C CA 1
ATOM 2643 C C . ARG C 1 79 ? -27.636 0.216 -60.868 1.00 44.65 101 ARG C C 1
ATOM 2644 O O . ARG C 1 79 ? -28.493 0.233 -59.976 1.00 47.61 101 ARG C O 1
ATOM 2652 N N . GLU C 1 80 ? -27.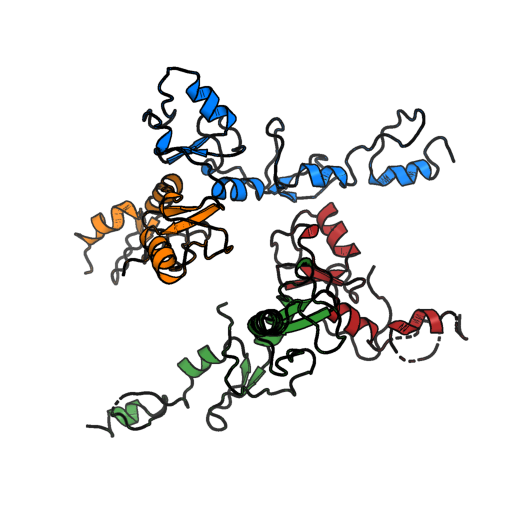782 -0.498 -61.986 1.00 47.53 102 GLU C N 1
ATOM 2653 C CA . GLU C 1 80 ? -28.961 -1.333 -62.185 1.00 46.63 102 GLU C CA 1
ATOM 2654 C C . GLU C 1 80 ? -29.020 -2.472 -61.176 1.00 45.69 102 GLU C C 1
ATOM 2655 O O . GLU C 1 80 ? -30.111 -2.873 -60.753 1.00 48.09 102 GLU C O 1
ATOM 2661 N N . VAL C 1 81 ? -27.861 -2.990 -60.763 1.00 43.20 103 VAL C N 1
ATOM 2662 C CA . VAL C 1 81 ? -27.830 -4.141 -59.866 1.00 41.54 103 VAL C CA 1
ATOM 2663 C C . VAL C 1 81 ? -28.210 -3.735 -58.445 1.00 41.91 103 VAL C C 1
ATOM 2664 O O . VAL C 1 81 ? -28.991 -4.422 -57.779 1.00 41.81 103 VAL C O 1
ATOM 2668 N N . LEU C 1 82 ? -27.664 -2.620 -57.956 1.00 42.47 104 LEU C N 1
ATOM 2669 C CA . LEU C 1 82 ? -27.969 -2.167 -56.603 1.00 41.71 104 LEU C CA 1
ATOM 2670 C C . LEU C 1 82 ? -29.385 -1.630 -56.463 1.00 40.98 104 LEU C C 1
ATOM 2671 O O . LEU C 1 82 ? -29.834 -1.406 -55.335 1.00 40.59 104 LEU C O 1
ATOM 2676 N N . ASN C 1 83 ? -30.093 -1.415 -57.567 1.00 39.60 105 ASN C N 1
ATOM 2677 C CA . ASN C 1 83 ? -31.455 -0.908 -57.531 1.00 40.21 105 ASN C CA 1
ATOM 2678 C C . ASN C 1 83 ? -32.498 -2.002 -57.716 1.00 41.15 105 ASN C C 1
ATOM 2679 O O . ASN C 1 83 ? -33.697 -1.716 -57.632 1.00 42.71 105 ASN C O 1
ATOM 2684 N N . LEU C 1 84 ? -32.073 -3.240 -57.973 1.00 41.19 106 LEU C N 1
ATOM 2685 C CA . LEU C 1 84 ? -32.988 -4.373 -57.938 1.00 40.93 106 LEU C CA 1
ATOM 2686 C C . LEU C 1 84 ? -33.577 -4.521 -56.542 1.00 43.20 106 LEU C C 1
ATOM 2687 O O . LEU C 1 84 ? -32.933 -4.206 -55.536 1.00 47.48 106 LEU C O 1
ATOM 2692 N N . TYR C 1 85 ? -34.809 -5.012 -56.479 1.00 42.64 107 TYR C N 1
ATOM 2693 C CA . TYR C 1 85 ? -35.507 -5.158 -55.212 1.00 41.82 107 TYR C CA 1
ATOM 2694 C C . TYR C 1 85 ? -35.365 -6.579 -54.689 1.00 42.70 107 TYR C C 1
ATOM 2695 O O . TYR C 1 85 ? -35.345 -7.541 -55.463 1.00 43.73 107 TYR C O 1
ATOM 2704 N N . VAL C 1 86 ? -35.249 -6.698 -53.367 1.00 43.08 108 VAL C N 1
ATOM 2705 C CA . VAL C 1 86 ? -35.199 -7.978 -52.679 1.00 42.43 108 VAL C CA 1
ATOM 2706 C C . VAL C 1 86 ? -36.182 -7.931 -51.518 1.00 41.75 108 VAL C C 1
ATOM 2707 O O . VAL C 1 86 ? -36.601 -6.862 -51.067 1.00 41.54 108 VAL C O 1
ATOM 2711 N N . TYR C 1 87 ? -36.555 -9.112 -51.039 1.00 45.21 109 TYR C N 1
ATOM 2712 C CA . TYR C 1 87 ? -37.351 -9.200 -49.828 1.00 45.50 109 TYR C CA 1
ATOM 2713 C C . TYR C 1 87 ? -36.458 -9.075 -48.601 1.00 46.27 109 TYR C C 1
ATOM 2714 O O . TYR C 1 87 ? -35.296 -9.490 -48.606 1.00 49.30 109 TYR C O 1
ATOM 2723 N N . CYS C 1 88 ? -37.008 -8.486 -47.545 1.00 48.26 110 CYS C N 1
ATOM 2724 C CA . CYS C 1 88 ? -36.299 -8.454 -46.276 1.00 49.75 110 CYS C CA 1
ATOM 2725 C C . CYS C 1 88 ? -36.219 -9.863 -45.704 1.00 51.01 110 CYS C C 1
ATOM 2726 O O . CYS C 1 88 ? -37.235 -10.558 -45.597 1.00 53.52 110 CYS C O 1
ATOM 2729 N N . SER C 1 89 ? -35.003 -10.281 -45.330 1.00 55.20 111 SER C N 1
ATOM 2730 C CA . SER C 1 89 ? -34.781 -11.650 -44.869 1.00 55.14 111 SER C CA 1
ATOM 2731 C C . SER C 1 89 ? -35.612 -11.999 -43.648 1.00 56.03 111 SER C C 1
ATOM 2732 O O . SER C 1 89 ? -35.786 -13.184 -43.350 1.00 61.28 111 SER C O 1
ATOM 2735 N N . ASN C 1 90 ? -36.141 -11.003 -42.942 1.00 53.45 112 ASN C N 1
ATOM 2736 C CA . ASN C 1 90 ? -36.986 -11.245 -41.783 1.00 55.48 112 ASN C CA 1
ATOM 2737 C C . ASN C 1 90 ? -38.444 -11.436 -42.166 1.00 53.61 112 ASN C C 1
ATOM 2738 O O . ASN C 1 90 ? -39.344 -11.173 -41.359 1.00 48.05 112 ASN C O 1
ATOM 2743 N N . ALA C 1 91 ? -38.686 -11.880 -43.398 1.00 58.40 113 ALA C N 1
ATOM 2744 C CA . ALA C 1 91 ? -40.004 -12.275 -43.849 1.00 58.40 113 ALA C CA 1
ATOM 2745 C C . ALA C 1 91 ? -40.492 -13.495 -43.063 1.00 58.40 113 ALA C C 1
ATOM 2746 O O . ALA C 1 91 ? -39.692 -14.243 -42.492 1.00 58.40 113 ALA C O 1
ATOM 2748 N N . PRO C 1 92 ? -41.818 -13.703 -43.000 1.00 61.32 114 PRO C N 1
ATOM 2749 C CA . PRO C 1 92 ? -42.843 -12.804 -43.539 1.00 60.51 114 PRO C CA 1
ATOM 2750 C C . PRO C 1 92 ? -43.192 -11.698 -42.553 1.00 58.93 114 PRO C C 1
ATOM 2751 O O . PRO C 1 92 ? -43.952 -10.792 -42.897 1.00 58.65 114 PRO C O 1
ATOM 2755 N N . GLY C 1 93 ? -42.620 -11.785 -41.347 1.00 61.27 115 GLY C N 1
ATOM 2756 C CA . GLY C 1 93 ? -42.954 -10.833 -40.296 1.00 58.83 115 GLY C CA 1
ATOM 2757 C C . GLY C 1 93 ? -42.799 -9.390 -40.728 1.00 59.26 115 GLY C C 1
ATOM 2758 O O . GLY C 1 93 ? -43.703 -8.571 -40.538 1.00 58.73 115 GLY C O 1
ATOM 2759 N N . CYS C 1 94 ? -41.650 -9.056 -41.313 1.00 56.79 116 CYS C N 1
ATOM 2760 C CA . CYS C 1 94 ? -41.433 -7.759 -41.938 1.00 55.19 116 CYS C CA 1
ATOM 2761 C C . CYS C 1 94 ? -41.661 -7.899 -43.433 1.00 56.48 116 CYS C C 1
ATOM 2762 O O . CYS C 1 94 ? -40.970 -8.684 -44.093 1.00 56.89 116 CYS C O 1
ATOM 2765 N N . ASN C 1 95 ? -42.604 -7.124 -43.966 1.00 54.15 117 ASN C N 1
ATOM 2766 C CA . ASN C 1 95 ? -43.033 -7.267 -45.351 1.00 54.28 117 ASN C CA 1
ATOM 2767 C C . ASN C 1 95 ? -42.292 -6.340 -46.306 1.00 54.26 117 ASN C C 1
ATOM 2768 O O . ASN C 1 95 ? -42.658 -6.267 -47.482 1.00 53.36 117 ASN C O 1
ATOM 2773 N N . ALA C 1 96 ? -41.250 -5.656 -45.838 1.00 49.96 118 ALA C N 1
ATOM 2774 C CA . ALA C 1 96 ? -40.599 -4.631 -46.644 1.00 48.28 118 ALA C CA 1
ATOM 2775 C C . ALA C 1 96 ? -39.888 -5.238 -47.847 1.00 47.50 118 ALA C C 1
ATOM 2776 O O . ALA C 1 96 ? -39.223 -6.271 -47.740 1.00 47.81 118 ALA C O 1
ATOM 2778 N N . LYS C 1 97 ? -40.039 -4.583 -49.000 1.00 45.91 119 LYS C N 1
ATOM 2779 C CA . LYS C 1 97 ? -39.281 -4.892 -50.209 1.00 45.11 119 LYS C CA 1
ATOM 2780 C C . LYS C 1 97 ? -38.272 -3.769 -50.415 1.00 45.64 119 LYS C C 1
ATOM 2781 O O . LYS C 1 97 ? -38.645 -2.647 -50.776 1.00 45.33 119 LYS C O 1
ATOM 2787 N N . VAL C 1 98 ? -37.000 -4.075 -50.186 1.00 44.43 120 VAL C N 1
ATOM 2788 C CA . VAL C 1 98 ? -35.942 -3.081 -50.170 1.00 43.70 120 VAL C CA 1
ATOM 2789 C C . VAL C 1 98 ? -35.078 -3.263 -51.412 1.00 43.46 120 VAL C C 1
ATOM 2790 O O . VAL C 1 98 ? -35.161 -4.271 -52.112 1.00 42.05 120 VAL C O 1
ATOM 2794 N N . ILE C 1 99 ? -34.247 -2.266 -51.690 1.00 40.86 121 ILE C N 1
ATOM 2795 C CA . ILE C 1 99 ? -33.299 -2.359 -52.794 1.00 41.92 121 ILE C CA 1
ATOM 2796 C C . ILE C 1 99 ? -31.982 -2.902 -52.258 1.00 44.83 121 ILE C C 1
ATOM 2797 O O . ILE C 1 99 ? -31.599 -2.652 -51.108 1.00 46.22 121 ILE C O 1
ATOM 2802 N N . LEU C 1 100 ? -31.284 -3.664 -53.107 1.00 46.32 122 LEU C N 1
ATOM 2803 C CA . LEU C 1 100 ? -30.073 -4.358 -52.678 1.00 44.81 122 LEU C CA 1
ATOM 2804 C C . LEU C 1 100 ? -29.033 -3.391 -52.128 1.00 45.80 122 LEU C C 1
ATOM 2805 O O . LEU C 1 100 ? -28.348 -3.698 -51.144 1.00 44.26 122 LEU C O 1
ATOM 2810 N N . GLY C 1 101 ? -28.907 -2.210 -52.740 1.00 48.12 123 GLY C N 1
ATOM 2811 C CA . GLY C 1 101 ? -27.916 -1.240 -52.305 1.00 47.64 123 GLY C CA 1
ATOM 2812 C C . GLY C 1 101 ? -28.166 -0.666 -50.926 1.00 46.06 123 GLY C C 1
ATOM 2813 O O . GLY C 1 101 ? -27.251 -0.081 -50.336 1.00 45.86 123 GLY C O 1
ATOM 2814 N N . ARG C 1 102 ? -29.386 -0.815 -50.400 1.00 47.89 124 ARG C N 1
ATOM 2815 C CA . ARG C 1 102 ? -29.728 -0.360 -49.056 1.00 49.04 124 ARG C CA 1
ATOM 2816 C C . ARG C 1 102 ? -30.249 -1.500 -48.185 1.00 48.68 124 ARG C C 1
ATOM 2817 O O . ARG C 1 102 ? -30.888 -1.250 -47.156 1.00 45.70 124 ARG C O 1
ATOM 2825 N N . TYR C 1 103 ? -29.991 -2.748 -48.585 1.00 49.45 125 TYR C N 1
ATOM 2826 C CA . TYR C 1 103 ? -30.378 -3.894 -47.768 1.00 49.81 125 TYR C CA 1
ATOM 2827 C C . TYR C 1 103 ? -29.788 -3.790 -46.368 1.00 53.07 125 TYR C C 1
ATOM 2828 O O . TYR C 1 103 ? -30.489 -3.986 -45.368 1.00 54.48 125 TYR C O 1
ATOM 2837 N N . GLN C 1 104 ? -28.496 -3.475 -46.278 1.00 52.48 126 GLN C N 1
ATOM 2838 C CA . GLN C 1 104 ? -27.842 -3.393 -44.977 1.00 52.40 126 GLN C CA 1
ATOM 2839 C C . GLN C 1 104 ? -28.394 -2.248 -44.140 1.00 54.56 126 GLN C C 1
ATOM 2840 O O . GLN C 1 104 ? -28.398 -2.332 -42.907 1.00 58.71 126 GLN C O 1
ATOM 2846 N N . ASP C 1 105 ? -28.868 -1.178 -44.786 1.00 56.80 127 ASP C N 1
ATOM 2847 C CA . ASP C 1 105 ? -29.432 -0.058 -44.040 1.00 56.73 127 ASP C CA 1
ATOM 2848 C C . ASP C 1 105 ? -30.781 -0.420 -43.429 1.00 55.71 127 ASP C C 1
ATOM 2849 O O . ASP C 1 105 ? -31.079 -0.022 -42.297 1.00 57.73 127 ASP C O 1
ATOM 2854 N N . HIS C 1 106 ? -31.611 -1.173 -44.156 1.00 56.13 128 HIS C N 1
ATOM 2855 C CA . HIS C 1 106 ? -32.933 -1.510 -43.638 1.00 53.87 128 HIS C CA 1
ATOM 2856 C C . HIS C 1 106 ? -32.835 -2.340 -42.368 1.00 56.01 128 HIS C C 1
ATOM 2857 O O . HIS C 1 106 ? -33.539 -2.075 -41.387 1.00 59.41 128 HIS C O 1
ATOM 2864 N N . LEU C 1 107 ? -31.977 -3.365 -42.376 1.00 56.99 129 LEU C N 1
ATOM 2865 C CA . LEU C 1 107 ? -31.847 -4.237 -41.212 1.00 55.00 129 LEU C CA 1
ATOM 2866 C C . LEU C 1 107 ? -31.532 -3.440 -39.953 1.00 55.32 129 LEU C C 1
ATOM 2867 O O . LEU C 1 107 ? -32.006 -3.776 -38.861 1.00 53.96 129 LEU C O 1
ATOM 2872 N N . GLN C 1 108 ? -30.749 -2.369 -40.089 1.00 56.78 130 GLN C N 1
ATOM 2873 C CA . GLN C 1 108 ? -30.381 -1.557 -38.935 1.00 58.21 130 GLN C CA 1
ATOM 2874 C C . GLN C 1 108 ? -31.568 -0.824 -38.317 1.00 57.99 130 GLN C C 1
ATOM 2875 O O . GLN C 1 108 ? -31.416 -0.239 -37.239 1.00 62.00 130 GLN C O 1
ATOM 2881 N N . GLN C 1 109 ? -32.734 -0.836 -38.966 1.00 60.72 131 GLN C N 1
ATOM 2882 C CA . GLN C 1 109 ? -33.961 -0.332 -38.363 1.00 60.70 131 GLN C CA 1
ATOM 2883 C C . GLN C 1 109 ? -35.125 -1.304 -38.492 1.00 57.32 131 GLN C C 1
ATOM 2884 O O . GLN C 1 109 ? -36.237 -0.974 -38.061 1.00 57.26 131 GLN C O 1
ATOM 2890 N N . CYS C 1 110 ? -34.899 -2.488 -39.059 1.00 56.71 132 CYS C N 1
ATOM 2891 C CA . CYS C 1 110 ? -35.959 -3.470 -39.245 1.00 54.48 132 CYS C CA 1
ATOM 2892 C C . CYS C 1 110 ? -36.543 -3.897 -37.905 1.00 53.41 132 CYS C C 1
ATOM 2893 O O . CYS C 1 110 ? -35.811 -4.262 -36.980 1.00 53.61 132 CYS C O 1
ATOM 2896 N N . LEU C 1 111 ? -37.875 -3.854 -37.808 1.00 54.68 133 LEU C N 1
ATOM 2897 C CA . LEU C 1 111 ? -38.541 -4.184 -36.553 1.00 54.96 133 LEU C CA 1
ATOM 2898 C C . LEU C 1 111 ? -38.402 -5.660 -36.208 1.00 56.60 133 LEU C C 1
ATOM 2899 O O . LEU C 1 111 ? -38.453 -6.023 -35.029 1.00 59.12 133 LEU C O 1
ATOM 2904 N N . PHE C 1 112 ? -38.230 -6.522 -37.208 1.00 55.80 134 PHE C N 1
ATOM 2905 C CA . PHE C 1 112 ? -38.161 -7.961 -36.991 1.00 56.42 134 PHE C CA 1
ATOM 2906 C C . PHE C 1 112 ? -36.734 -8.490 -37.065 1.00 57.81 134 PHE C C 1
ATOM 2907 O O . PHE C 1 112 ? -36.517 -9.661 -37.397 1.00 56.52 134 PHE C O 1
ATOM 2915 N N . GLN C 1 113 ? -35.758 -7.645 -36.752 1.00 57.76 135 GLN C N 1
ATOM 2916 C CA . GLN C 1 113 ? -34.349 -8.004 -36.709 1.00 58.90 135 GLN C CA 1
ATOM 2917 C C . GLN C 1 113 ? -33.922 -8.257 -35.274 1.00 60.38 135 GLN C C 1
ATOM 2918 O O . GLN C 1 113 ? -34.234 -7.444 -34.391 1.00 60.95 135 GLN C O 1
ATOM 2924 N N . PRO C 1 114 ? -33.223 -9.360 -34.998 1.00 63.95 136 PRO C N 1
ATOM 2925 C CA . PRO C 1 114 ? -32.804 -9.642 -33.618 1.00 62.50 136 PRO C CA 1
ATOM 2926 C C . PRO C 1 114 ? -31.656 -8.742 -33.190 1.00 65.08 136 PRO C C 1
ATOM 2927 O O . PRO C 1 114 ? -30.749 -8.448 -33.973 1.00 62.12 136 PRO C O 1
ATOM 2931 N N . VAL C 1 115 ? -31.705 -8.303 -31.931 1.00 65.67 137 VAL C N 1
ATOM 2932 C CA . VAL C 1 115 ? -30.722 -7.390 -31.367 1.00 72.28 137 VAL C CA 1
ATOM 2933 C C . VAL C 1 115 ? -30.378 -7.838 -29.949 1.00 78.80 137 VAL C C 1
ATOM 2934 O O . VAL C 1 115 ? -30.851 -8.870 -29.461 1.00 88.90 137 VAL C O 1
ATOM 2938 N N . GLN C 1 116 ? -29.541 -7.041 -29.290 1.00 88.62 138 GLN C N 1
ATOM 2939 C CA . GLN C 1 116 ? -28.966 -7.341 -27.989 1.00 88.62 138 GLN C CA 1
ATOM 2940 C C . GLN C 1 116 ? -29.613 -6.482 -26.911 1.00 88.62 138 GLN C C 1
ATOM 2941 O O . GLN C 1 116 ? -30.174 -5.422 -27.189 1.00 88.62 138 GLN C O 1
ATOM 2947 N N . CYS C 1 117 ? -29.516 -6.942 -25.669 1.00 95.18 139 CYS C N 1
ATOM 2948 C CA . CYS C 1 117 ? -30.033 -6.167 -24.542 1.00 95.18 139 CYS C CA 1
ATOM 2949 C C . CYS C 1 117 ? -28.969 -5.245 -23.962 1.00 95.18 139 CYS C C 1
ATOM 2950 O O . CYS C 1 117 ? -29.274 -4.187 -23.409 1.00 95.18 139 CYS C O 1
ATOM 2953 N N . CYS C 1 122 ? -29.075 -9.262 -20.946 1.00 101.87 144 CYS C N 1
ATOM 2954 C CA . CYS C 1 122 ? -29.527 -10.407 -21.728 1.00 101.87 144 CYS C CA 1
ATOM 2955 C C . CYS C 1 122 ? -28.542 -10.718 -22.847 1.00 101.87 144 CYS C C 1
ATOM 2956 O O . CYS C 1 122 ? -28.018 -9.816 -23.499 1.00 101.87 144 CYS C O 1
ATOM 2959 N N . ARG C 1 123 ? -28.284 -12.013 -23.02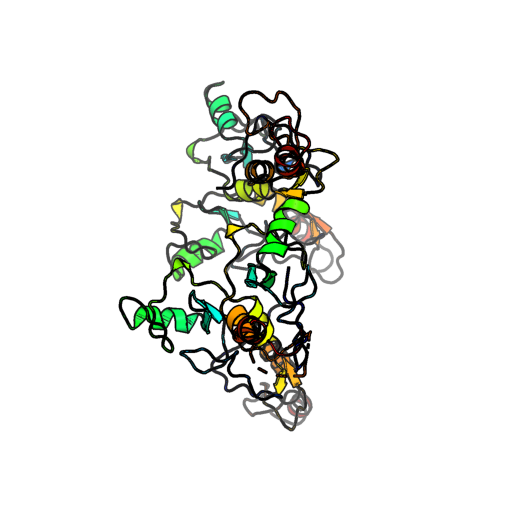0 1.00 126.05 145 ARG C N 1
ATOM 2960 C CA . ARG C 1 123 ? -27.832 -12.542 -24.292 1.00 126.05 145 ARG C CA 1
ATOM 2961 C C . ARG C 1 123 ? -28.852 -13.497 -24.894 1.00 126.05 145 ARG C C 1
ATOM 2962 O O . ARG C 1 123 ? -28.503 -14.315 -25.751 1.00 126.05 145 ARG C O 1
ATOM 2970 N N . GLU C 1 124 ? -30.114 -13.402 -24.463 1.00 105.55 146 GLU C N 1
ATOM 2971 C CA . GLU C 1 124 ? -31.211 -14.122 -25.085 1.00 100.02 146 GLU C CA 1
ATOM 2972 C C . GLU C 1 124 ? -31.724 -13.344 -26.289 1.00 97.87 146 GLU C C 1
ATOM 2973 O O . GLU C 1 124 ? -31.536 -12.127 -26.389 1.00 96.85 146 GLU C O 1
ATOM 2975 N N . PRO C 1 125 ? -32.371 -14.019 -27.228 1.00 85.20 147 PRO C N 1
ATOM 2976 C CA . PRO C 1 125 ? -32.723 -13.365 -28.493 1.00 83.06 147 PRO C CA 1
ATOM 2977 C C . PRO C 1 125 ? -34.053 -12.627 -28.446 1.00 81.61 147 PRO C C 1
ATOM 2978 O O . PRO C 1 125 ? -35.083 -13.198 -28.071 1.00 79.62 147 PRO C O 1
ATOM 2982 N N . VAL C 1 126 ? -34.036 -11.347 -28.819 1.00 75.11 148 VAL C N 1
ATOM 2983 C CA . VAL C 1 126 ? -35.242 -10.534 -28.909 1.00 74.84 148 VAL C CA 1
ATOM 2984 C C . VAL C 1 126 ? -35.186 -9.725 -30.196 1.00 74.32 148 VAL C C 1
ATOM 2985 O O . VAL C 1 126 ? -34.109 -9.360 -30.678 1.00 73.83 148 VAL C O 1
ATOM 2989 N N . LEU C 1 127 ? -36.359 -9.449 -30.757 1.00 67.72 149 LEU C N 1
ATOM 2990 C CA . LEU C 1 127 ? -36.428 -8.596 -31.930 1.00 65.37 149 LEU C CA 1
ATOM 2991 C C . LEU C 1 127 ? -36.409 -7.128 -31.515 1.00 66.35 149 LEU C C 1
ATOM 2992 O O . LEU C 1 127 ? -36.643 -6.780 -30.354 1.00 66.11 149 LEU C O 1
ATOM 2997 N N . ARG C 1 128 ? -36.111 -6.261 -32.484 1.00 61.65 150 ARG C N 1
ATOM 2998 C CA . ARG C 1 128 ? -36.037 -4.834 -32.191 1.00 62.39 150 ARG C CA 1
ATOM 2999 C C . ARG C 1 128 ? -37.370 -4.298 -31.688 1.00 62.22 150 ARG C C 1
ATOM 3000 O O . ARG C 1 128 ? -37.398 -3.418 -30.819 1.00 62.69 150 ARG C O 1
ATOM 3008 N N . LYS C 1 129 ? -38.481 -4.828 -32.204 1.00 64.79 151 LYS C N 1
ATOM 3009 C CA . LYS C 1 129 ? -39.796 -4.338 -31.804 1.00 62.61 151 LYS C CA 1
ATOM 3010 C C . LYS C 1 129 ? -40.081 -4.649 -30.340 1.00 62.52 151 LYS C C 1
ATOM 3011 O O . LYS C 1 129 ? -40.482 -3.764 -29.576 1.00 62.38 151 LYS C O 1
ATOM 3017 N N . ASP C 1 130 ? -39.861 -5.897 -29.921 1.00 69.05 152 ASP C N 1
ATOM 3018 C CA . ASP C 1 130 ? -40.219 -6.347 -28.581 1.00 70.09 152 ASP C CA 1
ATOM 3019 C C . ASP C 1 130 ? -39.036 -6.323 -27.615 1.00 69.63 152 ASP C C 1
ATOM 3020 O O . ASP C 1 130 ? -38.980 -7.136 -26.686 1.00 68.07 152 ASP C O 1
ATOM 3025 N N . LEU C 1 131 ? -38.096 -5.393 -27.802 1.00 76.81 153 LEU C N 1
ATOM 3026 C CA . LEU C 1 131 ? -36.904 -5.347 -26.954 1.00 77.87 153 LEU C CA 1
ATOM 3027 C C . LEU C 1 131 ? -37.175 -4.677 -25.613 1.00 79.55 153 LEU C C 1
ATOM 3028 O O . LEU C 1 131 ? -36.559 -5.035 -24.604 1.00 78.54 153 LEU C O 1
ATOM 3033 N N . LYS C 1 132 ? -38.033 -3.663 -25.591 1.00 77.24 154 LYS C N 1
ATOM 3034 C CA . LYS C 1 132 ? -38.212 -2.893 -24.371 1.00 77.57 154 LYS C CA 1
ATOM 3035 C C . LYS C 1 132 ? -39.355 -3.421 -23.522 1.00 76.30 154 LYS C C 1
ATOM 3036 O O . LYS C 1 132 ? -39.286 -3.354 -22.292 1.00 75.04 154 LYS C O 1
ATOM 3042 N N . GLU C 1 133 ? -40.413 -3.933 -24.145 1.00 79.23 155 GLU C N 1
ATOM 3043 C CA . GLU C 1 133 ? -41.270 -4.880 -23.445 1.00 79.61 155 GLU C CA 1
ATOM 3044 C C . GLU C 1 133 ? -40.455 -6.065 -22.945 1.00 80.68 155 GLU C C 1
ATOM 3045 O O . GLU C 1 133 ? -40.782 -6.653 -21.907 1.00 79.59 155 GLU C O 1
ATOM 3051 N N . HIS C 1 134 ? -39.403 -6.452 -23.677 1.00 76.88 156 HIS C N 1
ATOM 3052 C CA . HIS C 1 134 ? -38.408 -7.290 -23.028 1.00 80.09 156 HIS C CA 1
ATOM 3053 C C . HIS C 1 134 ? -37.881 -6.513 -21.826 1.00 77.91 156 HIS C C 1
ATOM 3054 O O . HIS C 1 134 ? -38.431 -6.675 -20.731 1.00 76.18 156 HIS C O 1
ATOM 3061 N N . LEU C 1 135 ? -37.005 -5.524 -22.037 1.00 82.25 157 LEU C N 1
ATOM 3062 C CA . LEU C 1 135 ? -36.175 -5.012 -20.938 1.00 81.07 157 LEU C CA 1
ATOM 3063 C C . LEU C 1 135 ? -36.959 -4.623 -19.678 1.00 80.13 157 LEU C C 1
ATOM 3064 O O . LEU C 1 135 ? -36.354 -4.453 -18.616 1.00 81.30 157 LEU C O 1
ATOM 3069 N N . SER C 1 136 ? -38.287 -4.496 -19.749 1.00 83.46 158 SER C N 1
ATOM 3070 C CA . SER C 1 136 ? -39.110 -4.226 -18.567 1.00 82.22 158 SER C CA 1
ATOM 3071 C C . SER C 1 136 ? -39.831 -5.451 -18.009 1.00 82.03 158 SER C C 1
ATOM 3072 O O . SER C 1 136 ? -40.224 -5.433 -16.840 1.00 81.75 158 SER C O 1
ATOM 3075 N N . ALA C 1 137 ? -40.051 -6.487 -18.822 1.00 78.74 159 ALA C N 1
ATOM 3076 C CA . ALA C 1 137 ? -40.695 -7.734 -18.396 1.00 79.58 159 ALA C CA 1
ATOM 3077 C C . ALA C 1 137 ? -39.838 -8.932 -18.824 1.00 81.35 159 ALA C C 1
ATOM 3078 O O . ALA C 1 137 ? -40.315 -9.888 -19.434 1.00 79.91 159 ALA C O 1
ATOM 3080 N N . SER C 1 138 ? -38.550 -8.863 -18.513 1.00 81.83 160 SER C N 1
ATOM 3081 C CA . SER C 1 138 ? -37.569 -9.708 -19.167 1.00 85.55 160 SER C CA 1
ATOM 3082 C C . SER C 1 138 ? -36.384 -9.954 -18.261 1.00 86.88 160 SER C C 1
ATOM 3083 O O . SER C 1 138 ? -36.497 -9.981 -17.031 1.00 92.77 160 SER C O 1
ATOM 3086 N N . CYS C 1 139 ? -35.250 -10.158 -18.929 1.00 91.92 161 CYS C N 1
ATOM 3087 C CA . CYS C 1 139 ? -33.918 -10.323 -18.385 1.00 91.92 161 CYS C CA 1
ATOM 3088 C C . CYS C 1 139 ? -33.666 -9.405 -17.203 1.00 91.92 161 CYS C C 1
ATOM 3089 O O . CYS C 1 139 ? -33.809 -8.181 -17.303 1.00 91.92 161 CYS C O 1
ATOM 3092 N N . GLN C 1 140 ? -33.321 -10.016 -16.076 1.00 88.24 162 GLN C N 1
ATOM 3093 C CA . GLN C 1 140 ? -32.735 -9.342 -14.930 1.00 88.24 162 GLN C CA 1
ATOM 3094 C C . GLN C 1 140 ? -33.303 -7.952 -14.645 1.00 88.24 162 GLN C C 1
ATOM 3095 O O . GLN C 1 140 ? -33.320 -7.507 -13.500 1.00 88.24 162 GLN C O 1
ATOM 3101 N N . GLN D 2 3 ? -27.804 9.495 -84.449 1.00 68.31 54 GLN D N 1
ATOM 3102 C CA . GLN D 2 3 ? -28.152 8.412 -85.360 1.00 69.48 54 GLN D CA 1
ATOM 3103 C C . GLN D 2 3 ? -28.294 7.072 -84.639 1.00 69.32 54 GLN D C 1
ATOM 3104 O O . GLN D 2 3 ? -27.530 6.142 -84.893 1.00 68.67 54 GLN D O 1
ATOM 3110 N N . GLY D 2 4 ? -29.272 6.980 -83.741 1.00 70.69 55 GLY D N 1
ATOM 3111 C CA . GLY D 2 4 ? -29.613 5.728 -83.096 1.00 72.04 55 GLY D CA 1
ATOM 3112 C C . GLY D 2 4 ? -30.406 4.831 -84.025 1.00 72.95 55 GLY D C 1
ATOM 3113 O O . GLY D 2 4 ? -30.369 4.970 -85.250 1.00 75.72 55 GLY D O 1
ATOM 3114 N N . TYR D 2 5 ? -31.144 3.898 -83.428 1.00 74.19 56 TYR D N 1
ATOM 3115 C CA . TYR D 2 5 ? -31.944 2.934 -84.177 1.00 72.11 56 TYR D CA 1
ATOM 3116 C C . TYR D 2 5 ? -33.409 3.361 -84.184 1.00 73.19 56 TYR D C 1
ATOM 3117 O O . TYR D 2 5 ? -34.056 3.405 -83.131 1.00 71.28 56 TYR D O 1
ATOM 3126 N N . ASP D 2 6 ? -33.925 3.673 -85.375 1.00 84.09 57 ASP D N 1
ATOM 3127 C CA . ASP D 2 6 ? -35.334 4.018 -85.581 1.00 82.48 57 ASP D CA 1
ATOM 3128 C C . ASP D 2 6 ? -36.022 2.818 -86.236 1.00 81.93 57 ASP D C 1
ATOM 3129 O O . ASP D 2 6 ? -36.224 2.771 -87.450 1.00 82.00 57 ASP D O 1
ATOM 3134 N N . VAL D 2 7 ? -36.359 1.812 -85.418 1.00 87.58 58 VAL D N 1
ATOM 3135 C CA . VAL D 2 7 ? -36.657 0.492 -85.983 1.00 88.07 58 VAL D CA 1
ATOM 3136 C C . VAL D 2 7 ? -37.845 -0.294 -85.396 1.00 89.39 58 VAL D C 1
ATOM 3137 O O . VAL D 2 7 ? -38.090 -1.430 -85.816 1.00 93.40 58 VAL D O 1
ATOM 3141 N N . GLU D 2 8 ? -38.609 0.266 -84.453 1.00 95.55 59 GLU D N 1
ATOM 3142 C CA . GLU D 2 8 ? -39.847 -0.380 -83.981 1.00 94.51 59 GLU D CA 1
ATOM 3143 C C . GLU D 2 8 ? -39.588 -1.726 -83.287 1.00 93.39 59 GLU D C 1
ATOM 3144 O O . GLU D 2 8 ? -39.820 -2.797 -83.851 1.00 91.47 59 GLU D O 1
ATOM 3150 N N . PHE D 2 9 ? -39.059 -1.656 -82.067 1.00 83.70 60 PHE D N 1
ATOM 3151 C CA . PHE D 2 9 ? -38.828 -2.868 -81.277 1.00 83.82 60 PHE D CA 1
ATOM 3152 C C . PHE D 2 9 ? -40.139 -3.555 -80.888 1.00 82.86 60 PHE D C 1
ATOM 3153 O O . PHE D 2 9 ? -41.020 -2.938 -80.278 1.00 82.72 60 PHE D O 1
ATOM 3161 N N . ASP D 2 10 ? -40.247 -4.852 -81.223 1.00 87.82 61 ASP D N 1
ATOM 3162 C CA . ASP D 2 10 ? -41.486 -5.604 -81.014 1.00 87.31 61 ASP D CA 1
ATOM 3163 C C . ASP D 2 10 ? -41.896 -5.655 -79.546 1.00 87.19 61 ASP D C 1
ATOM 3164 O O . ASP D 2 10 ? -43.070 -5.366 -79.252 1.00 86.51 61 ASP D O 1
ATOM 3169 N N . PRO D 2 11 ? -41.037 -6.017 -78.592 1.00 82.95 62 PRO D N 1
ATOM 3170 C CA . PRO D 2 11 ? -41.254 -5.553 -77.223 1.00 82.21 62 PRO D CA 1
ATOM 3171 C C . PRO D 2 11 ? -40.604 -4.195 -77.041 1.00 80.54 62 PRO D C 1
ATOM 3172 O O . PRO D 2 11 ? -39.500 -3.959 -77.555 1.00 80.51 62 PRO D O 1
ATOM 3176 N N . PRO D 2 12 ? -41.268 -3.267 -76.355 1.00 76.66 63 PRO D N 1
ATOM 3177 C CA . PRO D 2 12 ? -40.764 -1.889 -76.304 1.00 77.47 63 PRO D CA 1
ATOM 3178 C C . PRO D 2 12 ? -39.364 -1.825 -75.714 1.00 78.69 63 PRO D C 1
ATOM 3179 O O . PRO D 2 12 ? -38.971 -2.658 -74.894 1.00 78.11 63 PRO D O 1
ATOM 3183 N N . LEU D 2 13 ? -38.607 -0.825 -76.155 1.00 70.97 64 LEU D N 1
ATOM 3184 C CA . LEU D 2 13 ? -37.226 -0.685 -75.716 1.00 70.80 64 LEU D CA 1
ATOM 3185 C C . LEU D 2 13 ? -37.174 -0.284 -74.248 1.00 71.06 64 LEU D C 1
ATOM 3186 O O . LEU D 2 13 ? -37.813 0.689 -73.836 1.00 68.81 64 LEU D O 1
ATOM 3191 N N . GLU D 2 14 ? -36.422 -1.046 -73.457 1.00 64.97 65 GLU D N 1
ATOM 3192 C CA . GLU D 2 14 ? -36.149 -0.639 -72.087 1.00 67.51 65 GLU D CA 1
ATOM 3193 C C . GLU D 2 14 ? -35.334 0.648 -72.092 1.00 65.32 65 GLU D C 1
ATOM 3194 O O . GLU D 2 14 ? -34.389 0.799 -72.872 1.00 64.24 65 GLU D O 1
ATOM 3200 N N . SER D 2 15 ? -35.711 1.584 -71.218 1.00 65.66 66 SER D N 1
ATOM 3201 C CA . SER D 2 15 ? -35.079 2.898 -71.210 1.00 64.83 66 SER D CA 1
ATOM 3202 C C . SER D 2 15 ? -33.594 2.826 -70.888 1.00 62.26 66 SER D C 1
ATOM 3203 O O . SER D 2 15 ? -32.852 3.747 -71.243 1.00 61.81 66 SER D O 1
ATOM 3206 N N . LYS D 2 16 ? -33.147 1.758 -70.224 1.00 59.95 67 LYS D N 1
ATOM 3207 C CA . LYS D 2 16 ? -31.721 1.588 -69.960 1.00 59.67 67 LYS D CA 1
ATOM 3208 C C . LYS D 2 16 ? -30.921 1.526 -71.252 1.00 59.97 67 LYS D C 1
ATOM 3209 O O . LYS D 2 16 ? -29.743 1.898 -71.275 1.00 60.24 67 LYS D O 1
ATOM 3215 N N . TYR D 2 17 ? -31.545 1.072 -72.336 1.00 61.27 68 TYR D N 1
ATOM 3216 C CA . TYR D 2 17 ? -30.908 0.971 -73.641 1.00 61.11 68 TYR D CA 1
ATOM 3217 C C . TYR D 2 17 ? -31.350 2.083 -74.585 1.00 59.46 68 TYR D C 1
ATOM 3218 O O . TYR D 2 17 ? -31.353 1.902 -75.807 1.00 59.88 68 TYR D O 1
ATOM 3227 N N . GLU D 2 18 ? -31.728 3.231 -74.035 1.00 61.12 69 GLU D N 1
ATOM 3228 C CA . GLU D 2 18 ? -32.144 4.390 -74.807 1.00 64.63 69 GLU D CA 1
ATOM 3229 C C . GLU D 2 18 ? -31.090 5.484 -74.690 1.00 64.09 69 GLU D C 1
ATOM 3230 O O . GLU D 2 18 ? -30.592 5.760 -73.593 1.00 68.99 69 GLU D O 1
ATOM 3236 N N . CYS D 2 19 ? -30.752 6.103 -75.819 1.00 58.08 70 CYS D N 1
ATOM 3237 C CA . CYS D 2 19 ? -29.722 7.137 -75.835 1.00 60.39 70 CYS D CA 1
ATOM 3238 C C . CYS D 2 19 ? -30.313 8.474 -75.406 1.00 62.51 70 CYS D C 1
ATOM 3239 O O . CYS D 2 19 ? -31.227 8.972 -76.068 1.00 61.62 70 CYS D O 1
ATOM 3242 N N . PRO D 2 20 ? -29.815 9.093 -74.336 1.00 60.08 71 PRO D N 1
ATOM 3243 C CA . PRO D 2 20 ? -30.452 10.322 -73.837 1.00 59.44 71 PRO D CA 1
ATOM 3244 C C . PRO D 2 20 ? -30.399 11.483 -74.815 1.00 59.48 71 PRO D C 1
ATOM 3245 O O . PRO D 2 20 ? -31.210 12.408 -74.690 1.00 62.03 71 PRO D O 1
ATOM 3249 N N . ILE D 2 21 ? -29.484 11.471 -75.782 1.00 62.82 72 ILE D N 1
ATOM 3250 C CA . ILE D 2 21 ? -29.333 12.604 -76.689 1.00 62.05 72 ILE D CA 1
ATOM 3251 C C . ILE D 2 21 ? -30.312 12.479 -77.847 1.00 60.69 72 ILE D C 1
ATOM 3252 O O . ILE D 2 21 ? -31.111 13.388 -78.094 1.00 58.58 72 ILE D O 1
ATOM 3257 N N . CYS D 2 22 ? -30.255 11.359 -78.571 1.00 65.90 73 CYS D N 1
ATOM 3258 C CA . CYS D 2 22 ? -31.126 11.142 -79.720 1.00 66.80 73 CYS D CA 1
ATOM 3259 C C . CYS D 2 22 ? -32.460 10.499 -79.355 1.00 69.32 73 CYS D C 1
ATOM 3260 O O . CYS D 2 22 ? -33.376 10.505 -80.185 1.00 69.42 73 CYS D O 1
ATOM 3263 N N . LEU D 2 23 ? -32.591 9.958 -78.141 1.00 66.68 74 LEU D N 1
ATOM 3264 C CA . LEU D 2 23 ? -33.834 9.351 -77.652 1.00 66.11 74 LEU D CA 1
ATOM 3265 C C . LEU D 2 23 ? -34.236 8.123 -78.465 1.00 67.41 74 LEU D C 1
ATOM 3266 O O . LEU D 2 23 ? -35.417 7.783 -78.556 1.00 66.94 74 LEU D O 1
ATOM 3271 N N . MET D 2 24 ? -33.256 7.441 -79.052 1.00 67.08 75 MET D N 1
ATOM 3272 C CA . MET D 2 24 ? -33.473 6.189 -79.758 1.00 69.33 75 MET D CA 1
ATOM 3273 C C . MET D 2 24 ? -32.474 5.163 -79.242 1.00 68.88 75 MET D C 1
ATOM 3274 O O . MET D 2 24 ? -31.565 5.488 -78.473 1.00 71.80 75 MET D O 1
ATOM 3279 N N . ALA D 2 25 ? -32.657 3.913 -79.663 1.00 68.32 76 ALA D N 1
ATOM 3280 C CA . ALA D 2 25 ? -31.761 2.846 -79.238 1.00 67.17 76 ALA D CA 1
ATOM 3281 C C . ALA D 2 25 ? -30.314 3.198 -79.558 1.00 67.10 76 ALA D C 1
ATOM 3282 O O . ALA D 2 25 ? -30.008 3.769 -80.609 1.00 71.21 76 ALA D O 1
ATOM 3284 N N . LEU D 2 26 ? -29.425 2.871 -78.627 1.00 63.92 77 LEU D N 1
ATOM 3285 C CA . LEU D 2 26 ? -28.017 3.208 -78.788 1.00 63.77 77 LEU D CA 1
ATOM 3286 C C . LEU D 2 26 ? -27.421 2.498 -79.997 1.00 63.04 77 LEU D C 1
ATOM 3287 O O . LEU D 2 26 ? -27.626 1.298 -80.198 1.00 61.17 77 LEU D O 1
ATOM 3292 N N . ARG D 2 27 ? -26.679 3.252 -80.808 1.00 67.97 78 ARG D N 1
ATOM 3293 C CA . ARG D 2 27 ? -25.935 2.704 -81.936 1.00 69.34 78 ARG D CA 1
ATOM 3294 C C . ARG D 2 27 ? -24.449 2.854 -81.658 1.00 68.53 78 ARG D C 1
ATOM 3295 O O . ARG D 2 27 ? -23.982 3.961 -81.370 1.00 67.64 78 ARG D O 1
ATOM 3303 N N . GLU D 2 28 ? -23.715 1.746 -81.755 1.00 67.81 79 GLU D N 1
ATOM 3304 C CA . GLU D 2 28 ? -22.316 1.680 -81.342 1.00 67.20 79 GLU D CA 1
ATOM 3305 C C . GLU D 2 28 ? -22.168 2.217 -79.918 1.00 65.11 79 GLU D C 1
ATOM 3306 O O . GLU D 2 28 ? -21.438 3.172 -79.648 1.00 63.62 79 GLU D O 1
ATOM 3312 N N . ALA D 2 29 ? -22.893 1.573 -79.007 1.00 62.92 80 ALA D N 1
ATOM 3313 C CA . ALA D 2 29 ? -23.059 2.086 -77.654 1.00 59.27 80 ALA D CA 1
ATOM 3314 C C . ALA D 2 29 ? -21.718 2.238 -76.946 1.00 58.30 80 ALA D C 1
ATOM 3315 O O . ALA D 2 29 ? -20.784 1.457 -77.151 1.00 55.11 80 ALA D O 1
ATOM 3317 N N . VAL D 2 30 ? -21.632 3.269 -76.105 1.00 56.19 81 VAL D N 1
ATOM 3318 C CA . VAL D 2 30 ? -20.450 3.544 -75.301 1.00 53.88 81 VAL D CA 1
ATOM 3319 C C . VAL D 2 30 ? -20.902 4.012 -73.925 1.00 54.24 81 VAL D C 1
ATOM 3320 O O . VAL D 2 30 ? -21.924 4.689 -73.784 1.00 52.77 81 VAL D O 1
ATOM 3324 N N . GLN D 2 31 ? -20.134 3.645 -72.903 1.00 52.43 82 GLN D N 1
ATOM 3325 C CA . GLN D 2 31 ? -20.423 4.036 -71.531 1.00 52.49 82 GLN D CA 1
ATOM 3326 C C . GLN D 2 31 ? -19.342 4.979 -71.017 1.00 53.12 82 GLN D C 1
ATOM 3327 O O . GLN D 2 31 ? -18.187 4.934 -71.451 1.00 52.45 82 GLN D O 1
ATOM 3333 N N . THR D 2 32 ? -19.736 5.827 -70.093 1.00 53.25 83 THR D N 1
ATOM 3334 C CA . THR D 2 32 ? -18.958 6.875 -69.467 1.00 51.47 83 THR D CA 1
ATOM 3335 C C . THR D 2 32 ? -18.558 6.476 -68.055 1.00 52.49 83 THR D C 1
ATOM 3336 O O . THR D 2 32 ? -19.117 5.537 -67.480 1.00 58.46 83 THR D O 1
ATOM 3340 N N . PRO D 2 33 ? -17.586 7.170 -67.458 1.00 50.88 84 PRO D N 1
ATOM 3341 C CA . PRO D 2 33 ? -17.355 6.994 -66.018 1.00 49.01 84 PRO D CA 1
ATOM 3342 C C . PRO D 2 33 ? -18.557 7.343 -65.162 1.00 48.43 84 PRO D C 1
ATOM 3343 O O . PRO D 2 33 ? -18.665 6.842 -64.036 1.00 52.53 84 PRO D O 1
ATOM 3347 N N . CYS D 2 34 ? -19.465 8.190 -65.633 1.00 51.62 85 CYS D N 1
ATOM 3348 C CA . CYS D 2 34 ? -20.616 8.518 -64.807 1.00 51.76 85 CYS D CA 1
ATOM 3349 C C . CYS D 2 34 ? -21.691 7.439 -64.836 1.00 53.15 85 CYS D C 1
ATOM 3350 O O . CYS D 2 34 ? -22.729 7.602 -64.184 1.00 53.51 85 CYS D O 1
ATOM 3353 N N . GLY D 2 35 ? -21.460 6.345 -65.551 1.00 48.95 86 GLY D N 1
ATOM 3354 C CA . GLY D 2 35 ? -22.431 5.279 -65.634 1.00 50.64 86 GLY D CA 1
ATOM 3355 C C . GLY D 2 35 ? -23.622 5.663 -66.485 1.00 52.74 86 GLY D C 1
ATOM 3356 O O . GLY D 2 35 ? -24.775 5.600 -66.042 1.00 56.17 86 GLY D O 1
ATOM 3357 N N . HIS D 2 36 ? -23.350 6.084 -67.716 1.00 53.09 87 HIS D N 1
ATOM 3358 C CA . HIS D 2 36 ? -24.403 6.526 -68.615 1.00 50.05 87 HIS D CA 1
ATOM 3359 C C . HIS D 2 36 ? -24.020 6.158 -70.037 1.00 51.48 87 HIS D C 1
ATOM 3360 O O . HIS D 2 36 ? -22.882 6.391 -70.454 1.00 49.74 87 HIS D O 1
ATOM 3367 N N . ARG D 2 37 ? -24.967 5.582 -70.771 1.00 50.04 88 ARG D N 1
ATOM 3368 C CA . ARG D 2 37 ? -24.724 5.085 -72.116 1.00 50.42 88 ARG D CA 1
ATOM 3369 C C . ARG D 2 37 ? -25.208 6.097 -73.146 1.00 50.39 88 ARG D C 1
ATOM 3370 O O . ARG D 2 37 ? -26.246 6.739 -72.963 1.00 52.18 88 ARG D O 1
ATOM 3378 N N . PHE D 2 38 ? -24.439 6.237 -74.224 1.00 53.47 89 PHE D N 1
ATOM 3379 C CA . PHE D 2 38 ? -24.807 7.034 -75.384 1.00 55.75 89 PHE D CA 1
ATOM 3380 C C . PHE D 2 38 ? -24.393 6.276 -76.638 1.00 55.33 89 PHE D C 1
ATOM 3381 O O . PHE D 2 38 ? -23.564 5.364 -76.590 1.00 56.21 89 PHE D O 1
ATOM 3389 N N . CYS D 2 39 ? -24.999 6.644 -77.765 1.00 59.71 90 CYS D N 1
ATOM 3390 C CA . CYS D 2 39 ? -24.397 6.309 -79.048 1.00 61.66 90 CYS D CA 1
ATOM 3391 C C . CYS D 2 39 ? -23.012 6.938 -79.126 1.00 61.80 90 CYS D C 1
ATOM 3392 O O . CYS D 2 39 ? -22.754 7.990 -78.536 1.00 62.88 90 CYS D O 1
ATOM 3395 N N . LYS D 2 40 ? -22.110 6.288 -79.861 1.00 62.49 91 LYS D N 1
ATOM 3396 C CA . LYS D 2 40 ? -20.801 6.892 -80.077 1.00 63.54 91 LYS D CA 1
ATOM 3397 C C . LYS D 2 40 ? -20.948 8.241 -80.770 1.00 63.94 91 LYS D C 1
ATOM 3398 O O . LYS D 2 40 ? -20.363 9.240 -80.340 1.00 65.54 91 LYS D O 1
ATOM 3404 N N . ALA D 2 41 ? -21.778 8.296 -81.814 1.00 64.04 92 ALA D N 1
ATOM 3405 C CA . ALA D 2 41 ? -21.908 9.513 -82.609 1.00 65.00 92 ALA D CA 1
ATOM 3406 C C . ALA D 2 41 ? -22.483 10.660 -81.786 1.00 65.90 92 ALA D C 1
ATOM 3407 O O . ALA D 2 41 ? -21.978 11.788 -81.835 1.00 66.56 92 ALA D O 1
ATOM 3409 N N . CYS D 2 42 ? -23.533 10.387 -81.011 1.00 63.00 93 CYS D N 1
ATOM 3410 C CA . CYS D 2 42 ? -24.268 11.465 -80.358 1.00 62.43 93 CYS D CA 1
ATOM 3411 C C . CYS D 2 42 ? -23.455 12.116 -79.245 1.00 63.84 93 CYS D C 1
ATOM 3412 O O . CYS D 2 42 ? -23.558 13.328 -79.025 1.00 65.68 93 CYS D O 1
ATOM 3415 N N . ILE D 2 43 ? -22.642 11.340 -78.530 1.00 58.16 94 ILE D N 1
ATOM 3416 C CA . ILE D 2 43 ? -21.901 11.929 -77.417 1.00 59.83 94 ILE D CA 1
ATOM 3417 C C . ILE D 2 43 ? -20.639 12.637 -77.904 1.00 61.23 94 ILE D C 1
ATOM 3418 O O . ILE D 2 43 ? -20.254 13.673 -77.347 1.00 61.61 94 ILE D O 1
ATOM 3423 N N . ILE D 2 44 ? -19.983 12.118 -78.947 1.00 62.84 95 ILE D N 1
ATOM 3424 C CA . ILE D 2 44 ? -18.774 12.767 -79.450 1.00 64.15 95 ILE D CA 1
ATOM 3425 C C . ILE D 2 44 ? -19.105 14.150 -79.994 1.00 65.92 95 ILE D C 1
ATOM 3426 O O . ILE D 2 44 ? -18.342 15.108 -79.809 1.00 69.87 95 ILE D O 1
ATOM 3431 N N . LYS D 2 45 ? -20.251 14.280 -80.667 1.00 67.40 96 LYS D N 1
ATOM 3432 C CA . LYS D 2 45 ? -20.668 15.589 -81.152 1.00 66.02 96 LYS D CA 1
ATOM 3433 C C . LYS D 2 45 ? -21.112 16.487 -80.006 1.00 64.07 96 LYS D C 1
ATOM 3434 O O . LYS D 2 45 ? -20.989 17.711 -80.099 1.00 68.56 96 LYS D O 1
ATOM 3440 N N . SER D 2 46 ? -21.612 15.903 -78.914 1.00 62.91 97 SER D N 1
ATOM 3441 C CA . SER D 2 46 ? -21.961 16.713 -77.753 1.00 62.44 97 SER D CA 1
ATOM 3442 C C . SER D 2 46 ? -20.712 17.243 -77.063 1.00 62.06 97 SER D C 1
ATOM 3443 O O . SER D 2 46 ? -20.711 18.363 -76.543 1.00 60.88 97 SER D O 1
ATOM 3446 N N . ILE D 2 47 ? -19.643 16.448 -77.037 1.00 62.90 98 ILE D N 1
ATOM 3447 C CA . ILE D 2 47 ? -18.364 16.958 -76.555 1.00 63.34 98 ILE D CA 1
ATOM 3448 C C . ILE D 2 47 ? -17.889 18.096 -77.446 1.00 65.42 98 ILE D C 1
ATOM 3449 O O . ILE D 2 47 ? -17.386 19.121 -76.968 1.00 65.20 98 ILE D O 1
ATOM 3454 N N . ARG D 2 48 ? -18.058 17.938 -78.757 1.00 69.14 99 ARG D N 1
ATOM 3455 C CA . ARG D 2 48 ? -17.644 18.970 -79.696 1.00 69.78 99 ARG D CA 1
ATOM 3456 C C . ARG D 2 48 ? -18.518 20.215 -79.574 1.00 67.99 99 ARG D C 1
ATOM 3457 O O . ARG D 2 48 ? -18.009 21.341 -79.522 1.00 65.21 99 ARG D O 1
ATOM 3465 N N . ASP D 2 49 ? -19.839 20.031 -79.516 1.00 70.21 100 ASP D N 1
ATOM 3466 C CA . ASP D 2 49 ? -20.755 21.169 -79.507 1.00 69.78 100 ASP D CA 1
ATOM 3467 C C . ASP D 2 49 ? -20.900 21.766 -78.111 1.00 68.29 100 ASP D C 1
ATOM 3468 O O . ASP D 2 49 ? -20.757 22.981 -77.932 1.00 67.22 100 ASP D O 1
ATOM 3473 N N . ALA D 2 50 ? -21.189 20.931 -77.111 1.00 67.49 101 ALA D N 1
ATOM 3474 C CA . ALA D 2 50 ? -21.480 21.425 -75.770 1.00 66.42 101 ALA D CA 1
ATOM 3475 C C . ALA D 2 50 ? -20.230 21.603 -74.915 1.00 65.48 101 ALA D C 1
ATOM 3476 O O . ALA D 2 50 ? -20.114 22.605 -74.202 1.00 64.59 101 ALA D O 1
ATOM 3478 N N . GLY D 2 51 ? -19.298 20.649 -74.950 1.00 64.80 102 GLY D N 1
ATOM 3479 C CA . GLY D 2 51 ? -18.070 20.739 -74.189 1.00 65.28 102 GLY D CA 1
ATOM 3480 C C . GLY D 2 51 ? -17.748 19.435 -73.490 1.00 64.69 102 GLY D C 1
ATOM 3481 O O . GLY D 2 51 ? -18.381 18.400 -73.719 1.00 62.35 102 GLY D O 1
ATOM 3482 N N . HIS D 2 52 ? -16.748 19.487 -72.606 1.00 57.98 103 HIS D N 1
ATOM 3483 C CA . HIS D 2 52 ? -16.222 18.292 -71.944 1.00 58.11 103 HIS D CA 1
ATOM 3484 C C . HIS D 2 52 ? -17.052 18.004 -70.697 1.00 59.87 103 HIS D C 1
ATOM 3485 O O . HIS D 2 52 ? -16.672 18.306 -69.564 1.00 59.40 103 HIS D O 1
ATOM 3492 N N . LYS D 2 53 ? -18.205 17.381 -70.924 1.00 55.80 104 LYS D N 1
ATOM 3493 C CA . LYS D 2 53 ? -19.217 17.208 -69.892 1.00 58.34 104 LYS D CA 1
ATOM 3494 C C . LYS D 2 53 ? -20.222 16.166 -70.363 1.00 58.49 104 LYS D C 1
ATOM 3495 O O . LYS D 2 53 ? -20.478 16.031 -71.564 1.00 61.08 104 LYS D O 1
ATOM 3501 N N . CYS D 2 54 ? -20.775 15.417 -69.410 1.00 54.50 105 CYS D N 1
ATOM 3502 C CA . CYS D 2 54 ? -21.824 14.447 -69.715 1.00 53.94 105 CYS D CA 1
ATOM 3503 C C . CYS D 2 54 ? -23.191 15.088 -69.528 1.00 51.77 105 CYS D C 1
ATOM 3504 O O . CYS D 2 54 ? -23.493 15.554 -68.421 1.00 55.88 105 CYS D O 1
ATOM 3507 N N . PRO D 2 55 ? -24.059 15.086 -70.543 1.00 53.89 106 PRO D N 1
ATOM 3508 C CA . PRO D 2 55 ? -25.301 15.877 -70.452 1.00 53.02 106 PRO D CA 1
ATOM 3509 C C . PRO D 2 55 ? -26.243 15.419 -69.358 1.00 53.30 106 PRO D C 1
ATOM 3510 O O . PRO D 2 55 ? -27.127 16.188 -68.966 1.00 54.61 106 PRO D O 1
ATOM 3514 N N . VAL D 2 56 ? -26.077 14.202 -68.845 1.00 53.34 107 VAL D N 1
ATOM 3515 C CA . VAL D 2 56 ? -27.031 13.662 -67.884 1.00 54.39 107 VAL D CA 1
ATOM 3516 C C . VAL D 2 56 ? -26.825 14.274 -66.501 1.00 54.49 107 VAL D C 1
ATOM 3517 O O . VAL D 2 56 ? -27.795 14.594 -65.804 1.00 54.90 107 VAL D O 1
ATOM 3521 N N . ASP D 2 57 ? -25.570 14.455 -66.082 1.00 57.52 108 ASP D N 1
ATOM 3522 C CA . ASP D 2 57 ? -25.270 14.837 -64.709 1.00 55.95 108 ASP D CA 1
ATOM 3523 C C . ASP D 2 57 ? -24.238 15.949 -64.579 1.00 55.61 108 ASP D C 1
ATOM 3524 O O . ASP D 2 57 ? -23.868 16.290 -63.449 1.00 59.21 108 ASP D O 1
ATOM 3529 N N . ASN D 2 58 ? -23.755 16.507 -65.689 1.00 55.73 109 ASN D N 1
ATOM 3530 C CA . ASN D 2 58 ? -22.769 17.584 -65.708 1.00 57.04 109 ASN D CA 1
ATOM 3531 C C . ASN D 2 58 ? -21.398 17.149 -65.202 1.00 56.76 109 ASN D C 1
ATOM 3532 O O . ASN D 2 58 ? -20.564 17.997 -64.862 1.00 53.41 109 ASN D O 1
ATOM 3537 N N . GLU D 2 59 ? -21.137 15.846 -65.147 1.00 56.81 110 GLU D N 1
ATOM 3538 C CA . GLU D 2 59 ? -19.815 15.377 -64.763 1.00 56.33 110 GLU D CA 1
ATOM 3539 C C . GLU D 2 59 ? -18.830 15.588 -65.906 1.00 56.00 110 GLU D C 1
ATOM 3540 O O . GLU D 2 59 ? -19.193 15.559 -67.085 1.00 54.02 110 GLU D O 1
ATOM 3546 N N . ILE D 2 60 ? -17.567 15.813 -65.539 1.00 53.95 111 ILE D N 1
ATOM 3547 C CA . ILE D 2 60 ? -16.525 16.031 -66.533 1.00 55.38 111 ILE D CA 1
ATOM 3548 C C . ILE D 2 60 ? -16.316 14.754 -67.340 1.00 53.79 111 ILE D C 1
ATOM 3549 O O . ILE D 2 60 ? -16.322 13.642 -66.795 1.00 51.93 111 ILE D O 1
ATOM 3554 N N . LEU D 2 61 ? -16.139 14.905 -68.653 1.00 55.86 112 LEU D N 1
ATOM 3555 C CA . LEU D 2 61 ? -16.019 13.744 -69.523 1.00 54.82 112 LEU D CA 1
ATOM 3556 C C . LEU D 2 61 ? -15.143 14.085 -70.717 1.00 55.05 112 LEU D C 1
ATOM 3557 O O . LEU D 2 61 ? -15.315 15.141 -71.331 1.00 52.97 112 LEU D O 1
ATOM 3562 N N . LEU D 2 62 ? -14.212 13.187 -71.034 1.00 55.81 113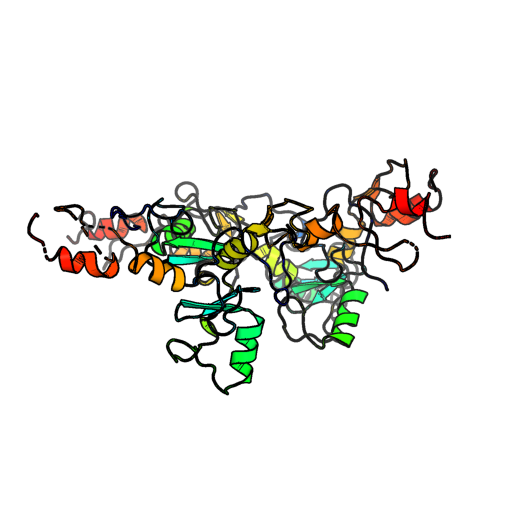 LEU D N 1
ATOM 3563 C CA . LEU D 2 62 ? -13.321 13.312 -72.176 1.00 56.41 113 LEU D CA 1
ATOM 3564 C C . LEU D 2 62 ? -13.585 12.166 -73.143 1.00 57.69 113 LEU D C 1
ATOM 3565 O O . LEU D 2 62 ? -14.195 11.156 -72.788 1.00 58.34 113 LEU D O 1
ATOM 3570 N N . GLU D 2 63 ? -13.098 12.320 -74.374 1.00 61.59 114 GLU D N 1
ATOM 3571 C CA . GLU D 2 63 ? -13.443 11.361 -75.420 1.00 63.98 114 GLU D CA 1
ATOM 3572 C C . GLU D 2 63 ? -12.849 9.983 -75.142 1.00 65.39 114 GLU D C 1
ATOM 3573 O O . GLU D 2 63 ? -13.548 8.967 -75.234 1.00 68.68 114 GLU D O 1
ATOM 3579 N N . ASN D 2 64 ? -11.560 9.921 -74.815 1.00 63.17 115 ASN D N 1
ATOM 3580 C CA . ASN D 2 64 ? -10.922 8.631 -74.584 1.00 63.99 115 ASN D CA 1
ATOM 3581 C C . ASN D 2 64 ? -11.219 8.062 -73.202 1.00 63.79 115 ASN D C 1
ATOM 3582 O O . ASN D 2 64 ? -10.666 7.013 -72.853 1.00 61.48 115 ASN D O 1
ATOM 3587 N N . GLN D 2 65 ? -12.066 8.728 -72.412 1.00 59.60 116 GLN D N 1
ATOM 3588 C CA . GLN D 2 65 ? -12.623 8.143 -71.199 1.00 58.27 116 GLN D CA 1
ATOM 3589 C C . GLN D 2 65 ? -13.807 7.231 -71.486 1.00 58.26 116 GLN D C 1
ATOM 3590 O O . GLN D 2 65 ? -14.281 6.549 -70.572 1.00 58.71 116 GLN D O 1
ATOM 3596 N N . LEU D 2 66 ? -14.291 7.214 -72.724 1.00 58.86 117 LEU D N 1
ATOM 3597 C CA . LEU D 2 66 ? -15.427 6.395 -73.114 1.00 56.68 117 LEU D CA 1
ATOM 3598 C C . LEU D 2 66 ? -14.960 4.994 -73.482 1.00 56.75 117 LEU D C 1
ATOM 3599 O O . LEU D 2 66 ? -14.014 4.831 -74.260 1.00 57.13 117 LEU D O 1
ATOM 3604 N N . PHE D 2 67 ? -15.624 3.992 -72.922 1.00 56.38 118 PHE D N 1
ATOM 3605 C CA . PHE D 2 67 ? -15.388 2.607 -73.275 1.00 55.46 118 PHE D CA 1
ATOM 3606 C C . PHE D 2 67 ? -16.571 2.064 -74.066 1.00 54.55 118 PHE D C 1
ATOM 3607 O O . PHE D 2 67 ? -17.723 2.373 -73.743 1.00 54.11 118 PHE D O 1
ATOM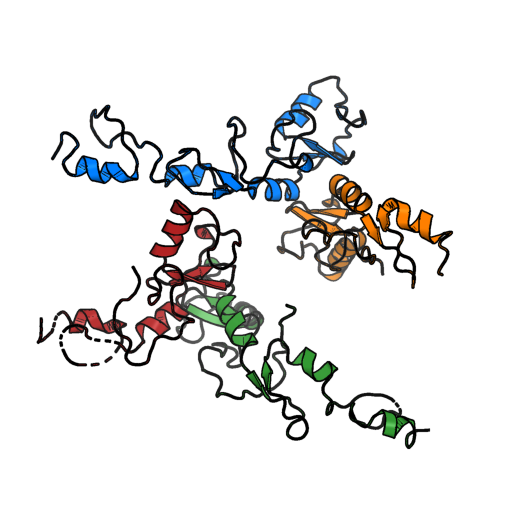 3615 N N . PRO D 2 68 ? -16.329 1.270 -75.107 1.00 59.68 119 PRO D N 1
ATOM 3616 C CA . PRO D 2 68 ? -17.448 0.697 -75.865 1.00 57.73 119 PRO D CA 1
ATOM 3617 C C . PRO D 2 68 ? -18.225 -0.296 -75.012 1.00 57.20 119 PRO D C 1
ATOM 3618 O O . PRO D 2 68 ? -17.645 -1.191 -74.393 1.00 58.19 119 PRO D O 1
ATOM 3622 N N . ASP D 2 69 ? -19.548 -0.126 -74.981 1.00 55.11 120 ASP D N 1
ATOM 3623 C CA . ASP D 2 69 ? -20.426 -0.975 -74.175 1.00 54.08 120 ASP D CA 1
ATOM 3624 C C . ASP D 2 69 ? -20.895 -2.132 -75.050 1.00 55.03 120 ASP D C 1
ATOM 3625 O O . ASP D 2 69 ? -21.963 -2.104 -75.662 1.00 58.81 120 ASP D O 1
ATOM 3630 N N . ASN D 2 70 ? -20.066 -3.174 -75.107 1.00 57.57 121 ASN D N 1
ATOM 3631 C CA . ASN D 2 70 ? -20.348 -4.315 -75.966 1.00 58.46 121 ASN D CA 1
ATOM 3632 C C . ASN D 2 70 ? -21.367 -5.280 -75.373 1.00 60.77 121 ASN D C 1
ATOM 3633 O O . ASN D 2 70 ? -21.883 -6.130 -76.107 1.00 61.59 121 ASN D O 1
ATOM 3638 N N . PHE D 2 71 ? -21.671 -5.182 -74.076 1.00 62.02 122 PHE D N 1
ATOM 3639 C CA . PHE D 2 71 ? -22.775 -5.967 -73.533 1.00 61.84 122 PHE D CA 1
ATOM 3640 C C . PHE D 2 71 ? -24.117 -5.364 -73.930 1.00 61.15 122 PHE D C 1
ATOM 3641 O O . PHE D 2 71 ? -25.013 -6.075 -74.397 1.00 57.74 122 PHE D O 1
ATOM 3649 N N . ALA D 2 72 ? -24.275 -4.054 -73.739 1.00 61.24 123 ALA D N 1
ATOM 3650 C CA . ALA D 2 72 ? -25.483 -3.387 -74.208 1.00 62.79 123 ALA D CA 1
ATOM 3651 C C . ALA D 2 72 ? -25.580 -3.418 -75.728 1.00 64.27 123 ALA D C 1
ATOM 3652 O O . ALA D 2 72 ? -26.687 -3.476 -76.277 1.00 64.25 123 ALA D O 1
ATOM 3654 N N . LYS D 2 73 ? -24.439 -3.380 -76.422 1.00 64.53 124 LYS D N 1
ATOM 3655 C CA . LYS D 2 73 ? -24.457 -3.484 -77.878 1.00 64.23 124 LYS D CA 1
ATOM 3656 C C . LYS D 2 73 ? -24.965 -4.849 -78.322 1.00 62.71 124 LYS D C 1
ATOM 3657 O O . LYS D 2 73 ? -25.734 -4.951 -79.285 1.00 62.17 124 LYS D O 1
ATOM 3663 N N . ARG D 2 74 ? -24.556 -5.912 -77.626 1.00 64.98 125 ARG D N 1
ATOM 3664 C CA . ARG D 2 74 ? -25.024 -7.248 -77.975 1.00 65.32 125 ARG D CA 1
ATOM 3665 C C . ARG D 2 74 ? -26.518 -7.394 -77.708 1.00 65.39 125 ARG D C 1
ATOM 3666 O O . ARG D 2 74 ? -27.262 -7.902 -78.556 1.00 65.53 125 ARG D O 1
ATOM 3674 N N . GLU D 2 75 ? -26.978 -6.943 -76.536 1.00 70.07 126 GLU D N 1
ATOM 3675 C CA . GLU D 2 75 ? -28.368 -7.168 -76.151 1.00 69.43 126 GLU D CA 1
ATOM 3676 C C . GLU D 2 75 ? -29.332 -6.437 -77.079 1.00 69.02 126 GLU D C 1
ATOM 3677 O O . GLU D 2 75 ? -30.408 -6.957 -77.394 1.00 67.28 126 GLU D O 1
ATOM 3683 N N . ILE D 2 76 ? -28.967 -5.235 -77.531 1.00 67.59 127 ILE D N 1
ATOM 3684 C CA . ILE D 2 76 ? -29.840 -4.505 -78.444 1.00 68.18 127 ILE D CA 1
ATOM 3685 C C . ILE D 2 76 ? -29.785 -5.110 -79.845 1.00 69.52 127 ILE D C 1
ATOM 3686 O O . ILE D 2 76 ? -30.777 -5.073 -80.583 1.00 70.20 127 ILE D O 1
ATOM 3691 N N . LEU D 2 77 ? -28.650 -5.692 -80.231 1.00 73.94 128 LEU D N 1
ATOM 3692 C CA . LEU D 2 77 ? -28.590 -6.354 -81.528 1.00 73.97 128 LEU D CA 1
ATOM 3693 C C . LEU D 2 77 ? -29.442 -7.616 -81.532 1.00 75.71 128 LEU D C 1
ATOM 3694 O O . LEU D 2 77 ? -30.114 -7.916 -82.527 1.00 76.06 128 LEU D O 1
ATOM 3699 N N . SER D 2 78 ? -29.442 -8.360 -80.422 1.00 76.54 129 SER D N 1
ATOM 3700 C CA . SER D 2 78 ? -30.361 -9.482 -80.272 1.00 76.30 129 SER D CA 1
ATOM 3701 C C . SER D 2 78 ? -31.792 -9.029 -80.017 1.00 77.58 129 SER D C 1
ATOM 3702 O O . SER D 2 78 ? -32.707 -9.858 -80.080 1.00 77.64 129 SER D O 1
ATOM 3705 N N . LEU D 2 79 ? -32.020 -7.718 -79.875 1.00 76.25 130 LEU D N 1
ATOM 3706 C CA . LEU D 2 79 ? -33.387 -7.172 -79.614 1.00 77.41 130 LEU D CA 1
ATOM 3707 C C . LEU D 2 79 ? -34.356 -7.473 -80.773 1.00 77.77 130 LEU D C 1
ATOM 3708 O O . LEU D 2 79 ? -33.897 -7.537 -81.933 1.00 76.90 130 LEU D O 1
ATOM 3713 N N . MET D 2 80 ? -35.654 -7.615 -80.462 1.00 82.16 131 MET D N 1
ATOM 3714 C CA . MET D 2 80 ? -36.724 -7.932 -81.456 1.00 84.06 131 MET D CA 1
ATOM 3715 C C . MET D 2 80 ? -37.357 -6.631 -81.972 1.00 84.37 131 MET D C 1
ATOM 3716 O O . MET D 2 80 ? -37.831 -5.834 -81.138 1.00 83.64 131 MET D O 1
ATOM 3721 N N . VAL D 2 81 ? -37.358 -6.436 -83.301 1.00 86.84 132 VAL D N 1
ATOM 3722 C CA . VAL D 2 81 ? -37.839 -5.224 -83.963 1.00 86.57 132 VAL D CA 1
ATOM 3723 C C . VAL D 2 81 ? -38.940 -5.495 -84.994 1.00 86.57 132 VAL D C 1
ATOM 3724 O O . VAL D 2 81 ? -39.016 -6.570 -85.588 1.00 84.37 132 VAL D O 1
ATOM 3728 N N . CYS D 2 83 ? -39.839 -4.997 -89.157 1.00 104.69 134 CYS D N 1
ATOM 3729 C CA . CYS D 2 83 ? -39.563 -4.321 -90.417 1.00 105.67 134 CYS D CA 1
ATOM 3730 C C . CYS D 2 83 ? -40.480 -3.109 -90.578 1.00 106.91 134 CYS D C 1
ATOM 3731 O O . CYS D 2 83 ? -41.668 -3.183 -90.287 1.00 106.48 134 CYS D O 1
ATOM 3734 N N . PRO D 2 84 ? -39.912 -1.989 -91.032 1.00 108.45 135 PRO D N 1
ATOM 3735 C CA . PRO D 2 84 ? -40.710 -0.767 -91.198 1.00 108.43 135 PRO D CA 1
ATOM 3736 C C . PRO D 2 84 ? -41.479 -0.691 -92.508 1.00 110.03 135 PRO D C 1
ATOM 3737 O O . PRO D 2 84 ? -42.349 0.184 -92.641 1.00 110.24 135 PRO D O 1
ATOM 3741 N N . ASN D 2 85 ? -41.195 -1.559 -93.475 1.00 110.14 136 ASN D N 1
ATOM 3742 C CA . ASN D 2 85 ? -41.847 -1.496 -94.783 1.00 112.25 136 ASN D CA 1
ATOM 3743 C C . ASN D 2 85 ? -43.354 -1.730 -94.690 1.00 113.87 136 ASN D C 1
ATOM 3744 O O . ASN D 2 85 ? -43.824 -2.490 -93.844 1.00 116.89 136 ASN D O 1
ATOM 3749 N N . CYS D 2 88 ? -45.289 -4.842 -94.240 1.00 118.37 139 CYS D N 1
ATOM 3750 C CA . CYS D 2 88 ? -44.474 -5.974 -93.814 1.00 117.18 139 CYS D CA 1
ATOM 3751 C C . CYS D 2 88 ? -44.507 -6.150 -92.302 1.00 116.58 139 CYS D C 1
ATOM 3752 O O . CYS D 2 88 ? -44.264 -5.207 -91.546 1.00 114.79 139 CYS D O 1
ATOM 3755 N N . LEU D 2 89 ? -44.837 -7.357 -91.856 1.00 120.43 140 LEU D N 1
ATOM 3756 C CA . LEU D 2 89 ? -44.943 -7.655 -90.436 1.00 120.12 140 LEU D CA 1
ATOM 3757 C C . LEU D 2 89 ? -44.296 -9.007 -90.137 1.00 118.87 140 LEU D C 1
ATOM 3758 O O . LEU D 2 89 ? -44.637 -9.680 -89.163 1.00 118.81 140 LEU D O 1
ATOM 3763 N N . GLU D 2 93 ? -33.862 -10.870 -85.323 1.00 88.64 144 GLU D N 1
ATOM 3764 C CA . GLU D 2 93 ? -33.309 -9.873 -84.408 1.00 86.92 144 GLU D CA 1
ATOM 3765 C C . GLU D 2 93 ? -32.823 -8.678 -85.223 1.00 85.74 144 GLU D C 1
ATOM 3766 O O . GLU D 2 93 ? -32.598 -8.824 -86.425 1.00 86.73 144 GLU D O 1
ATOM 3772 N N . LEU D 2 94 ? -32.713 -7.490 -84.581 1.00 89.36 145 LEU D N 1
ATOM 3773 C CA . LEU D 2 94 ? -32.262 -6.286 -85.294 1.00 86.10 145 LEU D CA 1
ATOM 3774 C C . LEU D 2 94 ? -30.933 -6.544 -85.972 1.00 86.31 145 LEU D C 1
ATOM 3775 O O . LEU D 2 94 ? -30.600 -5.907 -86.968 1.00 85.92 145 LEU D O 1
ATOM 3780 N N . ARG D 2 95 ? -30.153 -7.472 -85.434 1.00 92.09 146 ARG D N 1
ATOM 3781 C CA . ARG D 2 95 ? -28.920 -7.908 -86.077 1.00 91.89 146 ARG D CA 1
ATOM 3782 C C . ARG D 2 95 ? -29.136 -8.271 -87.541 1.00 92.66 146 ARG D C 1
ATOM 3783 O O . ARG D 2 95 ? -28.267 -8.014 -88.381 1.00 91.93 146 ARG D O 1
ATOM 3791 N N . HIS D 2 96 ? -30.294 -8.844 -87.869 1.00 95.77 147 HIS D N 1
ATOM 3792 C CA . HIS D 2 96 ? -30.546 -9.396 -89.195 1.00 98.10 147 HIS D CA 1
ATOM 3793 C C . HIS D 2 96 ? -31.444 -8.533 -90.064 1.00 99.01 147 HIS D C 1
ATOM 3794 O O . HIS D 2 96 ? -31.813 -8.973 -91.156 1.00 99.61 147 HIS D O 1
ATOM 3801 N N . LEU D 2 97 ? -31.815 -7.330 -89.621 1.00 104.76 148 LEU D N 1
ATOM 3802 C CA . LEU D 2 97 ? -32.879 -6.605 -90.310 1.00 105.04 148 LEU D CA 1
ATOM 3803 C C . LEU D 2 97 ? -32.458 -6.193 -91.721 1.00 104.21 148 LEU D C 1
ATOM 3804 O O . LEU D 2 97 ? -33.177 -6.450 -92.695 1.00 102.84 148 LEU D O 1
ATOM 3809 N N . GLU D 2 98 ? -31.278 -5.588 -91.860 1.00 107.62 149 GLU D N 1
ATOM 3810 C CA . GLU D 2 98 ? -30.868 -5.077 -93.164 1.00 107.04 149 GLU D CA 1
ATOM 3811 C C . GLU D 2 98 ? -30.656 -6.184 -94.189 1.00 105.89 149 GLU D C 1
ATOM 3812 O O . GLU D 2 98 ? -30.652 -5.902 -95.392 1.00 103.61 149 GLU D O 1
ATOM 3818 N N . ASP D 2 99 ? -30.493 -7.432 -93.750 1.00 107.53 150 ASP D N 1
ATOM 3819 C CA . ASP D 2 99 ? -30.433 -8.556 -94.672 1.00 108.74 150 ASP D CA 1
ATOM 3820 C C . ASP D 2 99 ? -31.802 -9.158 -94.955 1.00 108.31 150 ASP D C 1
ATOM 3821 O O . ASP D 2 99 ? -31.945 -9.909 -95.926 1.00 109.16 150 ASP D O 1
ATOM 3826 N N . HIS D 2 100 ? -32.807 -8.854 -94.130 1.00 111.15 151 HIS D N 1
ATOM 3827 C CA . HIS D 2 100 ? -34.191 -9.078 -94.532 1.00 111.89 151 HIS D CA 1
ATOM 3828 C C . HIS D 2 100 ? -34.665 -7.977 -95.478 1.00 112.73 151 HIS D C 1
ATOM 3829 O O . HIS D 2 100 ? -35.425 -8.244 -96.417 1.00 113.47 151 HIS D O 1
ATOM 3836 N N . GLN D 2 101 ? -34.217 -6.737 -95.249 1.00 112.18 152 GLN D N 1
ATOM 3837 C CA . GLN D 2 101 ? -34.557 -5.626 -96.135 1.00 113.05 152 GLN D CA 1
ATOM 3838 C C . GLN D 2 101 ? -34.006 -5.806 -97.541 1.00 110.85 152 GLN D C 1
ATOM 3839 O O . GLN D 2 101 ? -34.530 -5.201 -98.483 1.00 111.08 152 GLN D O 1
ATOM 3845 N N . ALA D 2 102 ? -32.959 -6.602 -97.704 1.00 114.30 153 ALA D N 1
ATOM 3846 C CA . ALA D 2 102 ? -32.341 -6.772 -99.008 1.00 113.71 153 ALA D CA 1
ATOM 3847 C C . ALA D 2 102 ? -33.210 -7.648 -99.900 1.00 112.82 153 ALA D C 1
ATOM 3848 O O . ALA D 2 102 ? -33.373 -7.367 -101.086 1.00 113.28 153 ALA D O 1
ATOM 3850 N N . CYS D 2 104 ? -36.494 -8.296 -98.959 1.00 117.96 155 CYS D N 1
ATOM 3851 C CA . CYS D 2 104 ? -37.756 -7.571 -98.880 1.00 119.01 155 CYS D CA 1
ATOM 3852 C C . CYS D 2 104 ? -38.716 -8.004 -99.979 1.00 118.36 155 CYS D C 1
ATOM 3853 O O . CYS D 2 104 ? -38.306 -8.286 -101.106 1.00 118.65 155 CYS D O 1
ATOM 3856 N N . GLU D 2 105 ? -39.999 -8.070 -99.640 1.00 118.23 156 GLU D N 1
ATOM 3857 C CA . GLU D 2 105 ? -41.049 -8.178 -100.642 1.00 120.65 156 GLU D CA 1
ATOM 3858 C C . GLU D 2 105 ? -41.791 -6.865 -100.834 1.00 121.18 156 GLU D C 1
ATOM 3859 O O . GLU D 2 105 ? -42.194 -6.542 -101.954 1.00 120.89 156 GLU D O 1
ATOM 3865 N N . PHE D 2 106 ? -41.964 -6.095 -99.765 1.00 119.41 157 PHE D N 1
ATOM 3866 C CA . PHE D 2 106 ? -42.626 -4.800 -99.822 1.00 121.24 157 PHE D CA 1
ATOM 3867 C C . PHE D 2 106 ? -41.567 -3.708 -99.716 1.00 121.83 157 PHE D C 1
ATOM 3868 O O . PHE D 2 106 ? -40.912 -3.576 -98.677 1.00 122.32 157 PHE D O 1
ATOM 3876 N N . ALA D 2 107 ? -41.406 -2.929 -100.782 1.00 126.31 158 ALA D N 1
ATOM 3877 C CA . ALA D 2 107 ? -40.421 -1.850 -100.804 1.00 126.33 158 ALA D CA 1
ATOM 3878 C C . ALA D 2 107 ? -40.717 -0.863 -101.929 1.00 126.91 158 ALA D C 1
ATOM 3879 O O . ALA D 2 107 ? -40.967 -1.260 -103.068 1.00 126.15 158 ALA D O 1
#

Solvent-accessible surface area: 28190 Å² total; per-residue (Å²): 124,50,82,16,95,58,86,66,146,26,123,39,38,144,221,25,89,122,41,12,61,3,20,88,46,130,63,18,1,25,36,3,20,0,1,29,13,0,27,6,1,2,84,92,8,10,103,43,20,96,129,102,106,116,72,15,47,0,39,89,50,132,96,78,13,104,76,128,70,24,17,121,0,40,10,0,66,87,32,1,9,51,41,37,0,100,8,63,20,78,129,44,13,132,1,79,0,0,0,3,59,19,96,69,2,14,113,54,1,46,54,60,72,41,143,18,81,47,161,100,13,191,64,119,4,64,70,90,34,26,149,78,31,105,50,65,58,6,123,99,203,172,112,96,8,41,117,20,114,23,54,77,123,39,68,100,67,5,71,0,61,67,19,121,44,1,3,77,76,1,7,2,4,64,31,0,38,10,0,1,100,34,8,0,61,98,18,15,178,89,62,24,115,64,0,51,73,52,109,95,141,0,73,106,120,62,24,61,65,0,23,24,0,54,101,45,0,46,50,40,70,0,72,3,83,37,162,55,15,159,103,108,23,53,9,130,75,17,134,97,34,65,73,163,15,156,99,128,188,91,41,83,12,80,45,95,72,167,19,117,37,46,132,173,28,61,106,27,4,65,0,22,78,46,134,53,14,0,28,40,4,19,0,2,25,26,0,26,5,0,1,77,97,5,9,102,33,14,81,136,119,80,143,91,18,62,0,38,80,52,144,101,80,8,102,72,131,78,20,18,117,0,49,10,0,61,87,26,1,9,66,41,115,0,87,2,76,31,58,122,35,13,125,39,128,20,39,0,3,81,8,89,52,27,20,121,122,2,103,60,45,74,46,136,75,38,217,50,122,15,57,57,98,56,25,98,128,32,103,96,78,43,31,212,138,2,45,128,16,124,30,106,70,120,45,74,86,57,2,61,0,55,74,34,120,50,1,4,94,81,3,7,2,4,68,24,0,37,8,0,0,102,36,17,0,36,100,16,7,31,66,60,0,11,56,0,61,70,56,101,96,87,1,22,95,132,72,24,64,71,0,37,25,0,71,104,51,2,48,56,32,79,23,30,72,68,26,220,78,16,123,99,13,127,126,76,55,100,65,121,118,124

Foldseek 3Di:
DQAADQVDDFAFPDDDDQQQAAQPPRGGAHQWKAFPVGGIHHPVVVVVLCVPPVQSARPPPSHGGDVVRIGGPVVSSVVQQQTWTAAPLHPPDRDTDGRRCNVVCLVPPFANWDQAPDPPRPDTHTNVCNVVCVVPVPPND/DDAEDDFAFPPDDDPQQAAPQRRYGADQWKAAPVGHIHHLVRVVVCCVVVHQADVVPRHGHDNVRIDGDVVSVVVQQQTWGAQPAPPDGDIDRNVCNVVQVVPPDGD/DQFAADQVDPFAAPDDDDQQQAAQPRRGGAGQWKAFPVGGIHHPVVVVVQCVPDVFGARPPPRDTGDPVRIGGPVVSVVVQQQGWTAQPLPPVQGDIHGRRCNVVCLVVPQSHWDDQPPDTDGNVCNVVCVVVHDD/DADPFAFPPDDDCLQAAPQVRHGADQWKAAPVGHIHHLVRVVVCCVVVHQADVPPRDGHDNVRIDGPVVSVVVQQCTHTHPQDDSVVCHVVCVCDDGD

Sequence (482 aa):
SLDFEPSIEYQFVERLEERYKCAFCHSVLHNPHQTGCGHRFCQHCILSLRELNTVPICPVDKEVIKSQEVFKDNCCKREVLNLYVYCSNAPGCNAKVILGRYQDHLQQCLFQPVQCSNEKCREPVLRKDLKEHLSASCQFREIQGYDVEFDPPLESKYECPICLMALREAVQTPCGHRFCKACIIKSIRDAGHKCPVDNEILLENQLFPDNFAKREILSLMVKCPNEGCLHKMELRHLEDHQAHCEFAISLDFEPSIEYQFVERLEERYKCAFCHSVLHNPHQTGCGHRFCQHCILSLRELNTVPICPVDKEVIKSQEVFKDNCCKREVLNLYVYCSNAPGCNAKVILGRYQDHLQQCLFQPVQCCREPVLRKDLKEHLSASCQQGYDVEFDPPLESKYECPICLMALREAVQTPCGHRFCKACIIKSIRDAGHKCPVDNEILLENQLFPDNFAKREILSLMVCPNCLELRHLEDHQACEFA